Protein AF-0000000084940615 (afdb_homodimer)

InterPro domains:
  IPR001647 DNA-binding HTH domain, TetR-type [PF00440] (11-57)
  IPR001647 DNA-binding HTH domain, TetR-type [PR00455] (11-24)
  IPR001647 DNA-binding HTH domain, TetR-type [PR00455] (32-55)
  IPR001647 DNA-binding HTH domain, TetR-type [PS50977] (5-65)
  IPR009057 Homedomain-like superfamily [SSF46689] (6-78)
  IPR050109 HTH-type, TetR-like transcriptional regulator [PTHR30055] (6-202)

pLDDT: mean 90.14, std 9.95, range [45.16, 98.69]

Radius of gyration: 25.44 Å; Cα contacts (8 Å, |Δi|>4): 394; chains: 2; bounding box: 62×73×48 Å

Foldseek 3Di:
DPDDDPLRVLLLVLLLVQLLVQFLVGGDPVVSQVVSVHDPVVVCVPAVDSQRSLCVLQVVLLVVLLVLLVVLLVVLLVCLVVLVNVCVLVSVLVSLLVSLVSCVVSLSSLSNLDPRQVPHPSVCSLVVSLVVVLVSVVVSVVVCVVVVFKDADDDSVRSSVLSSVLSVQLSVCSNVVPDSVVSSVSNVVSSVVVVVVCCVGMPGD/DPDDDPLRVLLLVLLLVQLLVQFLVGGDPVVSQVVSVHDSVVVCVPAVDSQRSLCVLQVVLLVVLLVLLVVLLVVQLVCLVVLVNVCVLVSVLVSLLVSLVSCVVSLSNLSNLPPRQVPHPSVCSLVVSLVVVLVSVVVSVVVCVVVVFKDADDDSVRSSVLSSVLSVQLSVCSNVVPDSVVSSVSNVVSSVVVVVVCCVGMPGD

Secondary structure (DSSP, 8-state):
-----HHHHHHHHHHHHHHHHHHHHH--HHHHHHHHT--HHHHHHH-SSHHHHHHHHHHHHHHHHHHHHHHHHHHHHTTGGGT-TTHHHHHHHHHHHHHHHHHHHTHHHHHHHHHS-TTSGGGGHHHHHHHHHHHHHHHHHHHHHHTT-EE----HHHHHHHHHHHHHHHHHHHHTT--HHHHHHHHHHHHHHHHHHHHHH-EE-/-----HHHHHHHHHHHHHHHHHHHHH--HHHHHHHHT--HHHHHHH-SSHHHHHHHHHHHHHHHHHHHHHHHHHHHHTTGGGT-TTHHHHHHHHHHHHHHHHHHHTHHHHHHHHHS-TTSGGGGHHHHHHHHHHHHHHHHHHHHHHTT-EE----HHHHHHHHHHHHHHHHHHHHTT--HHHHHHHHHHHHHHHHHHHHHH-EE-

Structure (mmCIF, N/CA/C/O backbone):
data_AF-0000000084940615-model_v1
#
loop_
_entity.id
_entity.type
_entity.pdbx_description
1 polymer 'Transcriptional regulator, TetR family'
#
loop_
_atom_site.group_PDB
_atom_site.id
_atom_site.type_symbol
_atom_site.label_atom_id
_atom_site.label_alt_id
_atom_site.label_comp_id
_atom_site.label_asym_id
_atom_site.label_entity_id
_atom_site.label_seq_id
_atom_site.pdbx_PDB_ins_code
_atom_site.Cartn_x
_atom_site.Cartn_y
_atom_site.Cartn_z
_atom_site.occupancy
_atom_site.B_iso_or_equiv
_atom_site.auth_seq_id
_atom_site.auth_comp_id
_atom_site.auth_asym_id
_atom_site.auth_atom_id
_atom_site.pdbx_PDB_model_num
ATOM 1 N N . MET A 1 1 ? 9.672 -32.719 -20.672 1 45.16 1 MET A N 1
ATOM 2 C CA . MET A 1 1 ? 10.75 -31.828 -20.266 1 45.16 1 MET A CA 1
ATOM 3 C C . MET A 1 1 ? 11.898 -32.594 -19.641 1 45.16 1 MET A C 1
ATOM 5 O O . MET A 1 1 ? 11.68 -33.562 -18.891 1 45.16 1 MET A O 1
ATOM 9 N N . ALA A 1 2 ? 12.984 -32.594 -20.172 1 57.06 2 ALA A N 1
ATOM 10 C CA . ALA A 1 2 ? 14.039 -33.5 -19.75 1 57.06 2 ALA A CA 1
ATOM 11 C C . ALA A 1 2 ? 14.258 -33.406 -18.234 1 57.06 2 ALA A C 1
ATOM 13 O O . ALA A 1 2 ? 14.07 -32.344 -17.641 1 57.06 2 ALA A O 1
ATOM 14 N N . GLU A 1 3 ? 14.148 -34.469 -17.562 1 77.81 3 GLU A N 1
ATOM 15 C CA . GLU A 1 3 ? 14.391 -34.625 -16.125 1 77.81 3 GLU A CA 1
ATOM 16 C C . GLU A 1 3 ? 15.688 -33.938 -15.711 1 77.81 3 GLU A C 1
ATOM 18 O O . GLU A 1 3 ? 16.703 -34.031 -16.406 1 77.81 3 GLU A O 1
ATOM 23 N N . LEU A 1 4 ? 15.531 -32.906 -14.734 1 81.94 4 LEU A N 1
ATOM 24 C CA . LEU A 1 4 ? 16.719 -32.219 -14.258 1 81.94 4 LEU A CA 1
ATOM 25 C C . LEU A 1 4 ? 17.781 -33.188 -13.781 1 81.94 4 LEU A C 1
ATOM 27 O O . LEU A 1 4 ? 17.453 -34.188 -13.102 1 81.94 4 LEU A O 1
ATOM 31 N N . SER A 1 5 ? 18.969 -33.031 -14.32 1 86.56 5 SER A N 1
ATOM 32 C CA . SER A 1 5 ? 20.094 -33.844 -13.828 1 86.56 5 SER A CA 1
ATOM 33 C C . SER A 1 5 ? 20.344 -33.594 -12.344 1 86.56 5 SER A C 1
ATOM 35 O O . SER A 1 5 ? 19.812 -32.625 -11.773 1 86.56 5 SER A O 1
ATOM 37 N N . ALA A 1 6 ? 21.031 -34.562 -11.727 1 86.94 6 ALA A N 1
ATOM 38 C CA . ALA A 1 6 ? 21.391 -34.406 -10.32 1 86.94 6 ALA A CA 1
ATOM 39 C C . ALA A 1 6 ? 22.188 -33.125 -10.086 1 86.94 6 ALA A C 1
ATOM 41 O O . ALA A 1 6 ? 22.016 -32.469 -9.07 1 86.94 6 ALA A O 1
ATOM 42 N N . THR A 1 7 ? 23.031 -32.844 -11.055 1 85.06 7 THR A N 1
ATOM 43 C CA . THR A 1 7 ? 23.844 -31.656 -10.969 1 85.06 7 THR A CA 1
ATOM 44 C C . THR A 1 7 ? 22.984 -30.406 -11.023 1 85.06 7 THR A C 1
ATOM 46 O O . THR A 1 7 ? 23.141 -29.484 -10.211 1 85.06 7 THR A O 1
ATOM 49 N N . GLN A 1 8 ? 22.109 -30.359 -11.922 1 90.19 8 GLN A N 1
ATOM 50 C CA . GLN A 1 8 ? 21.234 -29.203 -12.07 1 90.19 8 GLN A CA 1
ATOM 51 C C . GLN A 1 8 ? 20.375 -29 -10.828 1 90.19 8 GLN A C 1
ATOM 53 O O . GLN A 1 8 ? 20.172 -27.859 -10.383 1 90.19 8 GLN A O 1
ATOM 58 N N . LYS A 1 9 ? 19.891 -30.094 -10.281 1 93.19 9 LYS A N 1
ATOM 59 C CA . LYS A 1 9 ? 19.094 -30.016 -9.07 1 93.19 9 LYS A CA 1
ATOM 60 C C . LYS A 1 9 ? 19.875 -29.422 -7.918 1 93.19 9 LYS A C 1
ATOM 62 O O . LYS A 1 9 ? 19.344 -28.625 -7.141 1 93.19 9 LYS A O 1
ATOM 67 N N . LYS A 1 10 ? 21.109 -29.797 -7.875 1 93.56 10 LYS A N 1
ATOM 68 C CA . LYS A 1 10 ? 21.969 -29.281 -6.812 1 93.56 10 LYS A CA 1
ATOM 69 C C . LYS A 1 10 ? 22.219 -27.797 -6.992 1 93.56 10 LYS A C 1
ATOM 71 O O . LYS A 1 10 ? 22.141 -27.016 -6.031 1 93.56 10 LYS A O 1
ATOM 76 N N . ILE A 1 11 ? 22.469 -27.375 -8.211 1 92.69 11 ILE A N 1
ATOM 77 C CA . ILE A 1 11 ? 22.719 -25.969 -8.492 1 92.69 11 ILE A CA 1
ATOM 78 C C . ILE A 1 11 ? 21.469 -25.156 -8.164 1 92.69 11 ILE A C 1
ATOM 80 O O . ILE A 1 11 ? 21.578 -24.078 -7.559 1 92.69 11 ILE A O 1
ATOM 84 N N . LEU A 1 12 ? 20.359 -25.688 -8.539 1 96.06 12 LEU A N 1
ATOM 85 C CA . LEU A 1 12 ? 19.094 -24.984 -8.281 1 96.06 12 LEU A CA 1
ATOM 86 C C . LEU A 1 12 ? 18.844 -24.859 -6.785 1 96.06 12 LEU A C 1
ATOM 88 O O . LEU A 1 12 ? 18.453 -23.797 -6.301 1 96.06 12 LEU A O 1
ATOM 92 N N . ALA A 1 13 ? 19.141 -25.922 -6.047 1 96.69 13 ALA A N 1
ATOM 93 C CA . ALA A 1 13 ? 18.906 -25.922 -4.605 1 96.69 13 ALA A CA 1
ATOM 94 C C . ALA A 1 13 ? 19.828 -24.922 -3.904 1 96.69 13 ALA A C 1
ATOM 96 O O . ALA A 1 13 ? 19.375 -24.141 -3.068 1 96.69 13 ALA A O 1
ATOM 97 N N . VAL A 1 14 ? 21.078 -24.859 -4.273 1 96.62 14 VAL A N 1
ATOM 98 C CA . VAL A 1 14 ? 22.062 -23.953 -3.666 1 96.62 14 VAL A CA 1
ATOM 99 C C . VAL A 1 14 ? 21.766 -22.516 -4.094 1 96.62 14 VAL A C 1
ATOM 101 O O . VAL A 1 14 ? 21.844 -21.594 -3.279 1 96.62 14 VAL A O 1
ATOM 104 N N . GLY A 1 15 ? 21.453 -22.375 -5.379 1 97.06 15 GLY A N 1
ATOM 105 C CA . GLY A 1 15 ? 21.094 -21.062 -5.871 1 97.06 15 GLY A CA 1
ATOM 106 C C . GLY A 1 15 ? 19.891 -20.469 -5.156 1 97.06 15 GLY A C 1
ATOM 107 O O . GLY A 1 15 ? 19.891 -19.297 -4.789 1 97.06 15 GLY A O 1
ATOM 108 N N . LYS A 1 16 ? 18.891 -21.328 -4.996 1 98 16 LYS A N 1
ATOM 109 C CA . LYS A 1 16 ? 17.688 -20.891 -4.293 1 98 16 LYS A CA 1
ATOM 110 C C . LYS A 1 16 ? 18.016 -20.391 -2.893 1 98 16 LYS A C 1
ATOM 112 O O . LYS A 1 16 ? 17.578 -19.312 -2.496 1 98 16 LYS A O 1
ATOM 117 N N . GLU A 1 17 ? 18.828 -21.109 -2.182 1 97.56 17 GLU A N 1
ATOM 118 C CA . GLU A 1 17 ? 19.234 -20.719 -0.833 1 97.56 17 GLU A CA 1
ATOM 119 C C . GLU A 1 17 ? 20.016 -19.406 -0.841 1 97.56 17 GLU A C 1
AT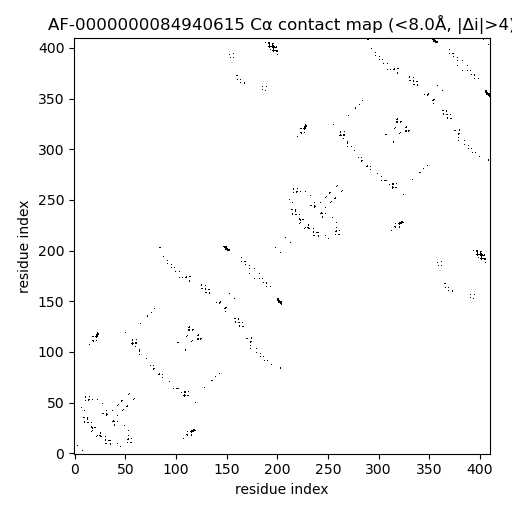OM 121 O O . GLU A 1 17 ? 19.766 -18.531 -0.01 1 97.56 17 GLU A O 1
ATOM 126 N N . GLU A 1 18 ? 20.922 -19.281 -1.743 1 97.81 18 GLU A N 1
ATOM 127 C CA . GLU A 1 18 ? 21.734 -18.078 -1.872 1 97.81 18 GLU A CA 1
ATOM 128 C C . GLU A 1 18 ? 20.875 -16.844 -2.172 1 97.81 18 GLU A C 1
ATOM 130 O O . GLU A 1 18 ? 21.031 -15.797 -1.543 1 97.81 18 GLU A O 1
ATOM 135 N N . PHE A 1 19 ? 19.906 -17.016 -3.102 1 98.31 19 PHE A N 1
ATOM 136 C CA . PHE A 1 19 ? 19.047 -15.914 -3.484 1 98.31 19 PHE A CA 1
ATOM 137 C C . PHE A 1 19 ? 18.094 -15.555 -2.35 1 98.31 19 PHE A C 1
ATOM 139 O O . PHE A 1 19 ? 17.797 -14.383 -2.125 1 98.31 19 PHE A O 1
ATOM 146 N N . LEU A 1 20 ? 17.625 -16.578 -1.644 1 97.94 20 LEU A N 1
ATOM 147 C CA . LEU A 1 20 ? 16.703 -16.312 -0.536 1 97.94 20 LEU A CA 1
ATOM 148 C C . LEU A 1 20 ? 17.422 -15.578 0.594 1 97.94 20 LEU A C 1
ATOM 150 O O . LEU A 1 20 ? 16.828 -14.75 1.278 1 97.94 20 LEU A O 1
ATOM 154 N N . GLU A 1 21 ? 18.703 -15.82 0.737 1 97.12 21 GLU A N 1
ATOM 155 C CA . GLU A 1 21 ? 19.469 -15.242 1.836 1 97.12 21 GLU A CA 1
ATOM 156 C C . GLU A 1 21 ? 19.969 -13.844 1.48 1 97.12 21 GLU A C 1
ATOM 158 O O . GLU A 1 21 ? 19.969 -12.945 2.32 1 97.12 21 GLU A O 1
ATOM 163 N N . HIS A 1 22 ? 20.344 -13.617 0.198 1 97.5 22 HIS A N 1
ATOM 164 C CA . HIS A 1 22 ? 21.094 -12.406 -0.102 1 97.5 22 HIS A CA 1
ATOM 165 C C . HIS A 1 22 ? 20.375 -11.555 -1.141 1 97.5 22 HIS A C 1
ATOM 167 O O . HIS A 1 22 ? 20.797 -10.43 -1.422 1 97.5 22 HIS A O 1
ATOM 173 N N . GLY A 1 23 ? 19.25 -12.117 -1.689 1 97.94 23 GLY A N 1
ATOM 174 C CA . GLY A 1 23 ? 18.656 -11.422 -2.818 1 97.94 23 GLY A CA 1
ATOM 175 C C . GLY A 1 23 ? 19.438 -11.586 -4.105 1 97.94 23 GLY A C 1
ATOM 176 O O . GLY A 1 23 ? 20.594 -12.039 -4.086 1 97.94 23 GLY A O 1
ATOM 177 N N . PHE A 1 24 ? 18.859 -11.195 -5.203 1 98.19 24 PHE A N 1
ATOM 178 C CA . PHE A 1 24 ? 19.5 -11.359 -6.5 1 98.19 24 PHE A CA 1
ATOM 179 C C . PHE A 1 24 ? 20.766 -10.523 -6.586 1 98.19 24 PHE A C 1
ATOM 181 O O . PHE A 1 24 ? 21.828 -11.031 -6.965 1 98.19 24 PHE A O 1
ATOM 188 N N . LYS A 1 25 ? 20.719 -9.281 -6.207 1 96.94 25 LYS A N 1
ATOM 189 C CA . LYS A 1 25 ? 21.859 -8.375 -6.324 1 96.94 25 LYS A CA 1
ATOM 190 C C . LYS A 1 25 ? 22.984 -8.789 -5.387 1 96.94 25 LYS A C 1
ATOM 192 O O . LYS A 1 25 ? 24.156 -8.727 -5.762 1 96.94 25 LYS A O 1
ATOM 197 N N . GLY A 1 26 ? 22.625 -9.297 -4.289 1 96.88 26 GLY A N 1
ATOM 198 C CA . GLY A 1 26 ? 23.625 -9.609 -3.279 1 96.88 26 GLY A CA 1
ATOM 199 C C . GLY A 1 26 ? 24.203 -11.008 -3.426 1 96.88 26 GLY A C 1
ATOM 200 O O . GLY A 1 26 ? 25.25 -11.312 -2.855 1 96.88 26 GLY A O 1
ATOM 201 N N . ALA A 1 27 ? 23.531 -11.82 -4.188 1 96.94 27 ALA A N 1
ATOM 202 C CA . ALA A 1 27 ? 23.969 -13.203 -4.359 1 96.94 27 ALA A CA 1
ATOM 203 C C . ALA A 1 27 ? 25.25 -13.266 -5.184 1 96.94 27 ALA A C 1
ATOM 205 O O . ALA A 1 27 ? 25.469 -12.438 -6.066 1 96.94 27 ALA A O 1
ATOM 206 N N . SER A 1 28 ? 26.016 -14.242 -4.875 1 94.88 28 SER A N 1
ATOM 207 C CA . SER A 1 28 ? 27.297 -14.438 -5.547 1 94.88 28 SER A CA 1
ATOM 208 C C . SER A 1 28 ? 27.312 -15.75 -6.312 1 94.88 28 SER A C 1
ATOM 210 O O . SER A 1 28 ? 27.125 -16.828 -5.73 1 94.88 28 SER A O 1
ATOM 212 N N . LEU A 1 29 ? 27.625 -15.617 -7.539 1 93.56 29 LEU A N 1
ATOM 213 C CA . LEU A 1 29 ? 27.766 -16.812 -8.359 1 93.56 29 LEU A CA 1
ATOM 214 C C . LEU A 1 29 ? 28.922 -17.672 -7.879 1 93.56 29 LEU A C 1
ATOM 216 O O . LEU A 1 29 ? 28.844 -18.906 -7.883 1 93.56 29 LEU A O 1
ATOM 220 N N . ARG A 1 30 ? 29.984 -17.016 -7.473 1 93.06 30 ARG A N 1
ATOM 221 C CA . ARG A 1 30 ? 31.141 -17.734 -6.941 1 93.06 30 ARG A CA 1
ATOM 222 C C . ARG A 1 30 ? 30.766 -18.562 -5.711 1 93.06 30 ARG A C 1
ATOM 224 O O . ARG A 1 30 ? 31.172 -19.719 -5.586 1 93.06 30 ARG A O 1
ATOM 231 N N . ALA A 1 31 ? 30 -18 -4.883 1 94.56 31 ALA A N 1
ATOM 232 C CA . ALA A 1 31 ? 29.562 -18.688 -3.67 1 94.56 31 ALA A CA 1
ATOM 233 C C . ALA A 1 31 ? 28.672 -19.875 -4.012 1 94.56 31 ALA A C 1
ATOM 235 O O . ALA A 1 31 ? 28.781 -20.938 -3.398 1 94.56 31 ALA A O 1
ATOM 236 N N . ILE A 1 32 ? 27.812 -19.688 -4.98 1 94.5 32 ILE A N 1
ATOM 237 C CA . ILE A 1 32 ? 26.875 -20.734 -5.395 1 94.5 32 ILE A CA 1
ATOM 238 C C . ILE A 1 32 ? 27.656 -21.922 -5.934 1 94.5 32 ILE A C 1
ATOM 240 O O . ILE A 1 32 ? 27.422 -23.062 -5.516 1 94.5 32 ILE A O 1
ATOM 244 N N . VAL A 1 33 ? 28.578 -21.672 -6.805 1 92.56 33 VAL A N 1
ATOM 245 C CA . VAL A 1 33 ? 29.328 -22.75 -7.449 1 92.56 33 VAL A CA 1
ATOM 246 C C . VAL A 1 33 ? 30.203 -23.453 -6.422 1 92.56 33 VAL A C 1
ATOM 248 O O . VAL A 1 33 ? 30.312 -24.688 -6.418 1 92.56 33 VAL A O 1
ATOM 251 N N . LYS A 1 34 ? 30.797 -22.688 -5.57 1 93.62 34 LYS A N 1
ATOM 252 C CA . LYS A 1 34 ? 31.641 -23.266 -4.52 1 93.62 34 LYS A CA 1
ATOM 253 C C . LYS A 1 34 ? 30.828 -24.172 -3.605 1 93.62 34 LYS A C 1
ATOM 255 O O . LYS A 1 34 ? 31.234 -25.312 -3.34 1 93.62 34 LYS A O 1
ATOM 260 N N . LYS A 1 35 ? 29.75 -23.734 -3.158 1 93.44 35 LYS A N 1
ATOM 261 C CA . LYS A 1 35 ? 28.891 -24.5 -2.254 1 93.44 35 LYS A CA 1
ATOM 262 C C . LYS A 1 35 ? 28.344 -25.734 -2.943 1 93.44 35 LYS A C 1
ATOM 264 O O . LYS A 1 35 ? 28.172 -26.781 -2.311 1 93.44 35 LYS A O 1
ATOM 269 N N . ALA A 1 36 ? 28.031 -25.594 -4.215 1 91.62 36 ALA A N 1
ATOM 270 C CA . ALA A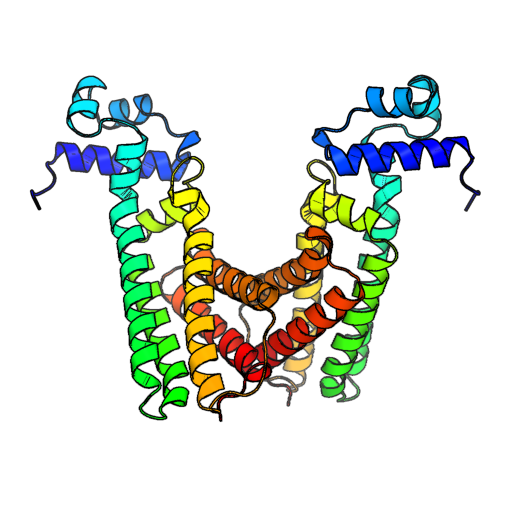 1 36 ? 27.484 -26.703 -4.988 1 91.62 36 ALA A CA 1
ATOM 271 C C . ALA A 1 36 ? 28.578 -27.703 -5.363 1 91.62 36 ALA A C 1
ATOM 273 O O . ALA A 1 36 ? 28.281 -28.828 -5.77 1 91.62 36 ALA A O 1
ATOM 274 N N . GLY A 1 37 ? 29.844 -27.266 -5.246 1 90.94 37 GLY A N 1
ATOM 275 C CA . GLY A 1 37 ? 30.953 -28.141 -5.535 1 90.94 37 GLY A CA 1
ATOM 276 C C . GLY A 1 37 ? 31.281 -28.219 -7.016 1 90.94 37 GLY A C 1
ATOM 277 O O . GLY A 1 37 ? 31.656 -29.281 -7.512 1 90.94 37 GLY A O 1
ATOM 278 N N . PHE A 1 38 ? 30.984 -27.141 -7.672 1 89.19 38 PHE A N 1
ATOM 279 C CA . PHE A 1 38 ? 31.25 -27.109 -9.102 1 89.19 38 PHE A CA 1
ATOM 280 C C . PHE A 1 38 ? 32.188 -25.953 -9.445 1 89.19 38 PHE A C 1
ATOM 282 O O . PHE A 1 38 ? 32.406 -25.062 -8.633 1 89.19 38 PHE A O 1
ATOM 289 N N . THR A 1 39 ? 32.812 -26.141 -10.633 1 88.06 39 THR A N 1
ATOM 290 C CA . THR A 1 39 ? 33.562 -25.016 -11.164 1 88.06 39 THR A CA 1
ATOM 291 C C . THR A 1 39 ? 32.625 -24.016 -11.844 1 88.06 39 THR A C 1
ATOM 293 O O . THR A 1 39 ? 31.5 -24.359 -12.219 1 88.06 39 THR A O 1
ATOM 296 N N . GLN A 1 40 ? 33.062 -22.75 -11.922 1 89.81 40 GLN A N 1
ATOM 297 C CA . GLN A 1 40 ? 32.312 -21.734 -12.625 1 89.81 40 GLN A CA 1
ATOM 298 C C . GLN A 1 40 ? 32.031 -22.156 -14.062 1 89.81 40 GLN A C 1
ATOM 300 O O . GLN A 1 40 ? 30.922 -21.922 -14.578 1 89.81 40 GLN A O 1
ATOM 305 N N . GLY A 1 41 ? 33.031 -22.766 -14.672 1 90 41 GLY A N 1
ATOM 306 C CA . GLY A 1 41 ? 32.844 -23.266 -16.031 1 90 41 GLY A CA 1
ATOM 307 C C . GLY A 1 41 ? 31.734 -24.266 -16.172 1 90 41 GLY A C 1
ATOM 308 O O . GLY A 1 41 ? 30.922 -24.188 -17.094 1 90 41 GLY A O 1
ATOM 309 N N . ALA A 1 42 ? 31.672 -25.219 -15.273 1 89.12 42 ALA A N 1
ATOM 310 C CA . ALA A 1 42 ? 30.609 -26.234 -15.266 1 89.12 42 ALA A CA 1
ATOM 311 C C . ALA A 1 42 ? 29.25 -25.578 -15.109 1 89.12 42 ALA A C 1
ATOM 313 O O . ALA A 1 42 ? 28.266 -26.016 -15.711 1 89.12 42 ALA A O 1
ATOM 314 N N . PHE A 1 43 ? 29.188 -24.547 -14.273 1 91.94 43 PHE A N 1
ATOM 315 C CA . PHE A 1 43 ? 27.953 -23.812 -14.055 1 91.94 43 PHE A CA 1
ATOM 316 C C . PHE A 1 43 ? 27.422 -23.234 -15.359 1 91.94 43 PHE A C 1
ATOM 318 O O . PHE A 1 43 ? 26.234 -23.359 -15.672 1 91.94 43 PHE A O 1
ATOM 325 N N . TYR A 1 44 ? 28.312 -22.625 -16.109 1 92.94 44 TYR A N 1
ATOM 326 C CA . TYR A 1 44 ? 27.922 -21.938 -17.328 1 92.94 44 TYR A CA 1
ATOM 327 C C . TYR A 1 44 ? 27.453 -22.938 -18.391 1 92.94 44 TYR A C 1
ATOM 329 O O . TYR A 1 44 ? 26.812 -22.547 -19.375 1 92.94 44 TYR A O 1
ATOM 337 N N . GLY A 1 45 ? 27.797 -24.172 -18.25 1 92.06 45 GLY A N 1
ATOM 338 C CA . GLY A 1 45 ? 27.25 -25.219 -19.078 1 92.06 45 GLY A CA 1
ATOM 339 C C . GLY A 1 45 ? 25.75 -25.406 -18.891 1 92.06 45 GLY A C 1
ATOM 340 O O . GLY A 1 45 ? 25.047 -25.859 -19.797 1 92.06 45 GLY A O 1
ATOM 341 N N . TYR A 1 46 ? 25.281 -25.031 -17.703 1 92.75 46 TYR A N 1
ATOM 342 C CA . TYR A 1 46 ? 23.875 -25.203 -17.359 1 92.75 46 TYR A CA 1
ATOM 343 C C . TYR A 1 46 ? 23.125 -23.891 -17.453 1 92.75 46 TYR A C 1
ATOM 345 O O . TYR A 1 46 ? 22.031 -23.812 -18 1 92.75 46 TYR A O 1
ATOM 353 N N . TYR A 1 47 ? 23.75 -22.812 -16.859 1 95.12 47 TYR A N 1
ATOM 354 C CA . TYR A 1 47 ? 23.141 -21.484 -16.828 1 95.12 47 TYR A CA 1
ATOM 355 C C . TYR A 1 47 ? 24.141 -20.406 -17.266 1 95.12 47 TYR A C 1
ATOM 357 O O . TYR A 1 47 ? 25.172 -20.219 -16.625 1 95.12 47 TYR A O 1
ATOM 365 N N . PRO A 1 48 ? 23.797 -19.734 -18.234 1 94.88 48 PRO A N 1
ATOM 366 C CA . PRO A 1 48 ? 24.75 -18.781 -18.797 1 94.88 48 PRO A CA 1
ATOM 367 C C . PRO A 1 48 ? 24.969 -17.562 -17.906 1 94.88 48 PRO A C 1
ATOM 369 O O . PRO A 1 48 ? 25.906 -16.797 -18.125 1 94.88 48 PRO A O 1
ATOM 372 N N . SER A 1 49 ? 24.109 -17.328 -16.891 1 94.88 49 SER A N 1
ATOM 373 C CA . SER A 1 49 ? 24.234 -16.188 -16.016 1 94.88 49 SER A CA 1
ATOM 374 C C . SER A 1 49 ? 23.516 -16.406 -14.688 1 94.88 49 SER A C 1
ATOM 376 O O . SER A 1 49 ? 22.734 -17.359 -14.562 1 94.88 49 SER A O 1
ATOM 378 N N . LYS A 1 50 ? 23.812 -15.547 -13.789 1 95.12 50 LYS A N 1
ATOM 379 C CA . LYS A 1 50 ? 23.094 -15.539 -12.523 1 95.12 50 LYS A CA 1
ATOM 380 C C . LYS A 1 50 ? 21.594 -15.297 -12.734 1 95.12 50 LYS A C 1
ATOM 382 O O . LYS A 1 50 ? 20.766 -15.914 -12.07 1 95.12 50 LYS A O 1
ATOM 387 N N . GLU A 1 51 ? 21.281 -14.438 -13.688 1 96.81 51 GLU A N 1
ATOM 388 C CA . GLU A 1 51 ? 19.906 -14.133 -14.031 1 96.81 51 GLU A CA 1
ATOM 389 C C . GLU A 1 51 ? 19.188 -15.352 -14.586 1 96.81 51 GLU A C 1
ATOM 391 O O . GLU A 1 51 ? 18.016 -15.586 -14.281 1 96.81 51 GLU A O 1
ATOM 396 N N . ALA A 1 52 ? 19.859 -16.078 -15.359 1 97 52 ALA A N 1
ATOM 397 C CA . ALA A 1 52 ? 19.281 -17.281 -15.93 1 97 52 ALA A CA 1
ATOM 398 C C . ALA A 1 52 ? 18.953 -18.297 -14.844 1 97 52 ALA A C 1
ATOM 400 O O . ALA A 1 52 ? 17.938 -19 -14.93 1 97 52 ALA A O 1
ATOM 401 N N . LEU A 1 53 ? 19.828 -18.406 -13.891 1 97.12 53 LEU A N 1
ATOM 402 C CA . LEU A 1 53 ? 19.562 -19.312 -12.766 1 97.12 53 LEU A CA 1
ATOM 403 C C . LEU A 1 53 ? 18.344 -18.844 -11.977 1 97.12 53 LEU A C 1
ATOM 405 O O . LEU A 1 53 ? 17.469 -19.656 -11.648 1 97.12 53 LEU A O 1
ATOM 409 N N . PHE A 1 54 ? 18.25 -17.516 -11.711 1 98.31 54 PHE A N 1
ATOM 410 C CA . PHE A 1 54 ? 17.094 -16.969 -11.008 1 98.31 54 PHE A CA 1
ATOM 411 C C . PHE A 1 54 ? 15.812 -17.219 -11.781 1 98.31 54 PHE A C 1
ATOM 413 O O . PHE A 1 54 ? 14.797 -17.609 -11.195 1 98.31 54 PHE A O 1
ATOM 420 N N . GLU A 1 55 ? 15.906 -17.062 -13.086 1 98.06 55 GLU A N 1
ATOM 421 C CA . GLU A 1 55 ? 14.789 -17.328 -13.984 1 98.06 55 GLU A CA 1
ATOM 422 C C . GLU A 1 55 ? 14.328 -18.766 -13.883 1 98.06 55 GLU A C 1
ATOM 424 O O . GLU A 1 55 ? 13.125 -19.047 -13.875 1 98.06 55 GLU A O 1
ATOM 429 N N . ALA A 1 56 ? 15.211 -19.594 -13.812 1 97.31 56 ALA A N 1
ATOM 430 C CA . ALA A 1 56 ? 14.883 -21.016 -13.742 1 97.31 56 ALA A CA 1
ATOM 431 C C . ALA A 1 56 ? 14.156 -21.344 -12.438 1 97.31 56 ALA A C 1
ATOM 433 O O . ALA A 1 56 ? 13.289 -22.203 -12.406 1 97.31 56 ALA A O 1
ATOM 434 N N . LEU A 1 57 ? 14.469 -20.656 -11.398 1 97.94 57 LEU A N 1
ATOM 435 C CA . LEU A 1 57 ? 13.93 -20.906 -10.062 1 97.94 57 LEU A CA 1
ATOM 436 C C . LEU A 1 57 ? 12.547 -20.281 -9.914 1 97.94 57 LEU A C 1
ATOM 438 O O . LEU A 1 57 ? 11.656 -20.875 -9.289 1 97.94 57 LEU A O 1
ATOM 442 N N . ALA A 1 58 ? 12.312 -19.125 -10.508 1 98.31 58 ALA A N 1
ATOM 443 C CA . ALA A 1 58 ? 11.125 -18.312 -10.195 1 98.31 58 ALA A CA 1
ATOM 444 C C . ALA A 1 58 ? 10.203 -18.219 -11.406 1 98.31 58 ALA A C 1
ATOM 446 O O . ALA A 1 58 ? 8.984 -18.125 -11.258 1 98.31 58 ALA A O 1
ATOM 447 N N . GLY A 1 59 ? 10.719 -18.219 -12.586 1 98.12 59 GLY A N 1
ATOM 448 C CA . GLY A 1 59 ? 10.047 -17.891 -13.828 1 98.12 59 GLY A CA 1
ATOM 449 C C . GLY A 1 59 ? 8.828 -18.734 -14.102 1 98.12 59 GLY A C 1
ATOM 450 O O . GLY A 1 59 ? 7.723 -18.219 -14.281 1 98.12 59 GLY A O 1
ATOM 451 N N . PRO A 1 60 ? 9.047 -20.062 -14.117 1 97.88 60 PRO A N 1
ATOM 452 C CA . PRO A 1 60 ? 7.922 -20.922 -14.453 1 97.88 60 PRO A CA 1
ATOM 453 C C . PRO A 1 60 ? 6.711 -20.703 -13.547 1 97.88 60 PRO A C 1
ATOM 455 O O . PRO A 1 60 ? 5.586 -20.578 -14.031 1 97.88 60 PRO A O 1
ATOM 458 N N . ALA A 1 61 ? 6.93 -20.641 -12.242 1 98 61 ALA A N 1
ATOM 459 C CA . ALA A 1 61 ? 5.832 -20.422 -11.305 1 98 61 ALA A CA 1
ATOM 460 C C . ALA A 1 61 ? 5.199 -19.062 -11.5 1 98 61 ALA A C 1
ATOM 462 O O . ALA A 1 61 ? 3.973 -18.938 -11.555 1 98 61 ALA A O 1
ATOM 463 N N . ALA A 1 62 ? 6.016 -18.047 -11.617 1 98.25 62 ALA A N 1
ATOM 464 C CA . ALA A 1 62 ? 5.539 -16.672 -11.766 1 98.25 62 ALA A CA 1
ATOM 465 C C . ALA A 1 62 ? 4.734 -16.5 -13.055 1 98.25 62 ALA A C 1
ATOM 467 O O . ALA A 1 62 ? 3.646 -15.93 -13.047 1 98.25 62 ALA A O 1
ATOM 468 N N . ASP A 1 63 ? 5.254 -17.031 -14.156 1 98 63 ASP A N 1
ATOM 469 C CA . ASP A 1 63 ? 4.594 -16.891 -15.445 1 98 63 ASP A CA 1
ATOM 470 C C . ASP A 1 63 ? 3.289 -17.688 -15.477 1 98 63 ASP A C 1
ATOM 472 O O . ASP A 1 63 ? 2.297 -17.234 -16.047 1 98 63 ASP A O 1
ATOM 476 N N . ASN A 1 64 ? 3.318 -18.812 -14.875 1 97.62 64 ASN A N 1
ATOM 477 C CA . ASN A 1 64 ? 2.107 -19.625 -14.844 1 97.62 64 ASN A CA 1
ATOM 478 C C . ASN A 1 64 ? 0.991 -18.938 -14.062 1 97.62 64 ASN A C 1
ATOM 480 O O . ASN A 1 64 ? -0.182 -19.047 -14.422 1 97.62 64 ASN A O 1
ATOM 484 N N . LEU A 1 65 ? 1.298 -18.266 -12.984 1 96.94 65 LEU A N 1
ATOM 485 C CA . LEU A 1 65 ? 0.269 -17.547 -12.242 1 96.94 65 LEU A CA 1
ATOM 486 C C . LEU A 1 65 ? -0.368 -16.469 -13.117 1 96.94 65 LEU A C 1
ATOM 488 O O . LEU A 1 65 ? -1.588 -16.281 -13.094 1 96.94 65 LEU A O 1
ATOM 492 N N . ILE A 1 66 ? 0.452 -15.773 -13.859 1 95.44 66 ILE A N 1
ATOM 493 C CA . ILE A 1 66 ? -0.056 -14.75 -14.766 1 95.44 66 ILE A CA 1
ATOM 494 C C . ILE A 1 66 ? -1.003 -15.383 -15.781 1 95.44 66 ILE A C 1
ATOM 496 O O . ILE A 1 66 ? -2.068 -14.836 -16.078 1 95.44 66 ILE A O 1
ATOM 500 N N . ASP A 1 67 ? -0.566 -16.5 -16.266 1 94.44 67 ASP A N 1
ATOM 501 C CA . ASP A 1 67 ? -1.399 -17.203 -17.25 1 94.44 67 ASP A CA 1
ATOM 502 C C . ASP A 1 67 ? -2.73 -17.625 -16.625 1 94.44 67 ASP A C 1
ATOM 504 O O . ASP A 1 67 ? -3.783 -17.484 -17.25 1 94.44 67 ASP A O 1
ATOM 508 N N . GLN A 1 68 ? -2.686 -18.141 -15.477 1 92.31 68 GLN A N 1
ATOM 509 C CA . GLN A 1 68 ? -3.908 -18.516 -14.773 1 92.31 68 GLN A CA 1
ATOM 510 C C . GLN A 1 68 ? -4.797 -17.312 -14.516 1 92.31 68 GLN A C 1
ATOM 512 O O . GLN A 1 68 ? -6.02 -17.391 -14.648 1 92.31 68 GLN A O 1
ATOM 517 N N . PHE A 1 69 ? -4.199 -16.297 -14.164 1 91.06 69 PHE A N 1
ATOM 518 C CA . PHE A 1 69 ? -4.906 -15.047 -13.891 1 91.06 69 PHE A CA 1
ATOM 519 C C . PHE A 1 69 ? -5.645 -14.562 -15.133 1 91.06 69 PHE A C 1
ATOM 521 O O . PHE A 1 69 ? -6.828 -14.227 -15.062 1 91.06 69 PHE A O 1
ATOM 528 N N . LYS A 1 70 ? -4.969 -14.57 -16.219 1 89.56 70 LYS A N 1
ATOM 529 C CA . LYS A 1 70 ? -5.574 -14.172 -17.484 1 89.56 70 LYS A CA 1
ATOM 530 C C . LYS A 1 70 ? -6.742 -15.086 -17.844 1 89.56 70 LYS A C 1
ATOM 532 O O . LYS A 1 70 ? -7.793 -14.609 -18.297 1 89.56 70 LYS A O 1
ATOM 537 N N . ALA A 1 71 ? -6.512 -16.312 -17.656 1 87.25 71 ALA A N 1
ATOM 538 C CA . ALA A 1 71 ? -7.555 -17.281 -17.953 1 87.25 71 ALA A CA 1
ATOM 539 C C . ALA A 1 71 ? -8.789 -17.047 -17.094 1 87.25 71 ALA A C 1
ATOM 541 O O . ALA A 1 71 ? -9.922 -17.156 -17.578 1 87.25 71 ALA A O 1
ATOM 542 N N . ALA A 1 72 ? -8.602 -16.781 -15.844 1 83.81 72 ALA A N 1
ATOM 543 C CA . ALA A 1 72 ? -9.703 -16.516 -14.93 1 83.81 72 ALA A CA 1
ATOM 544 C C . ALA A 1 72 ? -10.469 -15.258 -15.344 1 83.81 72 ALA A C 1
ATOM 546 O O . ALA A 1 72 ? -11.703 -15.219 -15.258 1 83.81 72 ALA A O 1
ATOM 547 N N . GLN A 1 73 ? -9.805 -14.227 -15.719 1 82.19 73 GLN A N 1
ATOM 548 C CA . GLN A 1 73 ? -10.438 -12.984 -16.156 1 82.19 73 GLN A CA 1
ATOM 549 C C . GLN A 1 73 ? -11.273 -13.211 -17.406 1 82.19 73 GLN A C 1
ATOM 551 O O . GLN A 1 73 ? -12.367 -12.656 -17.547 1 82.19 73 GLN A O 1
ATOM 556 N N . ASP A 1 74 ? -10.703 -14.016 -18.312 1 80.06 74 ASP A N 1
ATOM 557 C CA . ASP A 1 74 ? -11.445 -14.359 -19.516 1 80.06 74 ASP A CA 1
ATOM 558 C C . ASP A 1 74 ? -12.742 -15.086 -19.172 1 80.06 74 ASP A C 1
ATOM 560 O O . ASP A 1 74 ? -13.773 -14.867 -19.812 1 80.06 74 ASP A O 1
ATOM 564 N N . ALA A 1 75 ? -12.625 -15.867 -18.188 1 75.44 75 ALA A N 1
ATOM 565 C CA . ALA A 1 75 ? -13.805 -16.609 -17.75 1 75.44 75 ALA A CA 1
ATOM 566 C C . ALA A 1 75 ? -14.891 -15.672 -17.234 1 75.44 75 ALA A C 1
ATOM 568 O O . ALA A 1 75 ? -16.078 -15.953 -17.375 1 75.44 75 ALA A O 1
ATOM 569 N N . HIS A 1 76 ? -14.539 -14.562 -16.625 1 72.75 76 HIS A N 1
ATOM 570 C CA . HIS A 1 76 ? -15.5 -13.57 -16.156 1 72.75 76 HIS A CA 1
ATOM 571 C C . HIS A 1 76 ? -16.25 -12.93 -17.328 1 72.75 76 HIS A C 1
ATOM 573 O O . HIS A 1 76 ? -17.438 -12.648 -17.219 1 72.75 76 HIS A O 1
ATOM 579 N N . PHE A 1 77 ? -15.555 -12.68 -18.328 1 68.88 77 PHE A N 1
ATOM 580 C CA . PHE A 1 77 ? -16.172 -12.07 -19.516 1 68.88 77 PHE A CA 1
ATOM 581 C C . PHE A 1 77 ? -17.25 -12.984 -20.094 1 68.88 77 PHE A C 1
ATOM 583 O O . PHE A 1 77 ? -18.25 -12.516 -20.609 1 68.88 77 PHE A O 1
ATOM 590 N N . ASP A 1 78 ? -16.938 -14.227 -19.875 1 68.5 78 ASP A N 1
ATOM 591 C CA . ASP A 1 78 ? -17.875 -15.203 -20.422 1 68.5 78 ASP A CA 1
ATOM 592 C C . ASP A 1 78 ? -19.203 -15.188 -19.656 1 68.5 78 ASP A C 1
ATOM 594 O O . ASP A 1 78 ? -20.203 -15.695 -20.156 1 68.5 78 ASP A O 1
ATOM 598 N N . LEU A 1 79 ? -19.219 -14.664 -18.5 1 64.19 79 LEU A N 1
ATOM 599 C CA . LEU A 1 79 ? -20.422 -14.656 -17.656 1 64.19 79 LEU A CA 1
ATOM 600 C C . LEU A 1 79 ? -21.328 -13.477 -18 1 64.19 79 LEU A C 1
ATOM 602 O O . LEU A 1 79 ? -22.484 -13.43 -17.594 1 64.19 79 LEU A O 1
ATOM 606 N N . ILE A 1 80 ? -20.953 -12.422 -18.672 1 62.56 80 ILE A N 1
ATOM 607 C CA . ILE A 1 80 ? -21.656 -11.18 -18.969 1 62.56 80 ILE A CA 1
ATOM 608 C C . ILE A 1 80 ? -22.953 -11.484 -19.688 1 62.56 80 ILE A C 1
ATOM 610 O O . ILE A 1 80 ? -24.016 -10.977 -19.312 1 62.56 80 ILE A O 1
ATOM 614 N N . PRO A 1 81 ? -22.859 -12.328 -20.641 1 59.09 81 PRO A N 1
ATOM 615 C CA . PRO A 1 81 ? -24.094 -12.578 -21.391 1 59.09 81 PRO A CA 1
ATOM 616 C C . PRO A 1 81 ? -25.156 -13.305 -20.578 1 59.09 81 PRO A C 1
ATOM 618 O O . PRO A 1 81 ? -26.344 -13.203 -20.875 1 59.09 81 PRO A O 1
ATOM 621 N N . ASP A 1 82 ? -24.797 -13.969 -19.594 1 59.5 82 ASP A N 1
ATOM 622 C CA . ASP A 1 82 ? -25.734 -14.875 -18.938 1 59.5 82 ASP A CA 1
ATOM 623 C C . ASP A 1 82 ? -26.391 -14.219 -17.719 1 59.5 82 ASP A C 1
ATOM 625 O O . ASP A 1 82 ? -27.094 -14.875 -16.969 1 59.5 82 ASP A O 1
ATOM 629 N N . ASP A 1 83 ? -26.375 -12.875 -17.609 1 58.59 83 ASP A N 1
ATOM 630 C CA . ASP A 1 83 ? -26.953 -12.086 -16.531 1 58.59 83 ASP A CA 1
ATOM 631 C C . ASP A 1 83 ? -26.5 -12.609 -15.172 1 58.59 83 ASP A C 1
ATOM 633 O O . ASP A 1 83 ? -27.297 -12.648 -14.219 1 58.59 83 ASP A O 1
ATOM 637 N N . ARG A 1 84 ? -25.531 -13.312 -15.18 1 58.78 84 ARG A N 1
ATOM 638 C CA . ARG A 1 84 ? -25.062 -13.945 -13.945 1 58.78 84 ARG A CA 1
ATOM 639 C C . ARG A 1 84 ? -23.938 -13.148 -13.312 1 58.78 84 ARG A C 1
ATOM 641 O O . ARG A 1 84 ? -23.016 -13.727 -12.734 1 58.78 84 ARG A O 1
ATOM 648 N N . ALA A 1 85 ? -24.047 -11.844 -13.406 1 58.56 85 ALA A N 1
ATOM 649 C CA . ALA A 1 85 ? -23.031 -10.938 -12.844 1 58.56 85 ALA A CA 1
ATOM 650 C C . ALA A 1 85 ? -22.891 -11.148 -11.344 1 58.56 85 ALA A C 1
ATOM 652 O O . ALA A 1 85 ? -21.797 -11.016 -10.797 1 58.56 85 ALA A O 1
ATOM 653 N N . ALA A 1 86 ? -23.891 -11.562 -10.727 1 58.56 86 ALA A N 1
ATOM 654 C CA . ALA A 1 86 ? -23.859 -11.781 -9.289 1 58.56 86 ALA A CA 1
ATOM 655 C C . ALA A 1 86 ? -22.984 -12.984 -8.93 1 58.56 86 ALA A C 1
ATOM 657 O O . ALA A 1 86 ? -22.391 -13.023 -7.859 1 58.56 86 ALA A O 1
ATOM 658 N N . GLU A 1 87 ? -22.953 -13.961 -9.758 1 63.41 87 GLU A N 1
ATOM 659 C CA . GLU A 1 87 ? -22.125 -15.141 -9.562 1 63.41 87 GLU A CA 1
ATOM 660 C C . GLU A 1 87 ? -20.641 -14.805 -9.664 1 63.41 87 GLU A C 1
ATOM 662 O O . GLU A 1 87 ? -19.781 -15.578 -9.227 1 63.41 87 GLU A O 1
ATOM 667 N N . SER A 1 88 ? -20.469 -13.617 -10.055 1 64.69 88 SER A N 1
ATOM 668 C CA . SER A 1 88 ? -19.109 -13.156 -10.289 1 64.69 88 SER A CA 1
ATOM 669 C C . SER A 1 88 ? -18.328 -13.047 -8.984 1 64.69 88 SER A C 1
ATOM 671 O O . SER A 1 88 ? -17.156 -13.406 -8.922 1 64.69 88 SER A O 1
ATOM 673 N N . ARG A 1 89 ? -18.984 -12.75 -7.938 1 66.31 89 ARG A N 1
ATOM 674 C CA . ARG A 1 89 ? -18.297 -12.57 -6.664 1 66.31 89 ARG A CA 1
ATOM 675 C C . ARG A 1 89 ? -17.828 -13.914 -6.109 1 66.31 89 ARG A C 1
ATOM 677 O O . ARG A 1 89 ? -16.703 -14.031 -5.625 1 66.31 89 ARG A O 1
ATOM 684 N N . SER A 1 90 ? -18.703 -14.891 -6.207 1 68.75 90 SER A N 1
ATOM 685 C CA . SER A 1 90 ? -18.344 -16.234 -5.758 1 68.75 90 SER A CA 1
ATOM 686 C C . SER A 1 90 ? -17.203 -16.812 -6.59 1 68.75 90 SER A C 1
ATOM 688 O O . SER A 1 90 ? -16.297 -17.438 -6.051 1 68.75 90 SER A O 1
ATOM 690 N N . LEU A 1 91 ? -17.281 -16.547 -7.816 1 73.38 91 LEU A N 1
ATOM 691 C CA . LEU A 1 91 ? -16.234 -17.031 -8.719 1 73.38 91 LEU A CA 1
ATOM 692 C C . LEU A 1 91 ? -14.906 -16.344 -8.414 1 73.38 91 LEU A C 1
ATOM 694 O O . LEU A 1 91 ? -13.859 -16.984 -8.43 1 73.38 91 LEU A O 1
ATOM 698 N N . SER A 1 92 ? -15.023 -15.094 -8.016 1 76.38 92 SER A N 1
ATOM 699 C CA . SER A 1 92 ? -13.812 -14.336 -7.719 1 76.38 92 SER A CA 1
ATOM 700 C C . SER A 1 92 ? -13.109 -14.875 -6.477 1 76.38 92 SER A C 1
ATOM 702 O O . SER A 1 92 ? -11.883 -14.984 -6.449 1 76.38 92 SER A O 1
ATOM 704 N N . THR A 1 93 ? -13.922 -15.258 -5.566 1 78.44 93 THR A N 1
ATOM 705 C CA . THR A 1 93 ? -13.336 -15.781 -4.336 1 78.44 93 THR A CA 1
ATOM 706 C C . THR A 1 93 ? -12.719 -17.156 -4.574 1 78.44 93 THR A C 1
ATOM 708 O O . THR A 1 93 ? -11.648 -17.469 -4.039 1 78.44 93 THR A O 1
ATOM 711 N N . GLU A 1 94 ? -13.375 -17.953 -5.363 1 82.19 94 GLU A N 1
ATOM 712 C CA . GLU A 1 94 ? -12.852 -19.266 -5.695 1 82.19 94 GLU A CA 1
ATOM 713 C C . GLU A 1 94 ? -11.516 -19.156 -6.426 1 82.19 94 GLU A C 1
ATOM 715 O O . GLU A 1 94 ? -10.578 -19.906 -6.125 1 82.19 94 GLU A O 1
ATOM 720 N N . TYR A 1 95 ? -11.461 -18.281 -7.316 1 86.56 95 TYR A N 1
ATOM 721 C CA . TYR A 1 95 ? -10.219 -18.078 -8.055 1 86.56 95 TYR A CA 1
ATOM 722 C C . TYR A 1 95 ? -9.117 -17.562 -7.133 1 86.56 95 TYR A C 1
ATOM 724 O O . TYR A 1 95 ? -7.957 -17.969 -7.262 1 86.56 95 TYR A O 1
ATOM 732 N N . LEU A 1 96 ? -9.516 -16.719 -6.234 1 89 96 LEU A N 1
ATOM 733 C CA . LEU A 1 96 ? -8.523 -16.203 -5.301 1 89 96 LEU A CA 1
ATOM 734 C C . LEU A 1 96 ? -7.91 -17.328 -4.48 1 89 96 LEU A C 1
ATOM 736 O O . LEU A 1 96 ? -6.688 -17.422 -4.348 1 89 96 LEU A O 1
ATOM 740 N N . LEU A 1 97 ? -8.758 -18.219 -4.02 1 90.5 97 LEU A N 1
ATOM 741 C CA . LEU A 1 97 ? -8.266 -19.344 -3.225 1 90.5 97 LEU A CA 1
ATOM 742 C C . LEU A 1 97 ? -7.383 -20.25 -4.062 1 90.5 97 LEU A C 1
ATOM 744 O O . LEU A 1 97 ? -6.355 -20.75 -3.582 1 90.5 97 LEU A O 1
ATOM 748 N N . HIS A 1 98 ? -7.797 -20.469 -5.242 1 93 98 HIS A N 1
ATOM 749 C CA . HIS A 1 98 ? -6.992 -21.266 -6.164 1 93 98 HIS A CA 1
ATOM 750 C C . HIS A 1 98 ? -5.617 -20.641 -6.375 1 93 98 HIS A C 1
ATOM 752 O O . HIS A 1 98 ? -4.602 -21.344 -6.332 1 93 98 HIS A O 1
ATOM 758 N N . PHE A 1 99 ? -5.598 -19.344 -6.523 1 94.94 99 PHE A N 1
ATOM 759 C CA . PHE A 1 99 ? -4.348 -18.625 -6.742 1 94.94 99 PHE A CA 1
ATOM 760 C C . PHE A 1 99 ? -3.461 -18.688 -5.504 1 94.94 99 PHE A C 1
ATOM 762 O O . PHE A 1 99 ? -2.256 -18.922 -5.609 1 94.94 99 PHE A O 1
ATOM 769 N N . VAL A 1 100 ? -4.031 -18.531 -4.379 1 96.25 100 VAL A N 1
ATOM 770 C CA . VAL A 1 100 ? -3.27 -18.562 -3.133 1 96.25 100 VAL A CA 1
ATOM 771 C C . VAL A 1 100 ? -2.684 -19.969 -2.93 1 96.25 100 VAL A C 1
ATOM 773 O O . VAL A 1 100 ? -1.521 -20.109 -2.549 1 96.25 100 VAL A O 1
ATOM 776 N N . ASN A 1 101 ? -3.482 -20.984 -3.18 1 97 101 ASN A N 1
ATOM 777 C CA . ASN A 1 101 ? -2.979 -22.344 -3.064 1 97 101 ASN A CA 1
ATOM 778 C C . ASN A 1 101 ? -1.826 -22.609 -4.031 1 97 101 ASN A C 1
ATOM 780 O O . ASN A 1 101 ? -0.844 -23.266 -3.674 1 97 101 ASN A O 1
ATOM 784 N N . TYR A 1 102 ? -1.976 -22.125 -5.184 1 97.94 102 TYR A N 1
ATOM 785 C CA . TYR A 1 102 ? -0.904 -22.266 -6.164 1 97.94 102 TYR A CA 1
ATOM 786 C C . TYR A 1 102 ? 0.371 -21.594 -5.676 1 97.94 102 TYR A C 1
ATOM 788 O O . TYR A 1 102 ? 1.463 -22.141 -5.789 1 97.94 102 TYR A O 1
ATOM 796 N N . VAL A 1 103 ? 0.238 -20.359 -5.188 1 98.31 103 VAL A N 1
ATOM 797 C CA . VAL A 1 103 ? 1.367 -19.594 -4.656 1 98.31 103 VAL A CA 1
ATOM 798 C C . VAL A 1 103 ? 2.051 -20.391 -3.551 1 98.31 103 VAL A C 1
ATOM 800 O O . VAL A 1 103 ? 3.279 -20.5 -3.518 1 98.31 103 VAL A O 1
ATOM 803 N N . TYR A 1 104 ? 1.27 -21.016 -2.715 1 98.31 104 TYR A N 1
ATOM 804 C CA . TYR A 1 104 ? 1.836 -21.734 -1.578 1 98.31 104 TYR A CA 1
ATOM 805 C C . TYR A 1 104 ? 2.396 -23.078 -2.01 1 98.31 104 TYR A C 1
ATOM 807 O O . TYR A 1 104 ? 3.246 -23.656 -1.325 1 98.31 104 TYR A O 1
ATOM 815 N N . ASP A 1 105 ? 1.873 -23.672 -3.143 1 98.25 105 ASP A N 1
ATOM 816 C CA . ASP A 1 105 ? 2.496 -24.844 -3.738 1 98.25 105 ASP A CA 1
ATOM 817 C C . ASP A 1 105 ? 3.879 -24.516 -4.297 1 98.25 105 ASP A C 1
ATOM 819 O O . ASP A 1 105 ? 4.703 -25.406 -4.508 1 98.25 105 ASP A O 1
ATOM 823 N N . ASN A 1 106 ? 4.094 -23.281 -4.582 1 98.25 106 ASN A N 1
ATOM 824 C CA . ASN A 1 106 ? 5.352 -22.781 -5.137 1 98.25 106 ASN A CA 1
ATOM 825 C C . ASN A 1 106 ? 5.941 -21.672 -4.273 1 98.25 106 ASN A C 1
ATOM 827 O O . ASN A 1 106 ? 6.387 -20.641 -4.797 1 98.25 106 ASN A O 1
ATOM 831 N N . PHE A 1 107 ? 5.93 -21.797 -3.055 1 98.25 107 PHE A N 1
ATOM 832 C CA . PHE A 1 107 ? 6.176 -20.75 -2.064 1 98.25 107 PHE A CA 1
ATOM 833 C C . PHE A 1 107 ? 7.551 -20.125 -2.264 1 98.25 107 PHE A C 1
ATOM 835 O O . PHE A 1 107 ? 7.68 -18.906 -2.312 1 98.25 107 PHE A O 1
ATOM 842 N N . ASP A 1 108 ? 8.586 -20.938 -2.445 1 97.94 108 ASP A N 1
ATOM 843 C CA . ASP A 1 108 ? 9.945 -20.422 -2.57 1 97.94 108 ASP A CA 1
ATOM 844 C C . ASP A 1 108 ? 10.086 -19.562 -3.822 1 97.94 108 ASP A C 1
ATOM 846 O O . ASP A 1 108 ? 10.773 -18.531 -3.799 1 97.94 108 ASP A O 1
ATOM 850 N N . ALA A 1 109 ? 9.484 -20.016 -4.836 1 98.25 109 ALA A N 1
ATOM 851 C CA . ALA A 1 109 ? 9.531 -19.234 -6.074 1 98.25 109 ALA A CA 1
ATOM 852 C C . ALA A 1 109 ? 8.93 -17.844 -5.871 1 98.25 109 ALA A C 1
ATOM 854 O O . ALA A 1 109 ? 9.508 -16.844 -6.305 1 98.25 109 ALA A O 1
ATOM 855 N N . PHE A 1 110 ? 7.855 -17.812 -5.188 1 98.56 110 PHE A N 1
ATOM 856 C CA . PHE A 1 110 ? 7.188 -16.531 -4.992 1 98.56 110 PHE A CA 1
ATOM 857 C C . PHE A 1 110 ? 7.906 -15.695 -3.938 1 98.56 110 PHE A C 1
ATOM 859 O O . PHE A 1 110 ? 7.93 -14.461 -4.016 1 98.56 110 PHE A O 1
ATOM 866 N N . LYS A 1 111 ? 8.477 -16.312 -2.992 1 98.5 111 LYS A N 1
ATOM 867 C CA . LYS A 1 111 ? 9.344 -15.586 -2.072 1 98.5 111 LYS A CA 1
ATOM 868 C C . LYS A 1 111 ? 10.484 -14.898 -2.82 1 98.5 111 LYS A C 1
ATOM 870 O O . LYS A 1 111 ? 10.797 -13.734 -2.547 1 98.5 111 LYS A O 1
ATOM 875 N N . LEU A 1 112 ? 11.086 -15.594 -3.768 1 98.62 112 LEU A N 1
ATOM 876 C CA . LEU A 1 112 ? 12.133 -15.016 -4.602 1 98.62 112 LEU A CA 1
ATOM 877 C C . LEU A 1 112 ? 11.609 -13.828 -5.402 1 98.62 112 LEU A C 1
ATOM 879 O O . LEU A 1 112 ? 12.227 -12.766 -5.414 1 98.62 112 LEU A O 1
ATOM 883 N N . VAL A 1 113 ? 10.453 -13.984 -6.012 1 98.5 113 VAL A N 1
ATOM 884 C CA . VAL A 1 113 ? 9.859 -12.984 -6.891 1 98.5 113 VAL A CA 1
ATOM 885 C C . VAL A 1 113 ? 9.508 -11.734 -6.086 1 98.5 113 VAL A C 1
ATOM 887 O O . VAL A 1 113 ? 9.789 -10.609 -6.516 1 98.5 113 VAL A O 1
ATOM 890 N N . LEU A 1 114 ? 9.047 -11.977 -4.91 1 98 114 LEU A N 1
ATOM 891 C CA . LEU A 1 114 ? 8.453 -10.875 -4.152 1 98 114 LEU A CA 1
ATOM 892 C C . LEU A 1 114 ? 9.508 -10.188 -3.289 1 98 114 LEU A C 1
ATOM 894 O O . LEU A 1 114 ? 9.406 -8.984 -3.021 1 98 114 LEU A O 1
ATOM 898 N N . CYS A 1 115 ? 10.562 -10.922 -2.885 1 97.69 115 CYS A N 1
ATOM 899 C CA . CYS A 1 115 ? 11.438 -10.375 -1.856 1 97.69 115 CYS A CA 1
ATOM 900 C C . CYS A 1 115 ? 12.875 -10.289 -2.352 1 97.69 115 CYS A C 1
ATOM 902 O O . CYS A 1 115 ? 13.695 -9.586 -1.767 1 97.69 115 CYS A O 1
ATOM 904 N N . CYS A 1 116 ? 13.195 -10.961 -3.412 1 98.12 116 CYS A N 1
ATOM 905 C CA . CYS A 1 116 ? 14.609 -11.109 -3.732 1 98.12 116 CYS A CA 1
ATOM 906 C C . CYS A 1 116 ? 14.883 -10.75 -5.191 1 98.12 116 CYS A C 1
ATOM 908 O O . CYS A 1 116 ? 15.938 -11.086 -5.73 1 98.12 116 CYS A O 1
ATOM 910 N N . SER A 1 117 ? 13.992 -10.102 -5.812 1 98.06 117 SER A N 1
ATOM 911 C CA . SER A 1 117 ? 14.062 -10.047 -7.27 1 98.06 117 SER A CA 1
ATOM 912 C C . SER A 1 117 ? 14.57 -8.688 -7.746 1 98.06 117 SER A C 1
ATOM 914 O O . SER A 1 117 ? 14.531 -8.391 -8.945 1 98.06 117 SER A O 1
ATOM 916 N N . ASP A 1 118 ? 15 -7.859 -6.836 1 96.19 118 ASP A N 1
ATOM 917 C CA . ASP A 1 118 ? 15.531 -6.566 -7.262 1 96.19 118 ASP A CA 1
ATOM 918 C C . ASP A 1 118 ? 16.641 -6.742 -8.289 1 96.19 118 ASP A C 1
ATOM 920 O O . ASP A 1 118 ? 17.609 -7.457 -8.039 1 96.19 118 ASP A O 1
ATOM 924 N N . GLY A 1 119 ? 16.484 -6.031 -9.445 1 95.81 119 GLY A N 1
ATOM 925 C CA . GLY A 1 119 ? 17.484 -6.172 -10.5 1 95.81 119 GLY A CA 1
ATOM 926 C C . GLY A 1 119 ? 17.094 -7.188 -11.555 1 95.81 119 GLY A C 1
ATOM 927 O O . GLY A 1 119 ? 17.844 -7.398 -12.516 1 95.81 119 GLY A O 1
ATOM 928 N N . THR A 1 120 ? 16.016 -7.906 -11.414 1 97.56 120 THR A N 1
ATOM 929 C CA . THR A 1 120 ? 15.5 -8.859 -12.383 1 97.56 120 THR A CA 1
ATOM 930 C C . THR A 1 120 ? 14.203 -8.336 -13 1 97.56 120 THR A C 1
ATOM 932 O O . THR A 1 120 ? 13.688 -7.293 -12.602 1 97.56 120 THR A O 1
ATOM 935 N N . ARG A 1 121 ? 13.656 -9.109 -13.961 1 96.44 121 ARG A N 1
ATOM 936 C CA . ARG A 1 121 ? 12.406 -8.695 -14.602 1 96.44 121 ARG A CA 1
ATOM 937 C C . ARG A 1 121 ? 11.234 -8.828 -13.633 1 96.44 121 ARG A C 1
ATOM 939 O O . ARG A 1 121 ? 10.156 -8.289 -13.883 1 96.44 121 ARG A O 1
ATOM 946 N N . PHE A 1 122 ? 11.477 -9.531 -12.531 1 97.62 122 PHE A N 1
ATOM 947 C CA . PHE A 1 122 ? 10.391 -9.812 -11.609 1 97.62 122 PHE A CA 1
ATOM 948 C C . PHE A 1 122 ? 10.219 -8.68 -10.609 1 97.62 122 PHE A C 1
ATOM 950 O O . PHE A 1 122 ? 9.297 -8.703 -9.789 1 97.62 122 PHE A O 1
ATOM 957 N N . SER A 1 123 ? 11.102 -7.68 -10.711 1 96.5 123 SER A N 1
ATOM 958 C CA . SER A 1 123 ? 11.07 -6.586 -9.75 1 96.5 123 SER A CA 1
ATOM 959 C C . SER A 1 123 ? 9.758 -5.816 -9.828 1 96.5 123 SER A C 1
ATOM 961 O O . SER A 1 123 ? 9.336 -5.195 -8.852 1 96.5 123 SER A O 1
ATOM 963 N N . SER A 1 124 ? 9.023 -5.91 -10.953 1 96.19 124 SER A N 1
ATOM 964 C CA . SER A 1 124 ? 7.758 -5.211 -11.141 1 96.19 124 SER A CA 1
ATOM 965 C C . SER A 1 124 ? 6.59 -6.188 -11.195 1 96.19 124 SER A C 1
ATOM 967 O O . SER A 1 124 ? 5.523 -5.859 -11.719 1 96.19 124 SER A O 1
ATOM 969 N N . TYR A 1 125 ? 6.773 -7.301 -10.68 1 97.38 125 TYR A N 1
ATOM 970 C CA . TYR A 1 125 ? 5.828 -8.398 -10.859 1 97.38 125 TYR A CA 1
ATOM 971 C C . TYR A 1 125 ? 4.445 -8.016 -10.336 1 97.38 125 TYR A C 1
ATOM 973 O O . TYR A 1 125 ? 3.445 -8.164 -11.039 1 97.38 125 TYR A O 1
ATOM 981 N N . VAL A 1 126 ? 4.332 -7.523 -9.125 1 96.19 126 VAL A N 1
ATOM 982 C CA . VAL A 1 126 ? 3.049 -7.156 -8.531 1 96.19 126 VAL A CA 1
ATOM 983 C C . VAL A 1 126 ? 2.412 -6.023 -9.336 1 96.19 126 VAL A C 1
ATOM 985 O O . VAL A 1 126 ? 1.215 -6.055 -9.625 1 96.19 126 VAL A O 1
ATOM 988 N N . HIS A 1 127 ? 3.242 -5.066 -9.688 1 95.31 127 HIS A N 1
ATOM 989 C CA . HIS A 1 127 ? 2.762 -3.957 -10.508 1 95.31 127 HIS A CA 1
ATOM 990 C C . HIS A 1 127 ? 2.188 -4.453 -11.828 1 95.31 127 HIS A C 1
ATOM 992 O O . HIS A 1 127 ? 1.13 -3.99 -12.266 1 95.31 127 HIS A O 1
ATOM 998 N N . ASP A 1 128 ? 2.85 -5.398 -12.406 1 95.25 128 ASP A N 1
ATOM 999 C CA . ASP A 1 128 ? 2.391 -5.953 -13.672 1 95.25 128 ASP A CA 1
ATOM 1000 C C . ASP A 1 128 ? 1.039 -6.648 -13.516 1 95.25 128 ASP A C 1
ATOM 1002 O O . ASP A 1 128 ? 0.157 -6.508 -14.359 1 95.25 128 ASP A O 1
ATOM 1006 N N . LEU A 1 129 ? 0.914 -7.379 -12.461 1 95.38 129 LEU A N 1
ATOM 1007 C CA . LEU A 1 129 ? -0.354 -8.039 -12.18 1 95.38 129 LEU A CA 1
ATOM 1008 C C . LEU A 1 129 ? -1.468 -7.02 -11.969 1 95.38 129 LEU A C 1
ATOM 1010 O O . LEU A 1 129 ? -2.588 -7.211 -12.453 1 95.38 129 LEU A O 1
ATOM 1014 N N . VAL A 1 130 ? -1.174 -5.977 -11.281 1 95.94 130 VAL A N 1
ATOM 1015 C CA . VAL A 1 130 ? -2.137 -4.91 -11.031 1 95.94 130 VAL A CA 1
ATOM 1016 C C . VAL A 1 130 ? -2.584 -4.289 -12.352 1 95.94 130 VAL A C 1
ATOM 1018 O O . VAL A 1 130 ? -3.781 -4.117 -12.594 1 95.94 130 VAL A O 1
ATOM 1021 N N . GLU A 1 131 ? -1.626 -3.945 -13.156 1 95.19 131 GLU A N 1
ATOM 1022 C CA . GLU A 1 131 ? -1.951 -3.344 -14.445 1 95.19 131 GLU A CA 1
ATOM 1023 C C . GLU A 1 131 ? -2.84 -4.266 -15.281 1 95.19 131 GLU A C 1
ATOM 1025 O O . GLU A 1 131 ? -3.818 -3.816 -15.883 1 95.19 131 GLU A O 1
ATOM 1030 N N . LEU A 1 132 ? -2.467 -5.457 -15.273 1 93.81 132 LEU A N 1
ATOM 1031 C CA . LEU A 1 132 ? -3.254 -6.449 -16 1 93.81 132 LEU A CA 1
ATOM 1032 C C . LEU A 1 132 ? -4.68 -6.512 -15.461 1 93.81 132 LEU A C 1
ATOM 1034 O O . LEU A 1 132 ? -5.641 -6.484 -16.234 1 93.81 132 LEU A O 1
ATOM 1038 N N . ASP A 1 133 ? -4.84 -6.59 -14.164 1 93.94 133 ASP A N 1
ATOM 1039 C CA . ASP A 1 133 ? -6.152 -6.688 -13.539 1 93.94 133 ASP A CA 1
ATOM 1040 C C . ASP A 1 133 ? -6.984 -5.434 -13.812 1 93.94 133 ASP A C 1
ATOM 1042 O O . ASP A 1 133 ? -8.156 -5.531 -14.172 1 93.94 133 ASP A O 1
ATOM 1046 N N . VAL A 1 134 ? -6.434 -4.273 -13.617 1 94.5 134 VAL A N 1
ATOM 1047 C CA . VAL A 1 134 ? -7.141 -3.012 -13.805 1 94.5 134 VAL A CA 1
ATOM 1048 C C . VAL A 1 134 ? -7.629 -2.906 -15.25 1 94.5 134 VAL A C 1
ATOM 1050 O O . VAL A 1 134 ? -8.797 -2.604 -15.492 1 94.5 134 VAL A O 1
ATOM 1053 N N . ASP A 1 135 ? -6.742 -3.186 -16.141 1 93.19 135 ASP A N 1
ATOM 1054 C CA . ASP A 1 135 ? -7.09 -3.105 -17.562 1 93.19 135 ASP A CA 1
ATOM 1055 C C . ASP A 1 135 ? -8.258 -4.031 -17.891 1 93.19 135 ASP A C 1
ATOM 1057 O O . ASP A 1 135 ? -9.234 -3.611 -18.516 1 93.19 135 ASP A O 1
ATOM 1061 N N . GLN A 1 136 ? -8.164 -5.211 -17.469 1 90.62 136 GLN A N 1
ATOM 1062 C CA . GLN A 1 136 ? -9.188 -6.207 -17.781 1 90.62 136 GLN A CA 1
ATOM 1063 C C . GLN A 1 136 ? -10.508 -5.867 -17.094 1 90.62 136 GLN A C 1
ATOM 1065 O O . GLN A 1 136 ? -11.57 -5.977 -17.688 1 90.62 136 GLN A O 1
ATOM 1070 N N . THR A 1 137 ? -10.461 -5.488 -15.859 1 88.94 137 THR A N 1
ATOM 1071 C CA . THR A 1 137 ? -11.656 -5.164 -15.094 1 88.94 137 THR A CA 1
ATOM 1072 C C . THR A 1 137 ? -12.359 -3.938 -15.672 1 88.94 137 THR A C 1
ATOM 1074 O O . THR A 1 137 ? -13.586 -3.891 -15.75 1 88.94 137 THR A O 1
ATOM 1077 N N . GLU A 1 138 ? -11.609 -3.01 -16.047 1 90.5 138 GLU A N 1
ATOM 1078 C CA . GLU A 1 138 ? -12.211 -1.811 -16.625 1 90.5 138 GLU A CA 1
ATOM 1079 C C . GLU A 1 138 ? -12.859 -2.109 -17.969 1 90.5 138 GLU A C 1
ATOM 1081 O O . GLU A 1 138 ? -13.898 -1.541 -18.312 1 90.5 138 GLU A O 1
ATOM 1086 N N . ARG A 1 139 ? -12.211 -2.963 -18.734 1 88.12 139 ARG A N 1
ATOM 1087 C CA . ARG A 1 139 ? -12.836 -3.416 -19.969 1 88.12 139 ARG A CA 1
ATOM 1088 C C . ARG A 1 139 ? -14.148 -4.145 -19.688 1 88.12 139 ARG A C 1
ATOM 1090 O O . ARG A 1 139 ? -15.148 -3.918 -20.375 1 88.12 139 ARG A O 1
ATOM 1097 N N . TYR A 1 140 ? -14.086 -4.898 -18.703 1 85.38 140 TYR A N 1
ATOM 1098 C CA . TYR A 1 140 ? -15.273 -5.637 -18.297 1 85.38 140 TYR A CA 1
ATOM 1099 C C . TYR A 1 140 ? -16.391 -4.684 -17.875 1 85.38 140 TYR A C 1
ATOM 1101 O O . TYR A 1 140 ? -17.516 -4.812 -18.328 1 85.38 140 TYR A O 1
ATOM 1109 N N . TYR A 1 141 ? -16.078 -3.693 -17.047 1 85.06 141 TYR A N 1
ATOM 1110 C CA . TYR A 1 141 ? -17.047 -2.723 -16.578 1 85.06 141 TYR A CA 1
ATOM 1111 C C . TYR A 1 141 ? -17.578 -1.867 -17.734 1 85.06 141 TYR A C 1
ATOM 1113 O O . TYR A 1 141 ? -18.734 -1.474 -17.734 1 85.06 141 TYR A O 1
ATOM 1121 N N . GLY A 1 142 ? -16.719 -1.582 -18.594 1 86.5 142 GLY A N 1
ATOM 1122 C CA . GLY A 1 142 ? -17.141 -0.856 -19.781 1 86.5 142 GLY A CA 1
ATOM 1123 C C . GLY A 1 142 ? -18.219 -1.582 -20.562 1 86.5 142 GLY A C 1
ATOM 1124 O O . GLY A 1 142 ? -19.219 -0.979 -20.969 1 86.5 142 GLY A O 1
ATOM 1125 N N . ARG A 1 143 ? -18.016 -2.854 -20.75 1 85 143 ARG A N 1
ATOM 1126 C CA . ARG A 1 143 ? -18.984 -3.67 -21.469 1 85 143 ARG A CA 1
ATOM 1127 C C . ARG A 1 143 ? -20.312 -3.746 -20.703 1 85 143 ARG A C 1
ATOM 1129 O O . ARG A 1 143 ? -21.391 -3.676 -21.312 1 85 143 ARG A O 1
ATOM 1136 N N . LEU A 1 144 ? -20.25 -3.852 -19.422 1 84 144 LEU A N 1
ATOM 1137 C CA . LEU A 1 144 ? -21.453 -3.92 -18.609 1 84 144 LEU A CA 1
ATOM 1138 C C . LEU A 1 144 ? -22.219 -2.598 -18.641 1 84 144 LEU A C 1
ATOM 1140 O O . LEU A 1 144 ? -23.453 -2.584 -18.625 1 84 144 LEU A O 1
ATOM 1144 N N . ARG A 1 145 ? -21.453 -1.525 -18.656 1 86.38 145 ARG A N 1
ATOM 1145 C CA . ARG A 1 145 ? -22.062 -0.2 -18.719 1 86.38 145 ARG A CA 1
ATOM 1146 C C . ARG A 1 145 ? -22.828 0.006 -20.016 1 86.38 145 ARG A C 1
ATOM 1148 O O . ARG A 1 145 ? -23.922 0.568 -20.031 1 86.38 145 ARG A O 1
ATOM 1155 N N . GLU A 1 146 ? -22.234 -0.448 -21.031 1 86.38 146 GLU A N 1
ATOM 1156 C CA . GLU A 1 146 ? -22.875 -0.365 -22.328 1 86.38 146 GLU A CA 1
ATOM 1157 C C . GLU A 1 146 ? -24.203 -1.123 -22.328 1 86.38 146 GLU A C 1
ATOM 1159 O O . GLU A 1 146 ? -25.125 -0.757 -23.062 1 86.38 146 GLU A O 1
ATOM 1164 N N . GLN A 1 147 ? -24.297 -2.131 -21.547 1 86.44 147 GLN A N 1
ATOM 1165 C CA . GLN A 1 147 ? -25.5 -2.965 -21.484 1 86.44 147 GLN A CA 1
ATOM 1166 C C . GLN A 1 147 ? -26.438 -2.512 -20.375 1 86.44 147 GLN A C 1
ATOM 1168 O O . GLN A 1 147 ? -27.453 -3.148 -20.125 1 86.44 147 GLN A O 1
ATOM 1173 N N . GLY A 1 148 ? -26.016 -1.464 -19.578 1 82.75 148 GLY A N 1
ATOM 1174 C CA . GLY A 1 148 ? -26.828 -0.93 -18.5 1 82.75 148 GLY A CA 1
ATOM 1175 C C . GLY A 1 148 ? -26.875 -1.829 -17.281 1 82.75 148 GLY A C 1
ATOM 1176 O O . GLY A 1 148 ? -27.812 -1.781 -16.5 1 82.75 148 GLY A O 1
ATOM 1177 N N . LYS A 1 149 ? -25.891 -2.633 -17.125 1 83.56 149 LYS A N 1
ATOM 1178 C CA . LYS A 1 149 ? -25.906 -3.65 -16.078 1 83.56 149 LYS A CA 1
ATOM 1179 C C . LYS A 1 149 ? -25.078 -3.203 -14.867 1 83.56 149 LYS A C 1
ATOM 1181 O O . LYS A 1 149 ? -24.953 -3.945 -13.898 1 83.56 149 LYS A O 1
ATOM 1186 N N . ILE A 1 150 ? -24.516 -2.041 -14.969 1 83.56 150 ILE A N 1
ATOM 1187 C CA . ILE A 1 150 ? -23.688 -1.571 -13.859 1 83.56 150 ILE A CA 1
ATOM 1188 C C . ILE A 1 150 ? -23.906 -0.073 -13.656 1 83.56 150 ILE A C 1
ATOM 1190 O O . ILE A 1 150 ? -24.078 0.672 -14.625 1 83.56 150 ILE A O 1
ATOM 1194 N N . GLU A 1 151 ? -24.062 0.267 -12.453 1 86.31 151 GLU A N 1
ATOM 1195 C CA . GLU A 1 151 ? -24.156 1.673 -12.07 1 86.31 151 GLU A CA 1
ATOM 1196 C C . GLU A 1 151 ? -22.969 2.09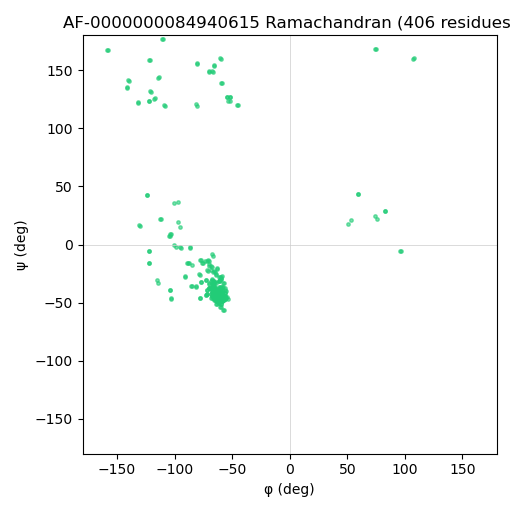8 -11.227 1 86.31 151 GLU A C 1
ATOM 1198 O O . GLU A 1 151 ? -22.422 1.302 -10.445 1 86.31 151 GLU A O 1
ATOM 1203 N N . GLY A 1 152 ? -22.562 3.357 -11.469 1 85 152 GLY A N 1
ATOM 1204 C CA . GLY A 1 152 ? -21.438 3.887 -10.711 1 85 152 GLY A CA 1
ATOM 1205 C C . GLY A 1 152 ? -20.172 4.016 -11.539 1 85 152 GLY A C 1
ATOM 1206 O O . GLY A 1 152 ? -20.078 3.436 -12.625 1 85 152 GLY A O 1
ATOM 1207 N N . GLU A 1 153 ? -19.281 4.824 -11.078 1 84.5 153 GLU A N 1
ATOM 1208 C CA . GLU A 1 153 ? -18.016 5.035 -11.758 1 84.5 153 GLU A CA 1
ATOM 1209 C C . GLU A 1 153 ? -16.859 5.137 -10.758 1 84.5 153 GLU A C 1
ATOM 1211 O O . GLU A 1 153 ? -17.047 5.605 -9.633 1 84.5 153 GLU A O 1
ATOM 1216 N N . VAL A 1 154 ? -15.805 4.52 -11.219 1 87.31 154 VAL A N 1
ATOM 1217 C CA . VAL A 1 154 ? -14.602 4.605 -10.398 1 87.31 154 VAL A CA 1
ATOM 1218 C C . VAL A 1 154 ? -13.469 5.254 -11.203 1 87.31 154 VAL A C 1
ATOM 1220 O O . VAL A 1 154 ? -13.195 4.852 -12.328 1 87.31 154 VAL A O 1
ATOM 1223 N N . ASP A 1 155 ? -12.875 6.184 -10.57 1 87.69 155 ASP A N 1
ATOM 1224 C CA . ASP A 1 155 ? -11.695 6.82 -11.156 1 87.69 155 ASP A CA 1
ATOM 1225 C C . ASP A 1 155 ? -10.594 5.797 -11.422 1 87.69 155 ASP A C 1
ATOM 1227 O O . ASP A 1 155 ? -10.344 4.922 -10.594 1 87.69 155 ASP A O 1
ATOM 1231 N N . HIS A 1 156 ? -9.961 5.973 -12.586 1 91.25 156 HIS A N 1
ATOM 1232 C CA . HIS A 1 156 ? -8.922 5.027 -12.969 1 91.25 156 HIS A CA 1
ATOM 1233 C C . HIS A 1 156 ? -7.805 4.98 -11.93 1 91.25 156 HIS A C 1
ATOM 1235 O O . HIS A 1 156 ? -7.328 3.898 -11.578 1 91.25 156 HIS A O 1
ATOM 1241 N N . ASP A 1 157 ? -7.422 6.098 -11.469 1 90.69 157 ASP A N 1
ATOM 1242 C CA . ASP A 1 157 ? -6.336 6.164 -10.492 1 90.69 157 ASP A CA 1
ATOM 1243 C C . ASP A 1 157 ? -6.734 5.477 -9.188 1 90.69 157 ASP A C 1
ATOM 1245 O O . ASP A 1 157 ? -5.926 4.77 -8.578 1 90.69 157 ASP A O 1
ATOM 1249 N N . LEU A 1 158 ? -7.941 5.715 -8.859 1 91.56 158 LEU A N 1
ATOM 1250 C CA . LEU A 1 158 ? -8.438 5.074 -7.645 1 91.56 158 LEU A CA 1
ATOM 1251 C C . LEU A 1 158 ? -8.516 3.562 -7.82 1 91.56 158 LEU A C 1
ATOM 1253 O O . LEU A 1 158 ? -8.086 2.807 -6.949 1 91.56 158 LEU A O 1
ATOM 1257 N N . HIS A 1 159 ? -9.039 3.195 -8.969 1 94.44 159 HIS A N 1
ATOM 1258 C CA . HIS A 1 159 ? -9.117 1.771 -9.273 1 94.44 159 HIS A CA 1
ATOM 1259 C C . HIS A 1 159 ? -7.742 1.115 -9.195 1 94.44 159 HIS A C 1
ATOM 1261 O O . HIS A 1 159 ? -7.586 0.056 -8.586 1 94.44 159 HIS A O 1
ATOM 1267 N N . HIS A 1 160 ? -6.801 1.783 -9.758 1 94.88 160 HIS A N 1
ATOM 1268 C CA . HIS A 1 160 ? -5.426 1.289 -9.75 1 94.88 160 HIS A CA 1
ATOM 1269 C C . HIS A 1 160 ? -4.887 1.175 -8.328 1 94.88 160 HIS A C 1
ATOM 1271 O O . HIS A 1 160 ? -4.297 0.155 -7.965 1 94.88 160 HIS A O 1
ATOM 1277 N N . MET A 1 161 ? -5.109 2.082 -7.535 1 93.88 161 MET A N 1
ATOM 1278 C CA . MET A 1 161 ? -4.598 2.127 -6.168 1 93.88 161 MET A CA 1
ATOM 1279 C C . MET A 1 161 ? -5.23 1.034 -5.312 1 93.88 161 MET A C 1
ATOM 1281 O O . MET A 1 161 ? -4.535 0.347 -4.562 1 93.88 161 MET A O 1
ATOM 1285 N N . ILE A 1 162 ? -6.539 0.911 -5.426 1 94.81 162 ILE A N 1
ATOM 1286 C CA . ILE A 1 162 ? -7.258 -0.091 -4.648 1 94.81 162 ILE A CA 1
ATOM 1287 C C . ILE A 1 162 ? -6.793 -1.488 -5.047 1 94.81 162 ILE A C 1
ATOM 1289 O O . ILE A 1 162 ? -6.543 -2.336 -4.188 1 94.81 162 ILE A O 1
ATOM 1293 N N . THR A 1 163 ? -6.645 -1.694 -6.348 1 95.44 163 THR A N 1
ATOM 1294 C CA . THR A 1 163 ? -6.176 -2.982 -6.848 1 95.44 163 THR A CA 1
ATOM 1295 C C . THR A 1 163 ? -4.75 -3.26 -6.375 1 95.44 163 THR A C 1
ATOM 1297 O O . THR A 1 163 ? -4.434 -4.379 -5.973 1 95.44 163 THR A O 1
ATOM 1300 N N . SER A 1 164 ? -3.941 -2.262 -6.434 1 95.44 164 SER A N 1
ATOM 1301 C CA . SER A 1 164 ? -2.58 -2.387 -5.922 1 95.44 164 SER A CA 1
ATOM 1302 C C . SER A 1 164 ? -2.574 -2.791 -4.453 1 95.44 164 SER A C 1
ATOM 1304 O O . SER A 1 164 ? -1.835 -3.691 -4.055 1 95.44 164 SER A O 1
ATOM 1306 N N . ALA A 1 165 ? -3.377 -2.109 -3.688 1 93.75 165 ALA A N 1
ATOM 1307 C CA . ALA A 1 165 ? -3.477 -2.422 -2.264 1 93.75 165 ALA A CA 1
ATOM 1308 C C . ALA A 1 165 ? -3.916 -3.867 -2.047 1 93.75 165 ALA A C 1
ATOM 1310 O O . ALA A 1 165 ? -3.41 -4.551 -1.155 1 93.75 165 ALA A O 1
ATOM 1311 N N . TYR A 1 166 ? -4.809 -4.344 -2.828 1 94.56 166 TYR A N 1
ATOM 1312 C CA . TYR A 1 166 ? -5.332 -5.703 -2.721 1 94.56 166 TYR A CA 1
ATOM 1313 C C . TYR A 1 166 ? -4.234 -6.73 -2.982 1 94.56 166 TYR A C 1
ATOM 1315 O O . TYR A 1 166 ? -4.004 -7.621 -2.162 1 94.56 166 TYR A O 1
ATOM 1323 N N . PHE A 1 167 ? -3.545 -6.539 -4.086 1 95.75 167 PHE A N 1
ATOM 1324 C CA . PHE A 1 167 ? -2.508 -7.496 -4.453 1 95.75 167 PHE A CA 1
ATOM 1325 C C . PHE A 1 167 ? -1.359 -7.461 -3.453 1 95.75 167 PHE A C 1
ATOM 1327 O O . PHE A 1 167 ? -0.834 -8.508 -3.064 1 95.75 167 PHE A O 1
ATOM 1334 N N . THR A 1 168 ? -1.018 -6.309 -3.109 1 93.94 168 THR A N 1
ATOM 1335 C CA . THR A 1 168 ? 0.029 -6.18 -2.102 1 93.94 168 THR A CA 1
ATOM 1336 C C . THR A 1 168 ? -0.359 -6.91 -0.822 1 93.94 168 THR A C 1
ATOM 1338 O O . THR A 1 168 ? 0.446 -7.656 -0.259 1 93.94 168 THR A O 1
ATOM 1341 N N . ALA A 1 169 ? -1.549 -6.75 -0.404 1 93.5 169 ALA A N 1
ATOM 1342 C CA . ALA A 1 169 ? -2.027 -7.402 0.813 1 93.5 169 ALA A CA 1
ATOM 1343 C C . ALA A 1 169 ? -2.002 -8.922 0.667 1 93.5 169 ALA A C 1
ATOM 1345 O O . ALA A 1 169 ? -1.596 -9.633 1.589 1 93.5 169 ALA A O 1
ATOM 1346 N N . VAL A 1 170 ? -2.389 -9.383 -0.445 1 95.56 170 VAL A N 1
ATOM 1347 C CA . VAL A 1 170 ? -2.395 -10.828 -0.676 1 95.56 170 VAL A CA 1
ATOM 1348 C C . VAL A 1 170 ? -0.971 -11.367 -0.575 1 95.56 170 VAL A C 1
ATOM 1350 O O . VAL A 1 170 ? -0.723 -12.352 0.133 1 95.56 170 VAL A O 1
ATOM 1353 N N . PHE A 1 171 ? -0.083 -10.695 -1.205 1 96.69 171 PHE A N 1
ATOM 1354 C CA . PHE A 1 171 ? 1.276 -11.211 -1.297 1 96.69 171 PHE A CA 1
ATOM 1355 C C . PHE A 1 171 ? 2.025 -11 0.013 1 96.69 171 PHE A C 1
ATOM 1357 O O . PHE A 1 171 ? 3.08 -11.602 0.235 1 96.69 171 PHE A O 1
ATOM 1364 N N . GLU A 1 172 ? 1.491 -10.188 0.877 1 94.69 172 GLU A N 1
ATOM 1365 C CA . GLU A 1 172 ? 2.086 -10.031 2.201 1 94.69 172 GLU A CA 1
ATOM 1366 C C . GLU A 1 172 ? 2.094 -11.352 2.965 1 94.69 172 GLU A C 1
ATOM 1368 O O . GLU A 1 172 ? 2.969 -11.586 3.799 1 94.69 172 GLU A O 1
ATOM 1373 N N . THR A 1 173 ? 1.159 -12.227 2.684 1 96.25 173 THR A N 1
ATOM 1374 C CA . THR A 1 173 ? 1.12 -13.531 3.328 1 96.25 173 THR A CA 1
ATOM 1375 C C . THR A 1 173 ? 2.404 -14.312 3.057 1 96.25 173 THR A C 1
ATOM 1377 O O . THR A 1 173 ? 2.934 -14.977 3.947 1 96.25 173 THR A O 1
ATOM 1380 N N . VAL A 1 174 ? 2.918 -14.156 1.874 1 97.69 174 VAL A N 1
ATOM 1381 C CA . VAL A 1 174 ? 4.168 -14.812 1.497 1 97.69 174 VAL A CA 1
ATOM 1382 C C . VAL A 1 174 ? 5.352 -14.047 2.09 1 97.69 174 VAL A C 1
ATOM 1384 O O . VAL A 1 174 ? 6.254 -14.648 2.672 1 97.69 174 VAL A O 1
ATOM 1387 N N . VAL A 1 175 ? 5.324 -12.766 1.958 1 96.5 175 VAL A N 1
ATOM 1388 C CA . VAL A 1 175 ? 6.418 -11.914 2.412 1 96.5 175 VAL A CA 1
ATOM 1389 C C . VAL A 1 175 ? 6.66 -12.133 3.904 1 96.5 175 VAL A C 1
ATOM 1391 O O . VAL A 1 175 ? 7.809 -12.141 4.355 1 96.5 175 VAL A O 1
ATOM 1394 N N . HIS A 1 176 ? 5.598 -12.414 4.652 1 95.19 176 HIS A N 1
ATOM 1395 C CA . HIS A 1 176 ? 5.719 -12.547 6.098 1 95.19 176 HIS A CA 1
ATOM 1396 C C . HIS A 1 176 ? 5.699 -14.016 6.52 1 95.19 176 HIS A C 1
ATOM 1398 O O . HIS A 1 176 ? 5.523 -14.32 7.703 1 95.19 176 HIS A O 1
ATOM 1404 N N . ASP A 1 177 ? 5.77 -14.883 5.621 1 97.06 177 ASP A N 1
ATOM 1405 C CA . ASP A 1 177 ? 5.906 -16.312 5.859 1 97.06 177 ASP A CA 1
ATOM 1406 C C . ASP A 1 177 ? 4.734 -16.844 6.68 1 97.06 177 ASP A C 1
ATOM 1408 O O . ASP A 1 177 ? 4.934 -17.609 7.625 1 97.06 177 ASP A O 1
ATOM 1412 N N . MET A 1 178 ? 3.561 -16.422 6.352 1 95.12 178 MET A N 1
ATOM 1413 C CA . MET A 1 178 ? 2.398 -17 7.016 1 95.12 178 MET A CA 1
ATOM 1414 C C . MET A 1 178 ? 2.23 -18.469 6.629 1 95.12 178 MET A C 1
ATOM 1416 O O . MET A 1 178 ? 2.578 -18.875 5.516 1 95.12 178 MET A O 1
ATOM 1420 N N . THR A 1 179 ? 1.692 -19.25 7.57 1 97.12 179 THR A N 1
ATOM 1421 C CA . THR A 1 179 ? 1.312 -20.609 7.191 1 97.12 179 THR A CA 1
ATOM 1422 C C . THR A 1 179 ? 0.17 -20.578 6.18 1 97.12 179 THR A C 1
ATOM 1424 O O . THR A 1 179 ? -0.578 -19.609 6.102 1 97.12 179 THR A O 1
ATOM 1427 N N . ARG A 1 180 ? 0.081 -21.641 5.367 1 97.19 180 ARG A N 1
ATOM 1428 C CA . ARG A 1 180 ? -0.977 -21.734 4.367 1 97.19 180 ARG A CA 1
ATOM 1429 C C . ARG A 1 180 ? -2.352 -21.562 5.004 1 97.19 180 ARG A C 1
ATOM 1431 O O . ARG A 1 180 ? -3.195 -20.828 4.484 1 97.19 180 ARG A O 1
ATOM 1438 N N . GLU A 1 181 ? -2.596 -22.219 6.109 1 95.81 181 GLU A N 1
ATOM 1439 C CA . GLU A 1 181 ? -3.887 -22.156 6.785 1 95.81 181 GLU A CA 1
ATOM 1440 C C . GLU A 1 181 ? -4.211 -20.734 7.211 1 95.81 181 GLU A C 1
ATOM 1442 O O . GLU A 1 181 ? -5.316 -20.234 6.969 1 95.81 181 GLU A O 1
ATOM 1447 N N . ARG A 1 182 ? -3.258 -20.078 7.793 1 94.69 182 ARG A N 1
ATOM 1448 C CA . ARG A 1 182 ? -3.451 -18.703 8.227 1 94.69 182 ARG A CA 1
ATOM 1449 C C . ARG A 1 182 ? -3.643 -17.766 7.035 1 94.69 182 ARG A C 1
ATOM 1451 O O . ARG A 1 182 ? -4.465 -16.844 7.078 1 94.69 182 ARG A O 1
ATOM 1458 N N . ALA A 1 183 ? -2.873 -18.031 6.023 1 95.56 183 ALA A N 1
ATOM 1459 C CA . ALA A 1 183 ? -2.965 -17.219 4.812 1 95.56 183 ALA A CA 1
ATOM 1460 C C . ALA A 1 183 ? -4.355 -17.312 4.191 1 95.56 183 ALA A C 1
ATOM 1462 O O . ALA A 1 183 ? -4.918 -16.297 3.754 1 95.56 183 ALA A O 1
ATOM 1463 N N . LEU A 1 184 ? -4.914 -18.453 4.156 1 94.25 184 LEU A N 1
ATOM 1464 C CA . LEU A 1 184 ? -6.23 -18.656 3.562 1 94.25 184 LEU A CA 1
ATOM 1465 C C . LEU A 1 184 ? -7.305 -17.922 4.359 1 94.25 184 LEU A C 1
ATOM 1467 O O . LEU A 1 184 ? -8.195 -17.297 3.783 1 94.25 184 LEU A O 1
ATOM 1471 N N . GLU A 1 185 ? -7.191 -17.953 5.621 1 92.06 185 GLU A N 1
ATOM 1472 C CA . GLU A 1 185 ? -8.117 -17.203 6.465 1 92.06 185 GLU A CA 1
ATOM 1473 C C . GLU A 1 185 ? -7.98 -15.703 6.238 1 92.06 185 GLU A C 1
ATOM 1475 O O . GLU A 1 185 ? -8.984 -15 6.113 1 92.06 185 GLU A O 1
ATOM 1480 N N . TYR A 1 186 ? -6.734 -15.32 6.199 1 93 186 TYR A N 1
ATOM 1481 C CA . TYR A 1 186 ? -6.406 -13.922 5.977 1 93 186 TYR A CA 1
ATOM 1482 C C . TYR A 1 186 ? -6.98 -13.43 4.652 1 93 186 TYR A C 1
ATOM 1484 O O . TYR A 1 186 ? -7.641 -12.391 4.605 1 93 186 TYR A O 1
ATOM 1492 N N . VAL A 1 187 ? -6.816 -14.141 3.604 1 93.38 187 VAL A N 1
ATOM 1493 C CA . VAL A 1 187 ? -7.215 -13.695 2.271 1 93.38 187 VAL A CA 1
ATOM 1494 C C . VAL A 1 187 ? -8.734 -13.727 2.15 1 93.38 187 VAL A C 1
ATOM 1496 O O . VAL A 1 187 ? -9.32 -12.945 1.396 1 93.38 187 VAL A O 1
ATOM 1499 N N . GLN A 1 188 ? -9.367 -14.609 2.832 1 91.06 188 GLN A N 1
ATOM 1500 C CA . GLN A 1 188 ? -10.828 -14.641 2.824 1 91.06 188 GLN A CA 1
ATOM 1501 C C . GLN A 1 188 ? -11.406 -13.375 3.451 1 91.06 188 GLN A C 1
ATOM 1503 O O . GLN A 1 188 ? -12.367 -12.805 2.936 1 91.06 188 GLN A O 1
ATOM 1508 N N . GLN A 1 189 ? -10.836 -12.984 4.516 1 91.56 189 GLN A N 1
ATOM 1509 C CA . GLN A 1 189 ? -11.266 -11.727 5.121 1 91.56 189 GLN A CA 1
ATOM 1510 C C . GLN A 1 189 ? -10.969 -10.547 4.207 1 91.56 189 GLN A C 1
ATOM 1512 O O . GLN A 1 189 ? -11.781 -9.625 4.082 1 91.56 189 GLN A O 1
ATOM 1517 N N . LEU A 1 190 ? -9.781 -10.578 3.633 1 92.94 190 LEU A N 1
ATOM 1518 C CA . LEU A 1 190 ? -9.391 -9.539 2.684 1 92.94 190 LEU A CA 1
ATOM 1519 C C . LEU A 1 190 ? -10.391 -9.445 1.537 1 92.94 190 LEU A C 1
ATOM 1521 O O . LEU A 1 190 ? -10.844 -8.352 1.188 1 92.94 190 LEU A O 1
ATOM 1525 N N . ALA A 1 191 ? -10.734 -10.594 1.021 1 91.75 191 ALA A N 1
ATOM 1526 C CA . ALA A 1 191 ? -11.695 -10.648 -0.075 1 91.75 191 ALA A CA 1
ATOM 1527 C C . ALA A 1 191 ? -13.047 -10.078 0.357 1 91.75 191 ALA A C 1
ATOM 1529 O O . ALA A 1 191 ? -13.68 -9.328 -0.389 1 91.75 191 ALA A O 1
ATOM 1530 N N . ALA A 1 192 ? -13.484 -10.5 1.509 1 89.88 192 ALA A N 1
ATOM 1531 C CA . ALA A 1 192 ? -14.75 -9.984 2.021 1 89.88 192 ALA A CA 1
ATOM 1532 C C . ALA A 1 192 ? -14.734 -8.461 2.107 1 89.88 192 ALA A C 1
ATOM 1534 O O . ALA A 1 192 ? -15.703 -7.801 1.713 1 89.88 192 ALA A O 1
ATOM 1535 N N . PHE A 1 193 ? -13.703 -7.93 2.605 1 93.06 193 PHE A N 1
ATOM 1536 C CA . PHE A 1 193 ? -13.539 -6.484 2.727 1 93.06 193 PHE A CA 1
ATOM 1537 C C . PHE A 1 193 ? -13.594 -5.816 1.359 1 93.06 193 PHE A C 1
ATOM 1539 O O . PHE A 1 193 ? -14.375 -4.887 1.148 1 93.06 193 PHE A O 1
ATOM 1546 N N . PHE A 1 194 ? -12.82 -6.234 0.441 1 92.62 194 PHE A N 1
ATOM 1547 C CA . PHE A 1 194 ? -12.688 -5.574 -0.853 1 92.62 194 PHE A CA 1
ATOM 1548 C C . PHE A 1 194 ? -13.953 -5.766 -1.684 1 92.62 194 PHE A C 1
ATOM 1550 O O . PHE A 1 194 ? -14.359 -4.863 -2.418 1 92.62 194 PHE A O 1
ATOM 1557 N N . ASN A 1 195 ? -14.555 -6.969 -1.576 1 90.19 195 ASN A N 1
ATOM 1558 C CA . ASN A 1 195 ? -15.836 -7.168 -2.258 1 90.19 195 ASN A CA 1
ATOM 1559 C C . ASN A 1 195 ? -16.891 -6.188 -1.764 1 90.19 195 ASN A C 1
ATOM 1561 O O . ASN A 1 195 ? -17.609 -5.59 -2.566 1 90.19 195 ASN A O 1
ATOM 1565 N N . SER A 1 196 ? -16.984 -6.012 -0.513 1 90.31 196 SER A N 1
ATOM 1566 C CA . SER A 1 196 ? -17.906 -5.035 0.058 1 90.31 196 SER A CA 1
ATOM 1567 C C . SER A 1 196 ? -17.547 -3.617 -0.37 1 90.31 196 SER A C 1
ATOM 1569 O O . SER A 1 196 ? -18.438 -2.807 -0.65 1 90.31 196 SER A O 1
ATOM 1571 N N . GLY A 1 197 ? -16.281 -3.344 -0.354 1 91.5 197 GLY A N 1
ATOM 1572 C CA . GLY A 1 197 ? -15.828 -2.037 -0.811 1 91.5 197 GLY A CA 1
ATOM 1573 C C . GLY A 1 197 ? -16.266 -1.724 -2.23 1 91.5 197 GLY A C 1
ATOM 1574 O O . GLY A 1 197 ? -16.781 -0.644 -2.502 1 91.5 197 GLY A O 1
ATOM 1575 N N . TRP A 1 198 ? -16.078 -2.65 -3.133 1 89.06 198 TRP A N 1
ATOM 1576 C CA . TRP A 1 198 ? -16.453 -2.459 -4.527 1 89.06 198 TRP A CA 1
ATOM 1577 C C . TRP A 1 198 ? -17.969 -2.314 -4.664 1 89.06 198 TRP A C 1
ATOM 1579 O O . TRP A 1 198 ? -18.453 -1.501 -5.453 1 89.06 198 TRP A O 1
ATOM 1589 N N . GLU A 1 199 ? -18.719 -3.072 -3.887 1 87.12 199 GLU A N 1
ATOM 1590 C CA . GLU A 1 199 ? -20.172 -2.971 -3.902 1 87.12 199 GLU A CA 1
ATOM 1591 C C . GLU A 1 199 ? -20.641 -1.579 -3.479 1 87.12 199 GLU A C 1
ATOM 1593 O O . GLU A 1 199 ? -21.672 -1.094 -3.943 1 87.12 199 GLU A O 1
ATOM 1598 N N . GLY A 1 200 ? -19.891 -1.025 -2.658 1 87.19 200 GLY A N 1
ATOM 1599 C CA . GLY A 1 200 ? -20.219 0.315 -2.205 1 87.19 200 GLY A CA 1
ATOM 1600 C C . GLY A 1 200 ? -20.016 1.376 -3.266 1 87.19 200 GLY A C 1
ATOM 1601 O O . GLY A 1 200 ? -20.578 2.465 -3.188 1 87.19 200 GLY A O 1
ATOM 1602 N N . LEU A 1 201 ? -19.172 1.083 -4.23 1 87.31 201 LEU A N 1
ATOM 1603 C CA . LEU A 1 201 ? -18.859 2.062 -5.262 1 87.31 201 LEU A CA 1
ATOM 1604 C C . LEU A 1 201 ? -19.578 1.732 -6.566 1 87.31 201 LEU A C 1
ATOM 1606 O O . LEU A 1 201 ? -19.953 2.635 -7.32 1 87.31 201 LEU A O 1
ATOM 1610 N N . ILE A 1 202 ? -19.609 0.445 -6.812 1 84.88 202 ILE A N 1
ATOM 1611 C CA . ILE A 1 202 ? -20.188 -0.04 -8.062 1 84.88 202 ILE A CA 1
ATOM 1612 C C . ILE A 1 202 ? -21.328 -1.018 -7.762 1 84.88 202 ILE A C 1
ATOM 1614 O O . ILE A 1 202 ? -21.156 -1.954 -6.98 1 84.88 202 ILE A O 1
ATOM 1618 N N . ARG A 1 203 ? -22.5 -0.668 -8.305 1 79.38 203 ARG A N 1
ATOM 1619 C CA . ARG A 1 203 ? -23.656 -1.528 -8.109 1 79.38 203 ARG A CA 1
ATOM 1620 C C . ARG A 1 203 ? -24.031 -2.25 -9.406 1 79.38 203 ARG A C 1
ATOM 1622 O O . ARG A 1 203 ? -24.234 -1.614 -10.445 1 79.38 203 ARG A O 1
ATOM 1629 N N . LEU A 1 204 ? -23.938 -3.516 -9.227 1 71.06 204 LEU A N 1
ATOM 1630 C CA . LEU A 1 204 ? -24.391 -4.312 -10.359 1 71.06 204 LEU A CA 1
ATOM 1631 C C . LEU A 1 204 ? -25.906 -4.43 -10.375 1 71.06 204 LEU A C 1
ATOM 1633 O O . LEU A 1 204 ? -26.531 -4.574 -9.32 1 71.06 204 LEU A O 1
ATOM 1637 N N . THR A 1 205 ? -26.625 -3.965 -11.422 1 65.69 205 THR A N 1
ATOM 1638 C CA . THR A 1 205 ? -28.078 -4.031 -11.578 1 65.69 205 THR A CA 1
ATOM 1639 C C . THR A 1 205 ? -28.484 -5.324 -12.266 1 65.69 205 THR A C 1
ATOM 1641 O O . THR A 1 205 ? -27.734 -5.867 -13.086 1 65.69 205 THR A O 1
ATOM 1644 N N . MET B 1 1 ? 5.262 33.875 18.234 1 45.38 1 MET B N 1
ATOM 1645 C CA . MET B 1 1 ? 6.426 33.25 17.609 1 45.38 1 MET B CA 1
ATOM 1646 C C . MET B 1 1 ? 7.199 34.281 16.781 1 45.38 1 MET B C 1
ATOM 1648 O O . MET B 1 1 ? 6.598 35.125 16.125 1 45.38 1 MET B O 1
ATOM 1652 N N . ALA B 1 2 ? 8.344 34.531 17.078 1 57.28 2 ALA B N 1
ATOM 1653 C CA . ALA B 1 2 ? 9.031 35.688 16.469 1 57.28 2 ALA B CA 1
ATOM 1654 C C . ALA B 1 2 ? 8.961 35.625 14.953 1 57.28 2 ALA B C 1
ATOM 1656 O O . ALA B 1 2 ? 8.922 34.531 14.367 1 57.28 2 ALA B O 1
ATOM 1657 N N . GLU B 1 3 ? 8.469 36.594 14.336 1 78.06 3 GLU B N 1
ATOM 1658 C CA . GLU B 1 3 ? 8.367 36.781 12.891 1 78.06 3 GLU B CA 1
ATOM 1659 C C . GLU B 1 3 ? 9.688 36.406 12.195 1 78.06 3 GLU B C 1
ATOM 1661 O O . GLU B 1 3 ? 10.758 36.75 12.68 1 78.06 3 GLU B O 1
ATOM 1666 N N . LEU B 1 4 ? 9.586 35.344 11.242 1 82.12 4 LEU B N 1
ATOM 1667 C CA . LEU B 1 4 ? 10.781 34.969 10.508 1 82.12 4 LEU B CA 1
ATOM 1668 C C . LEU B 1 4 ? 11.445 36.156 9.852 1 82.12 4 LEU B C 1
ATOM 1670 O O . LEU B 1 4 ? 10.758 37.031 9.289 1 82.12 4 LEU B O 1
ATOM 1674 N N . SER B 1 5 ? 12.727 36.312 10.133 1 86.44 5 SER B N 1
ATOM 1675 C CA . SER B 1 5 ? 13.492 37.375 9.445 1 86.44 5 SER B CA 1
ATOM 1676 C C . SER B 1 5 ? 13.484 37.156 7.934 1 86.44 5 SER B C 1
ATOM 1678 O O . SER B 1 5 ? 13.109 36.062 7.457 1 86.44 5 SER B O 1
ATOM 1680 N N . ALA B 1 6 ? 13.781 38.219 7.215 1 86.75 6 ALA B N 1
ATOM 1681 C CA . ALA B 1 6 ? 13.867 38.125 5.762 1 86.75 6 ALA B CA 1
ATOM 1682 C C . ALA B 1 6 ? 14.891 37.094 5.336 1 86.75 6 ALA B C 1
ATOM 1684 O O . ALA B 1 6 ? 14.688 36.344 4.359 1 86.75 6 ALA B O 1
ATOM 1685 N N . THR B 1 7 ? 15.953 37.031 6.105 1 84.81 7 THR B N 1
ATOM 1686 C CA . THR B 1 7 ? 17.016 36.062 5.824 1 84.81 7 THR B CA 1
ATOM 1687 C C . THR B 1 7 ? 16.5 34.656 6.023 1 84.81 7 THR B C 1
ATOM 1689 O O . THR B 1 7 ? 16.719 33.781 5.172 1 84.81 7 THR B O 1
ATOM 1692 N N . GLN B 1 8 ? 15.859 34.406 7.074 1 90.06 8 GLN B N 1
ATOM 1693 C CA . GLN B 1 8 ? 15.336 33.094 7.371 1 90.06 8 GLN B CA 1
ATOM 1694 C C . GLN B 1 8 ? 14.32 32.656 6.32 1 90.06 8 GLN B C 1
ATOM 1696 O O . GLN B 1 8 ? 14.32 31.484 5.891 1 90.06 8 GLN B O 1
ATOM 1701 N N . LYS B 1 9 ? 13.492 33.562 5.918 1 93.06 9 LYS B N 1
ATOM 1702 C CA . LYS B 1 9 ? 12.5 33.281 4.891 1 93.06 9 LYS B CA 1
ATOM 1703 C C . LYS B 1 9 ? 13.164 32.844 3.586 1 93.06 9 LYS B C 1
ATOM 1705 O O . LYS B 1 9 ? 12.695 31.938 2.912 1 93.06 9 LYS B O 1
ATOM 1710 N N . LYS B 1 10 ? 14.219 33.531 3.305 1 93.5 10 LYS B N 1
ATOM 1711 C CA . LYS B 1 10 ? 14.945 33.219 2.076 1 93.5 10 LYS B CA 1
ATOM 1712 C C . LYS B 1 10 ? 15.594 31.828 2.16 1 93.5 10 LYS B C 1
ATOM 1714 O O . LYS B 1 10 ? 15.523 31.047 1.213 1 93.5 10 LYS B O 1
ATOM 1719 N N . ILE B 1 11 ? 16.188 31.531 3.291 1 92.69 11 ILE B N 1
ATOM 1720 C CA . ILE B 1 11 ? 16.828 30.234 3.482 1 92.69 11 ILE B CA 1
ATOM 1721 C C . ILE B 1 11 ? 15.789 29.125 3.387 1 92.69 11 ILE B C 1
ATOM 1723 O O . ILE B 1 11 ? 16.016 28.094 2.746 1 92.69 11 ILE B O 1
ATOM 1727 N N . LEU B 1 12 ? 14.664 29.375 4 1 96.06 12 LEU B N 1
ATOM 1728 C CA . LEU B 1 12 ? 13.594 28.391 3.984 1 96.06 12 LEU B CA 1
ATOM 1729 C C . LEU B 1 12 ? 13.078 28.172 2.566 1 96.06 12 LEU B C 1
ATOM 1731 O O . LEU B 1 12 ? 12.867 27.031 2.148 1 96.06 12 LEU B O 1
ATOM 1735 N N . ALA B 1 13 ? 12.945 29.25 1.818 1 96.69 13 ALA B N 1
ATOM 1736 C CA . ALA B 1 13 ? 12.438 29.156 0.454 1 96.69 13 ALA B CA 1
ATOM 1737 C C . ALA B 1 13 ? 13.406 28.406 -0.445 1 96.69 13 ALA B C 1
ATOM 1739 O O . ALA B 1 13 ? 13 27.5 -1.193 1 96.69 13 ALA B O 1
ATOM 1740 N N . VAL B 1 14 ? 14.688 28.656 -0.342 1 96.69 14 VAL B N 1
ATOM 1741 C CA . VAL B 1 14 ? 15.711 28 -1.157 1 96.69 14 VAL B CA 1
ATOM 1742 C C . VAL B 1 14 ? 15.875 26.547 -0.719 1 96.69 14 VAL B C 1
ATOM 1744 O O . VAL B 1 14 ? 16 25.656 -1.556 1 96.69 14 VAL B O 1
ATOM 1747 N N . GLY B 1 15 ? 15.883 26.375 0.6 1 97.12 15 GLY B N 1
ATOM 1748 C CA . GLY B 1 15 ? 15.961 25.016 1.122 1 97.12 15 GLY B CA 1
ATOM 1749 C C . GLY B 1 15 ? 14.82 24.125 0.652 1 97.12 15 GLY B C 1
ATOM 1750 O O . GLY B 1 15 ? 15.047 22.984 0.261 1 97.12 15 GLY B O 1
ATOM 1751 N N . LYS B 1 16 ? 13.625 24.703 0.711 1 98 16 LYS B N 1
ATOM 1752 C CA . LYS B 1 16 ? 12.453 23.969 0.254 1 98 16 LYS B CA 1
ATOM 1753 C C . LYS B 1 16 ? 12.609 23.531 -1.197 1 98 16 LYS B C 1
ATOM 1755 O O . LYS B 1 16 ? 12.383 22.359 -1.524 1 98 16 LYS B O 1
ATOM 1760 N N . GLU B 1 17 ? 13.055 24.406 -2.037 1 97.62 17 GLU B N 1
ATOM 1761 C CA . GLU B 1 17 ? 13.258 24.094 -3.449 1 97.62 17 GLU B CA 1
ATOM 1762 C C . GLU B 1 17 ? 14.312 23.016 -3.633 1 97.62 17 GLU B C 1
ATOM 1764 O O . GLU B 1 17 ? 14.125 22.078 -4.418 1 97.62 17 GLU B O 1
ATOM 1769 N N . GLU B 1 18 ? 15.398 23.125 -2.934 1 97.88 18 GLU B N 1
ATOM 1770 C CA . GLU B 1 18 ? 16.5 22.172 -3.008 1 97.88 18 GLU B CA 1
ATOM 1771 C C . GLU B 1 18 ? 16.047 20.781 -2.568 1 97.88 18 GLU B C 1
ATOM 1773 O O . GLU B 1 18 ? 16.328 19.797 -3.244 1 97.88 18 GLU B O 1
ATOM 1778 N N . PHE B 1 19 ? 15.281 20.734 -1.459 1 98.31 19 PHE B N 1
ATOM 1779 C CA . PHE B 1 19 ? 14.82 19.453 -0.936 1 98.31 19 PHE B CA 1
ATOM 1780 C C . PHE B 1 19 ? 13.773 18.844 -1.857 1 98.31 19 PHE B C 1
ATOM 1782 O O . PHE B 1 19 ? 13.734 17.625 -2.045 1 98.31 19 PHE B O 1
ATOM 1789 N N . LEU B 1 20 ? 12.93 19.688 -2.418 1 97.94 20 LEU B N 1
ATOM 1790 C CA . LEU B 1 20 ? 11.906 19.188 -3.318 1 97.94 20 LEU B CA 1
ATOM 1791 C C . LEU B 1 20 ? 12.523 18.609 -4.59 1 97.94 20 LEU B C 1
ATOM 1793 O O . LEU B 1 20 ? 12.023 17.641 -5.156 1 97.94 20 LEU B O 1
ATOM 1797 N N . GLU B 1 21 ? 13.641 19.172 -4.996 1 97.19 21 GLU B N 1
ATOM 1798 C CA . GLU B 1 21 ? 14.281 18.766 -6.246 1 97.19 21 GLU B CA 1
ATOM 1799 C C . GLU B 1 21 ? 15.188 17.547 -6.035 1 97.19 21 GLU B C 1
ATOM 1801 O O . GLU B 1 21 ? 15.219 16.656 -6.875 1 97.19 21 GLU B O 1
ATOM 1806 N N . HIS B 1 22 ? 15.859 17.469 -4.863 1 97.56 22 HIS B N 1
ATOM 1807 C CA . HIS B 1 22 ? 16.938 16.484 -4.754 1 97.56 22 HIS B CA 1
ATOM 1808 C C . HIS B 1 22 ? 16.688 15.516 -3.611 1 97.56 22 HIS B C 1
ATOM 1810 O O . HIS B 1 22 ? 17.422 14.539 -3.451 1 97.56 22 HIS B O 1
ATOM 1816 N N . GLY B 1 23 ? 15.602 15.797 -2.83 1 97.94 23 GLY B N 1
ATOM 1817 C CA . GLY B 1 23 ? 15.438 15.008 -1.622 1 97.94 23 GLY B CA 1
ATOM 1818 C C . GLY B 1 23 ? 16.406 15.391 -0.52 1 97.94 23 GLY B C 1
ATOM 1819 O O . GLY B 1 23 ? 17.375 16.109 -0.763 1 97.94 23 GLY B O 1
ATOM 1820 N N . PHE B 1 24 ? 16.172 14.891 0.664 1 98.25 24 PHE B N 1
ATOM 1821 C CA . PHE B 1 24 ? 17.016 15.234 1.81 1 98.25 24 PHE B CA 1
ATOM 1822 C C . PHE B 1 24 ? 18.438 14.742 1.609 1 98.25 24 PHE B C 1
ATOM 1824 O O . PHE B 1 24 ? 19.391 15.5 1.776 1 98.25 24 PHE B O 1
ATOM 1831 N N . LYS B 1 25 ? 18.609 13.531 1.226 1 97 25 LYS B N 1
ATOM 1832 C CA . LYS B 1 25 ? 19.938 12.938 1.08 1 97 25 LYS B CA 1
ATOM 1833 C C . LYS B 1 25 ? 20.719 13.602 -0.054 1 97 25 LYS B C 1
ATOM 1835 O O . LYS B 1 25 ? 21.922 13.844 0.069 1 97 25 LYS B O 1
ATOM 1840 N N . GLY B 1 26 ? 20.016 13.969 -1.045 1 96.94 26 GLY B N 1
ATOM 1841 C CA . GLY B 1 26 ? 20.672 14.492 -2.23 1 96.94 26 GLY B CA 1
ATOM 1842 C C . GLY B 1 26 ? 20.906 15.992 -2.17 1 96.94 26 GLY B C 1
ATOM 1843 O O . GLY B 1 26 ? 21.703 16.531 -2.936 1 96.94 26 GLY B O 1
ATOM 1844 N N . ALA B 1 27 ? 20.219 16.625 -1.264 1 97 27 ALA B N 1
ATOM 1845 C CA . ALA B 1 27 ? 20.344 18.078 -1.154 1 97 27 ALA B CA 1
ATOM 1846 C C . ALA B 1 27 ? 21.703 18.484 -0.609 1 97 27 ALA B C 1
ATOM 1848 O O . ALA B 1 27 ? 22.297 17.766 0.193 1 97 27 ALA B O 1
ATOM 1849 N N . SER B 1 28 ? 22.109 19.609 -1.033 1 94.81 28 SER B N 1
ATOM 1850 C CA . SER B 1 28 ? 23.422 20.125 -0.639 1 94.81 28 SER B CA 1
ATOM 1851 C C . SER B 1 28 ? 23.281 21.438 0.141 1 94.81 28 SER B C 1
ATOM 1853 O O . SER B 1 28 ? 22.703 22.406 -0.361 1 94.81 28 SER B O 1
ATOM 1855 N N . LEU B 1 29 ? 23.844 21.422 1.267 1 93.5 29 LEU B N 1
ATOM 1856 C CA . LEU B 1 29 ? 23.859 22.625 2.072 1 93.5 29 LEU B CA 1
ATOM 1857 C C . LEU B 1 29 ? 24.641 23.734 1.385 1 93.5 29 LEU B C 1
ATOM 1859 O O . LEU B 1 29 ? 24.25 24.906 1.438 1 93.5 29 LEU B O 1
ATOM 1863 N N . ARG B 1 30 ? 25.719 23.359 0.769 1 93 30 ARG B N 1
ATOM 1864 C CA . ARG B 1 30 ? 26.531 24.328 0.031 1 93 30 ARG B CA 1
ATOM 1865 C C . ARG B 1 30 ? 25.719 24.984 -1.073 1 93 30 ARG B C 1
ATOM 1867 O O . ARG B 1 30 ? 25.797 26.203 -1.25 1 93 30 ARG B O 1
ATOM 1874 N N . ALA B 1 31 ? 24.969 24.234 -1.753 1 94.5 31 ALA B N 1
ATOM 1875 C CA . ALA B 1 31 ? 24.141 24.766 -2.828 1 94.5 31 ALA B CA 1
ATOM 1876 C C . ALA B 1 31 ? 23.062 25.703 -2.281 1 94.5 31 ALA B C 1
ATOM 1878 O O . ALA B 1 31 ? 22.781 26.734 -2.875 1 94.5 31 ALA B O 1
ATOM 1879 N N . ILE B 1 32 ? 22.5 25.328 -1.159 1 94.44 32 ILE B N 1
ATOM 1880 C CA . ILE B 1 32 ? 21.438 26.125 -0.533 1 94.44 32 ILE B CA 1
ATOM 1881 C C . ILE B 1 32 ? 21.984 27.484 -0.131 1 94.44 32 ILE B C 1
ATOM 1883 O O . ILE B 1 32 ? 21.406 28.516 -0.461 1 94.44 32 ILE B O 1
ATOM 1887 N N . VAL B 1 33 ? 23.094 27.5 0.516 1 92.44 33 VAL B N 1
ATOM 1888 C CA . VAL B 1 33 ? 23.672 28.734 1.021 1 92.44 33 VAL B CA 1
ATOM 1889 C C . VAL B 1 33 ? 24.125 29.625 -0.146 1 92.44 33 VAL B C 1
ATOM 1891 O O . VAL B 1 33 ? 23.906 30.828 -0.133 1 92.44 33 VAL B O 1
ATOM 1894 N N . LYS B 1 34 ? 24.688 29 -1.119 1 93.56 34 LYS B N 1
ATOM 1895 C CA . LYS B 1 34 ? 25.141 29.734 -2.303 1 93.56 34 LYS B CA 1
ATOM 1896 C C . LYS B 1 34 ? 23.953 30.406 -3.008 1 93.56 34 LYS B C 1
ATOM 1898 O O . LYS B 1 34 ? 24 31.594 -3.322 1 93.56 34 LYS B O 1
ATOM 1903 N N . LYS B 1 35 ? 22.953 29.688 -3.234 1 93.5 35 LYS B N 1
ATOM 1904 C CA . LYS B 1 35 ? 21.766 30.203 -3.924 1 93.5 35 LYS B CA 1
ATOM 1905 C C . LYS B 1 35 ? 21.078 31.281 -3.1 1 93.5 35 LYS B C 1
ATOM 1907 O O . LYS B 1 35 ? 20.516 32.25 -3.654 1 93.5 35 LYS B O 1
ATOM 1912 N N . ALA B 1 36 ? 21.078 31.094 -1.79 1 91.62 36 ALA B N 1
ATOM 1913 C CA . ALA B 1 36 ? 20.453 32.062 -0.889 1 91.62 36 ALA B CA 1
ATOM 1914 C C . ALA B 1 36 ? 21.312 33.312 -0.727 1 91.62 36 ALA B C 1
ATOM 1916 O O . ALA B 1 36 ? 20.828 34.312 -0.24 1 91.62 36 ALA B O 1
ATOM 1917 N N . GLY B 1 37 ? 22.578 33.188 -1.127 1 91 37 GLY B N 1
ATOM 1918 C CA . GLY B 1 37 ? 23.484 34.344 -1.057 1 91 37 GLY B CA 1
ATOM 1919 C C . GLY B 1 37 ? 24.078 34.531 0.322 1 91 37 GLY B C 1
ATOM 1920 O O . GLY B 1 37 ? 24.266 35.656 0.758 1 91 37 GLY B O 1
ATOM 1921 N N . PHE B 1 38 ? 24.203 33.438 1 1 89.12 38 PHE B N 1
ATOM 1922 C CA . PHE B 1 38 ? 24.75 33.5 2.344 1 89.12 38 PHE B CA 1
ATOM 1923 C C . PHE B 1 38 ? 26 32.625 2.457 1 89.12 38 PHE B C 1
ATOM 1925 O O . PH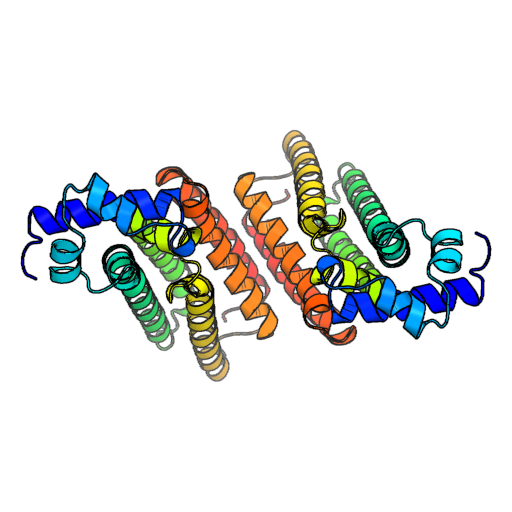E B 1 38 ? 26.266 31.797 1.593 1 89.12 38 PHE B O 1
ATOM 1932 N N . THR B 1 39 ? 26.781 33 3.506 1 87.75 39 THR B N 1
ATOM 1933 C CA . THR B 1 39 ? 27.891 32.094 3.834 1 87.75 39 THR B CA 1
ATOM 1934 C C . THR B 1 39 ? 27.391 30.906 4.668 1 87.75 39 THR B C 1
ATOM 1936 O O . THR B 1 39 ? 26.312 30.969 5.277 1 87.75 39 THR B O 1
ATOM 1939 N N . GLN B 1 40 ? 28.141 29.781 4.633 1 89.56 40 GLN B N 1
ATOM 1940 C CA . GLN B 1 40 ? 27.812 28.625 5.453 1 89.56 40 GLN B CA 1
ATOM 1941 C C . GLN B 1 40 ? 27.734 29 6.93 1 89.56 40 GLN B C 1
ATOM 1943 O O . GLN B 1 40 ? 26.859 28.531 7.652 1 89.56 40 GLN B O 1
ATOM 1948 N N . GLY B 1 41 ? 28.641 29.859 7.316 1 89.81 41 GLY B N 1
ATOM 1949 C CA . GLY B 1 41 ? 28.641 30.328 8.695 1 89.81 41 GLY B CA 1
ATOM 1950 C C . GLY B 1 41 ? 27.359 31.047 9.078 1 89.81 41 GLY B C 1
ATOM 1951 O O . GLY B 1 41 ? 26.812 30.797 10.156 1 89.81 41 GLY B O 1
ATOM 1952 N N . ALA B 1 42 ? 26.875 31.922 8.25 1 88.75 42 ALA B N 1
ATOM 1953 C CA . ALA B 1 42 ? 25.625 32.625 8.484 1 88.75 42 ALA B CA 1
ATOM 1954 C C . ALA B 1 42 ? 24.453 31.656 8.586 1 88.75 42 ALA B C 1
ATOM 1956 O O . ALA B 1 42 ? 23.547 31.859 9.391 1 88.75 42 ALA B O 1
ATOM 1957 N N . PHE B 1 43 ? 24.5 30.641 7.766 1 91.69 43 PHE B N 1
ATOM 1958 C CA . PHE B 1 43 ? 23.453 29.609 7.781 1 91.69 43 PHE B CA 1
ATOM 1959 C C . PHE B 1 43 ? 23.375 28.953 9.156 1 91.69 43 PHE B C 1
ATOM 1961 O O . PHE B 1 43 ? 22.281 28.797 9.703 1 91.69 43 PHE B O 1
ATOM 1968 N N . TYR B 1 44 ? 24.516 28.594 9.672 1 92.81 44 TYR B N 1
ATOM 1969 C CA . TYR B 1 44 ? 24.562 27.859 10.938 1 92.81 44 TYR B CA 1
ATOM 1970 C C . TYR B 1 44 ? 24.094 28.719 12.094 1 92.81 44 TYR B C 1
ATOM 1972 O O . TYR B 1 44 ? 23.766 28.219 13.172 1 92.81 44 TYR B O 1
ATOM 1980 N N . GLY B 1 45 ? 24.094 30.016 11.922 1 92.06 45 GLY B N 1
ATOM 1981 C CA . GLY B 1 45 ? 23.469 30.906 12.883 1 92.06 45 GLY B CA 1
ATOM 1982 C C . GLY B 1 45 ? 21.969 30.719 13 1 92.06 45 GLY B C 1
ATOM 1983 O O . GLY B 1 45 ? 21.375 31 14.039 1 92.06 45 GLY B O 1
ATOM 1984 N N . TYR B 1 46 ? 21.375 30.219 11.922 1 92.62 46 TYR B N 1
ATOM 1985 C CA . TYR B 1 46 ? 19.922 30.016 11.891 1 92.62 46 TYR B CA 1
ATOM 1986 C C . TYR B 1 46 ? 19.562 28.547 12.086 1 92.62 46 TYR B C 1
ATOM 1988 O O . TYR B 1 46 ? 18.656 28.234 12.859 1 92.62 46 TYR B O 1
ATOM 1996 N N . TYR B 1 47 ? 20.297 27.656 11.352 1 95.06 47 TYR B N 1
ATOM 1997 C CA . TYR B 1 47 ? 20.047 26.219 11.406 1 95.06 47 TYR B CA 1
ATOM 1998 C C . TYR B 1 47 ? 21.359 25.453 11.602 1 95.06 47 TYR B C 1
ATOM 2000 O O . TYR B 1 47 ? 22.234 25.5 10.742 1 95.06 47 TYR B O 1
ATOM 2008 N N . PRO B 1 48 ? 21.391 24.734 12.594 1 94.81 48 PRO B N 1
ATOM 2009 C CA . PRO B 1 48 ? 22.656 24.078 12.93 1 94.81 48 PRO B CA 1
ATOM 2010 C C . PRO B 1 48 ? 22.984 22.922 11.984 1 94.81 48 PRO B C 1
ATOM 2012 O O . PRO B 1 48 ? 24.109 22.422 11.984 1 94.81 48 PRO B O 1
ATOM 2015 N N . SER B 1 49 ? 22.031 22.453 11.188 1 94.81 49 SER B N 1
ATOM 2016 C CA . SER B 1 49 ? 22.25 21.344 10.266 1 94.81 49 SER B CA 1
ATOM 2017 C C . SER B 1 49 ? 21.234 21.344 9.125 1 94.81 49 SER B C 1
ATOM 2019 O O . SER B 1 49 ? 20.234 22.062 9.188 1 94.81 49 SER B O 1
ATOM 2021 N N . LYS B 1 50 ? 21.547 20.547 8.164 1 95.12 50 LYS B N 1
ATOM 2022 C CA . LYS B 1 50 ? 20.609 20.328 7.07 1 95.12 50 LYS B CA 1
ATOM 2023 C C . LYS B 1 50 ? 19.297 19.734 7.582 1 95.12 50 LYS B C 1
ATOM 2025 O O . LYS B 1 50 ? 18.219 20.109 7.113 1 95.12 50 LYS B O 1
ATOM 2030 N N . GLU B 1 51 ? 19.391 18.859 8.57 1 96.81 51 GLU B N 1
ATOM 2031 C CA . GLU B 1 51 ? 18.234 18.219 9.188 1 96.81 51 GLU B CA 1
ATOM 2032 C C . GLU B 1 51 ? 17.359 19.25 9.906 1 96.81 51 GLU B C 1
ATOM 2034 O O . GLU B 1 51 ? 16.125 19.172 9.859 1 96.81 51 GLU B O 1
ATOM 2039 N N . ALA B 1 52 ? 17.984 20.141 10.531 1 97.06 52 ALA B N 1
ATOM 2040 C CA . ALA B 1 52 ? 17.25 21.172 11.242 1 97.06 52 ALA B CA 1
ATOM 2041 C C . ALA B 1 52 ? 16.453 22.047 10.266 1 97.06 52 ALA B C 1
ATOM 2043 O O . ALA B 1 52 ? 15.344 22.484 10.57 1 97.06 52 ALA B O 1
ATOM 2044 N N . LEU B 1 53 ? 17.062 22.344 9.141 1 97.12 53 LEU B N 1
ATOM 2045 C CA . LEU B 1 53 ? 16.375 23.125 8.125 1 97.12 53 LEU B CA 1
ATOM 2046 C C . LEU B 1 53 ? 15.164 22.344 7.59 1 97.12 53 LEU B C 1
ATOM 2048 O O . LEU B 1 53 ? 14.07 22.906 7.465 1 97.12 53 LEU B O 1
ATOM 2052 N N . PHE B 1 54 ? 15.352 21.031 7.312 1 98.31 54 PHE B N 1
ATOM 2053 C CA . PHE B 1 54 ? 14.258 20.188 6.848 1 98.31 54 PHE B CA 1
ATOM 2054 C C . PHE B 1 54 ? 13.133 20.141 7.875 1 98.31 54 PHE B C 1
ATOM 2056 O O . PHE B 1 54 ? 11.961 20.266 7.52 1 98.31 54 PHE B O 1
ATOM 2063 N N . GLU B 1 55 ? 13.531 20.047 9.125 1 98.12 55 GLU B N 1
ATOM 2064 C CA . GLU B 1 55 ? 12.594 20.047 10.242 1 98.12 55 GLU B CA 1
ATOM 2065 C C . GLU B 1 55 ? 11.773 21.328 10.273 1 98.12 55 GLU B C 1
ATOM 2067 O O . GLU B 1 55 ? 10.57 21.297 10.516 1 98.12 55 GLU B O 1
ATOM 2072 N N . ALA B 1 56 ? 12.398 22.344 10.055 1 97.38 56 ALA B N 1
ATOM 2073 C CA . ALA B 1 56 ? 11.711 23.641 10.086 1 97.38 56 ALA B CA 1
ATOM 2074 C C . ALA B 1 56 ? 10.68 23.75 8.961 1 97.38 56 ALA B C 1
ATOM 2076 O O . ALA B 1 56 ? 9.633 24.375 9.133 1 97.38 56 ALA B O 1
ATOM 2077 N N . LEU B 1 57 ? 10.938 23.125 7.859 1 98 57 LEU B N 1
ATOM 2078 C CA . LEU B 1 57 ? 10.086 23.203 6.676 1 98 57 LEU B CA 1
ATOM 2079 C C . LEU B 1 57 ? 8.898 22.25 6.793 1 98 57 LEU B C 1
ATOM 2081 O O . LEU B 1 57 ? 7.789 22.594 6.375 1 98 57 LEU B O 1
ATOM 2085 N N . ALA B 1 58 ? 9.086 21.078 7.398 1 98.38 58 ALA B N 1
ATOM 2086 C CA . ALA B 1 58 ? 8.102 20.016 7.316 1 98.38 58 ALA B CA 1
ATOM 2087 C C . ALA B 1 58 ? 7.5 19.703 8.688 1 98.38 58 ALA B C 1
ATOM 2089 O O . ALA B 1 58 ? 6.336 19.312 8.781 1 98.38 58 ALA B O 1
ATOM 2090 N N . GLY B 1 59 ? 8.227 19.875 9.727 1 98.19 59 GLY B N 1
ATOM 2091 C CA . GLY B 1 59 ? 7.93 19.406 11.07 1 98.19 59 GLY B CA 1
ATOM 2092 C C . GLY B 1 59 ? 6.613 19.938 11.609 1 98.19 59 GLY B C 1
ATOM 2093 O O . GLY B 1 59 ? 5.738 19.172 12.008 1 98.19 59 GLY B O 1
ATOM 2094 N N . PRO B 1 60 ? 6.504 21.281 11.617 1 97.88 60 PRO B N 1
ATOM 2095 C CA . PRO B 1 60 ? 5.285 21.844 12.195 1 97.88 60 PRO B CA 1
ATOM 2096 C C . PRO B 1 60 ? 4.012 21.312 11.547 1 97.88 60 PRO B C 1
ATOM 2098 O O . PRO B 1 60 ? 3.078 20.922 12.25 1 97.88 60 PRO B O 1
ATOM 2101 N N . ALA B 1 61 ? 3.965 21.266 10.227 1 98 61 ALA B N 1
ATOM 2102 C CA . ALA B 1 61 ? 2.785 20.766 9.531 1 98 61 ALA B CA 1
ATOM 2103 C C . ALA B 1 61 ? 2.566 19.281 9.812 1 98 61 ALA B C 1
ATOM 2105 O O . ALA B 1 61 ? 1.448 18.859 10.117 1 98 61 ALA B O 1
ATOM 2106 N N . ALA B 1 62 ? 3.621 18.516 9.742 1 98.31 62 ALA B N 1
ATOM 2107 C CA . ALA B 1 62 ? 3.539 17.062 9.953 1 98.31 62 ALA B CA 1
ATOM 2108 C C . ALA B 1 62 ? 3.082 16.734 11.367 1 98.31 62 ALA B C 1
ATOM 2110 O O . ALA B 1 62 ? 2.195 15.906 11.57 1 98.31 62 ALA B O 1
ATOM 2111 N N . ASP B 1 63 ? 3.676 17.406 12.344 1 98.06 63 ASP B N 1
ATOM 2112 C CA . ASP B 1 63 ? 3.346 17.156 13.742 1 98.06 63 ASP B CA 1
ATOM 2113 C C . ASP B 1 63 ? 1.919 17.594 14.055 1 98.06 63 ASP B C 1
ATOM 2115 O O . ASP B 1 63 ? 1.207 16.922 14.812 1 98.06 63 ASP B O 1
ATOM 2119 N N . ASN B 1 64 ? 1.541 18.656 13.484 1 97.69 64 ASN B N 1
ATOM 2120 C CA . ASN B 1 64 ? 0.187 19.141 13.727 1 97.69 64 ASN B CA 1
ATOM 2121 C C . ASN B 1 64 ? -0.862 18.188 13.172 1 97.69 64 ASN B C 1
ATOM 2123 O O . ASN B 1 64 ? -1.926 18.016 13.766 1 97.69 64 ASN B O 1
ATOM 2127 N N . LEU B 1 65 ? -0.623 17.594 12.039 1 97.06 65 LEU B N 1
ATOM 2128 C CA . LEU B 1 65 ? -1.566 16.609 11.508 1 97.06 65 LEU B CA 1
ATOM 2129 C C . LEU B 1 65 ? -1.726 15.438 12.461 1 97.06 65 LEU B C 1
ATOM 2131 O O . LEU B 1 65 ? -2.84 14.961 12.688 1 97.06 65 LEU B O 1
ATOM 2135 N N . ILE B 1 66 ? -0.63 14.992 13 1 95.62 66 ILE B N 1
ATOM 2136 C CA . ILE B 1 66 ? -0.673 13.898 13.969 1 95.62 66 ILE B CA 1
ATOM 2137 C C . ILE B 1 66 ? -1.521 14.305 15.172 1 95.62 66 ILE B C 1
ATOM 2139 O O . ILE B 1 66 ? -2.334 13.516 15.656 1 95.62 66 ILE B O 1
ATOM 2143 N N . ASP B 1 67 ? -1.28 15.516 15.594 1 94.75 67 ASP B N 1
ATOM 2144 C CA . ASP B 1 67 ? -2.045 16.016 16.734 1 94.75 67 ASP B CA 1
ATOM 2145 C C . ASP B 1 67 ? -3.537 16.062 16.406 1 94.75 67 ASP B C 1
ATOM 2147 O O . ASP B 1 67 ? -4.371 15.688 17.234 1 94.75 67 ASP B O 1
ATOM 2151 N N . GLN B 1 68 ? -3.861 16.531 15.289 1 92.75 68 GLN B N 1
ATOM 2152 C CA . GLN B 1 68 ? -5.258 16.578 14.859 1 92.75 68 GLN B CA 1
ATOM 2153 C C . GLN B 1 68 ? -5.844 15.172 14.758 1 92.75 68 GLN B C 1
ATOM 2155 O O . GLN B 1 68 ? -6.996 14.953 15.125 1 92.75 68 GLN B O 1
ATOM 2160 N N . PHE B 1 69 ? -5.09 14.328 14.266 1 91.38 69 PHE B N 1
ATOM 2161 C CA . PHE B 1 69 ? -5.508 12.938 14.109 1 91.38 69 PHE B CA 1
ATOM 2162 C C . PHE B 1 69 ? -5.836 12.32 15.461 1 91.38 69 PHE B C 1
ATOM 2164 O O . PHE B 1 69 ? -6.891 11.695 15.625 1 91.38 69 PHE B O 1
ATOM 2171 N N . LYS B 1 70 ? -4.977 12.531 16.391 1 90.31 70 LYS B N 1
ATOM 2172 C CA . LYS B 1 70 ? -5.199 12.031 17.75 1 90.31 70 LYS B CA 1
ATOM 2173 C C . LYS B 1 70 ? -6.457 12.633 18.359 1 90.31 70 LYS B C 1
ATOM 2175 O O . LYS B 1 70 ? -7.25 11.93 18.984 1 90.31 70 LYS B O 1
ATOM 2180 N N . ALA B 1 71 ? -6.582 13.875 18.156 1 88.25 71 ALA B N 1
ATOM 2181 C CA . ALA B 1 71 ? -7.754 14.562 18.688 1 88.25 71 ALA B CA 1
ATOM 2182 C C . ALA B 1 71 ? -9.039 14.008 18.078 1 88.25 71 ALA B C 1
ATOM 2184 O O . ALA B 1 71 ? -10.039 13.844 18.781 1 88.25 71 ALA B O 1
ATOM 2185 N N . ALA B 1 72 ? -9.055 13.742 16.812 1 84.88 72 ALA B N 1
ATOM 2186 C CA . ALA B 1 72 ? -10.211 13.18 16.125 1 84.88 72 ALA B CA 1
ATOM 2187 C C . ALA B 1 72 ? -10.539 11.789 16.672 1 84.88 72 ALA B C 1
ATOM 2189 O O . ALA B 1 72 ? -11.711 11.438 16.828 1 84.88 72 ALA B O 1
ATOM 2190 N N . GLN B 1 73 ? -9.57 10.977 16.891 1 83.12 73 GLN B N 1
ATOM 2191 C CA . GLN B 1 73 ? -9.773 9.633 17.422 1 83.12 73 GLN B CA 1
ATOM 2192 C C . GLN B 1 73 ? -10.367 9.68 18.828 1 83.12 73 GLN B C 1
ATOM 2194 O O . GLN B 1 73 ? -11.242 8.883 19.156 1 83.12 73 GLN B O 1
ATOM 2199 N N . ASP B 1 74 ? -9.867 10.633 19.609 1 81.81 74 ASP B N 1
ATOM 2200 C CA . ASP B 1 74 ? -10.422 10.82 20.938 1 81.81 74 ASP B CA 1
ATOM 2201 C C . ASP B 1 74 ? -11.898 11.188 20.891 1 81.81 74 ASP B C 1
ATOM 2203 O O . ASP B 1 74 ? -12.695 10.734 21.719 1 81.81 74 ASP B O 1
ATOM 2207 N N . ALA B 1 75 ? -12.188 11.938 19.906 1 77.81 75 ALA B N 1
ATOM 2208 C CA . ALA B 1 75 ? -13.578 12.359 19.734 1 77.81 75 ALA B CA 1
ATOM 2209 C C . ALA B 1 75 ? -14.477 11.164 19.438 1 77.81 75 ALA B C 1
ATOM 2211 O O . ALA B 1 75 ? -15.648 11.148 19.812 1 77.81 75 ALA B O 1
ATOM 2212 N N . HIS B 1 76 ? -13.992 10.164 18.766 1 75.31 76 HIS B N 1
ATOM 2213 C CA . HIS B 1 76 ? -14.75 8.953 18.484 1 75.31 76 HIS B CA 1
ATOM 2214 C C . HIS B 1 76 ? -15.055 8.188 19.766 1 75.31 76 HIS B C 1
ATOM 2216 O O . HIS B 1 76 ? -16.141 7.629 19.906 1 75.31 76 HIS B O 1
ATOM 2222 N N . PHE B 1 77 ? -14.109 8.133 20.594 1 73.25 77 PHE B N 1
ATOM 2223 C CA . PHE B 1 77 ? -14.297 7.434 21.859 1 73.25 77 PHE B CA 1
ATOM 2224 C C . PHE B 1 77 ? -15.414 8.07 22.672 1 73.25 77 PHE B C 1
ATOM 2226 O O . PHE B 1 77 ? -16.141 7.383 23.391 1 73.25 77 PHE B O 1
ATOM 2233 N N . ASP B 1 78 ? -15.492 9.328 22.438 1 72.75 78 ASP B N 1
ATOM 2234 C CA . ASP B 1 78 ? -16.5 10.07 23.203 1 72.75 78 ASP B CA 1
ATOM 2235 C C . ASP B 1 78 ? -17.906 9.703 22.75 1 72.75 78 ASP B C 1
ATOM 2237 O O . ASP B 1 78 ? -18.875 9.969 23.453 1 72.75 78 ASP B O 1
ATOM 2241 N N . LEU B 1 79 ? -18.062 9.102 21.609 1 67.56 79 LEU B N 1
ATOM 2242 C CA . LEU B 1 79 ? -19.375 8.773 21.062 1 67.56 79 LEU B CA 1
ATOM 2243 C C . LEU B 1 79 ? -19.859 7.422 21.562 1 67.56 79 LEU B C 1
ATOM 2245 O O . LEU B 1 79 ? -21.031 7.078 21.422 1 67.56 79 LEU B O 1
ATOM 2249 N N . ILE B 1 80 ? -19.078 6.535 22.125 1 67 80 ILE B N 1
ATOM 2250 C CA . ILE B 1 80 ? -19.359 5.164 22.547 1 67 80 ILE B CA 1
ATOM 2251 C C . ILE B 1 80 ? -20.5 5.164 23.562 1 67 80 ILE B C 1
ATOM 2253 O O . ILE B 1 80 ? -21.469 4.418 23.422 1 67 80 ILE B O 1
ATOM 2257 N N . PRO B 1 81 ? -20.359 6.012 24.5 1 62.41 81 PRO B N 1
ATOM 2258 C CA . PRO B 1 81 ? -21.391 5.984 25.547 1 62.41 81 PRO B CA 1
ATOM 2259 C C . PRO B 1 81 ? -22.766 6.41 25.031 1 62.41 81 PRO B C 1
ATOM 2261 O O . PRO B 1 81 ? -23.781 6.012 25.594 1 62.41 81 PRO B O 1
ATOM 2264 N N . ASP B 1 82 ? -22.812 7.137 24.016 1 63.25 82 ASP B N 1
ATOM 2265 C CA . ASP B 1 82 ? -24.062 7.77 23.609 1 63.25 82 ASP B CA 1
ATOM 2266 C C . ASP B 1 82 ? -24.781 6.922 22.562 1 63.25 82 ASP B C 1
ATOM 2268 O O . ASP B 1 82 ? -25.797 7.352 21.984 1 63.25 82 ASP B O 1
ATOM 2272 N N . ASP B 1 83 ? -24.406 5.672 22.375 1 61.25 83 ASP B N 1
ATOM 2273 C CA . ASP B 1 83 ? -24.984 4.73 21.422 1 61.25 83 ASP B CA 1
ATOM 2274 C C . ASP B 1 83 ? -25 5.316 20.016 1 61.25 83 ASP B C 1
ATOM 2276 O O . ASP B 1 83 ? -25.969 5.121 19.266 1 61.25 83 ASP B O 1
ATOM 2280 N N . ARG B 1 84 ? -24.219 6.219 19.812 1 62.47 84 ARG B N 1
ATOM 2281 C CA . ARG B 1 84 ? -24.203 6.914 18.531 1 62.47 84 ARG B CA 1
ATOM 2282 C C . ARG B 1 84 ? -23.062 6.41 17.656 1 62.47 84 ARG B C 1
ATOM 2284 O O . ARG B 1 84 ? -22.469 7.184 16.891 1 62.47 84 ARG B O 1
ATOM 2291 N N . ALA B 1 85 ? -22.797 5.137 17.75 1 60.97 85 ALA B N 1
ATOM 2292 C CA . ALA B 1 85 ? -21.734 4.504 16.969 1 60.97 85 ALA B CA 1
ATOM 2293 C C . ALA B 1 85 ? -21.969 4.688 15.477 1 60.97 85 ALA B C 1
ATOM 2295 O O . ALA B 1 85 ? -21.016 4.812 14.711 1 60.97 85 ALA B O 1
ATOM 2296 N N . ALA B 1 86 ? -23.109 4.828 15.109 1 60.69 86 ALA B N 1
ATOM 2297 C CA . ALA B 1 86 ? -23.453 5.004 13.695 1 60.69 86 ALA B CA 1
ATOM 2298 C C . ALA B 1 86 ? -23 6.371 13.195 1 60.69 86 ALA B C 1
ATOM 2300 O O . ALA B 1 86 ? -22.656 6.527 12.023 1 60.69 86 ALA B O 1
ATOM 2301 N N . GLU B 1 87 ? -23.047 7.332 14.008 1 64.81 87 GLU B N 1
ATOM 2302 C CA . GLU B 1 87 ? -22.609 8.68 13.672 1 64.81 87 GLU B CA 1
ATOM 2303 C C . GLU B 1 87 ? -21.094 8.727 13.438 1 64.81 87 GLU B C 1
ATOM 2305 O O . GLU B 1 87 ? -20.594 9.672 12.844 1 64.81 87 GLU B O 1
ATOM 2310 N N . SER B 1 88 ? -20.547 7.652 13.773 1 66.38 88 SER B N 1
ATOM 2311 C CA . SER B 1 88 ? -19.094 7.555 13.68 1 66.38 88 SER B CA 1
ATOM 2312 C C . SER B 1 88 ? -18.625 7.582 12.227 1 66.38 88 SER B C 1
ATOM 2314 O O . SER B 1 88 ? -17.625 8.219 11.906 1 66.38 88 SER B O 1
ATOM 2316 N N . ARG B 1 89 ? -19.422 7.09 11.359 1 66.81 89 ARG B N 1
ATOM 2317 C CA . ARG B 1 89 ? -19.016 7.043 9.953 1 66.81 89 ARG B CA 1
ATOM 2318 C C . ARG B 1 89 ? -19.031 8.43 9.328 1 66.81 89 ARG B C 1
ATOM 2320 O O . ARG B 1 89 ? -18.109 8.805 8.609 1 66.81 89 ARG B O 1
ATOM 2327 N N . SER B 1 90 ? -20.078 9.164 9.641 1 70.25 90 SER B N 1
ATOM 2328 C CA . SER B 1 90 ? -20.172 10.531 9.141 1 70.25 90 SER B CA 1
ATOM 2329 C C . SER B 1 90 ? -19.062 11.406 9.703 1 70.25 90 SER B C 1
ATOM 2331 O O . SER B 1 90 ? -18.469 12.219 8.984 1 70.25 90 SER B O 1
ATOM 2333 N N . LEU B 1 91 ? -18.781 11.188 10.898 1 74.94 91 LEU B N 1
ATOM 2334 C CA . LEU B 1 91 ? -17.719 11.938 11.555 1 74.94 91 LEU B CA 1
ATOM 2335 C C . LEU B 1 91 ? -16.359 11.602 10.938 1 74.94 91 LEU B C 1
ATOM 2337 O O . LEU B 1 91 ? -15.523 12.492 10.742 1 74.94 91 LEU B O 1
ATOM 2341 N N . SER B 1 92 ? -16.25 10.359 10.531 1 77.44 92 SER B N 1
ATOM 2342 C CA . SER B 1 92 ? -14.992 9.906 9.953 1 77.44 92 SER B CA 1
ATOM 2343 C C . SER B 1 92 ? -14.727 10.578 8.609 1 77.44 92 SER B C 1
ATOM 2345 O O . SER B 1 92 ? -13.602 10.992 8.328 1 77.44 92 SER B O 1
ATOM 2347 N N . THR B 1 93 ? -15.781 10.719 7.906 1 78.94 93 THR B N 1
ATOM 2348 C CA . THR B 1 93 ? -15.617 11.336 6.594 1 78.94 93 THR B CA 1
ATOM 2349 C C . THR B 1 93 ? -15.328 12.828 6.727 1 78.94 93 THR B C 1
ATOM 2351 O O . THR B 1 93 ? -14.5 13.367 5.988 1 78.94 93 THR B O 1
ATOM 2354 N N . GLU B 1 94 ? -15.984 13.445 7.656 1 82.81 94 GLU B N 1
ATOM 2355 C CA . GLU B 1 94 ? -15.75 14.867 7.902 1 82.81 94 GLU B CA 1
ATOM 2356 C C . GLU B 1 94 ? -14.305 15.125 8.328 1 82.81 94 GLU B C 1
ATOM 2358 O O . GLU B 1 94 ? -13.664 16.062 7.852 1 82.81 94 GLU B O 1
ATOM 2363 N N . TYR B 1 95 ? -13.836 14.305 9.156 1 87.38 95 TYR B N 1
ATOM 2364 C CA . TYR B 1 95 ? -12.461 14.438 9.609 1 87.38 95 TYR B CA 1
ATOM 2365 C C . TYR B 1 95 ? -11.484 14.188 8.469 1 87.38 95 TYR B C 1
ATOM 2367 O O . TYR B 1 95 ? -10.453 14.867 8.359 1 87.38 95 TYR B O 1
ATOM 2375 N N . LEU B 1 96 ? -11.852 13.25 7.652 1 89.62 96 LEU B N 1
ATOM 2376 C CA . LEU B 1 96 ? -10.984 12.969 6.512 1 89.62 96 LEU B CA 1
ATOM 2377 C C . LEU B 1 96 ? -10.852 14.195 5.613 1 89.62 96 LEU B C 1
ATOM 2379 O O . LEU B 1 96 ? -9.742 14.578 5.227 1 89.62 96 LEU B O 1
ATOM 2383 N N . LEU B 1 97 ? -11.969 14.828 5.363 1 90.75 97 LEU B N 1
ATOM 2384 C CA . LEU B 1 97 ? -11.953 16.016 4.516 1 90.75 97 LEU B CA 1
ATOM 2385 C C . LEU B 1 97 ? -11.172 17.141 5.172 1 90.75 97 LEU B C 1
ATOM 2387 O O . LEU B 1 97 ? -10.422 17.859 4.504 1 90.75 97 LEU B O 1
ATOM 2391 N N . HIS B 1 98 ? -11.359 17.281 6.414 1 93.38 98 HIS B N 1
ATOM 2392 C CA . HIS B 1 98 ? -10.602 18.281 7.168 1 93.38 98 HIS B CA 1
ATOM 2393 C C . H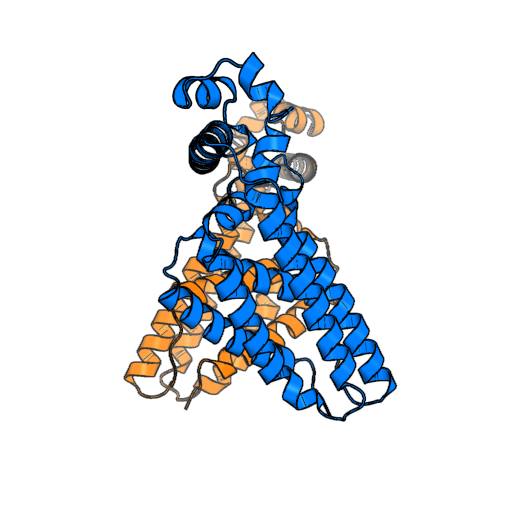IS B 1 98 ? -9.102 18.016 7.074 1 93.38 98 HIS B C 1
ATOM 2395 O O . HIS B 1 98 ? -8.32 18.953 6.844 1 93.38 98 HIS B O 1
ATOM 2401 N N . PHE B 1 99 ? -8.734 16.766 7.191 1 95.25 99 PHE B N 1
ATOM 2402 C CA . PHE B 1 99 ? -7.328 16.375 7.125 1 95.25 99 PHE B CA 1
ATOM 2403 C C . PHE B 1 99 ? -6.758 16.625 5.734 1 95.25 99 PHE B C 1
ATOM 2405 O O . PHE B 1 99 ? -5.652 17.156 5.598 1 95.25 99 PHE B O 1
ATOM 2412 N N . VAL B 1 100 ? -7.492 16.297 4.746 1 96.44 100 VAL B N 1
ATOM 2413 C CA . VAL B 1 100 ? -7.035 16.5 3.375 1 96.44 100 VAL B CA 1
ATOM 2414 C C . VAL B 1 100 ? -6.871 17.984 3.088 1 96.44 100 VAL B C 1
ATOM 2416 O O . VAL B 1 100 ? -5.887 18.406 2.473 1 96.44 100 VAL B O 1
ATOM 2419 N N . ASN B 1 101 ? -7.824 18.781 3.52 1 97.12 101 ASN B N 1
ATOM 2420 C CA . ASN B 1 101 ? -7.711 20.234 3.336 1 97.12 101 ASN B CA 1
ATOM 2421 C C . ASN B 1 101 ? -6.484 20.781 4.055 1 97.12 101 ASN B C 1
ATOM 2423 O O . ASN B 1 101 ? -5.789 21.656 3.518 1 97.12 101 ASN B O 1
ATOM 2427 N N . TYR B 1 102 ? -6.266 20.312 5.199 1 98 102 TYR B N 1
ATOM 2428 C CA . TYR B 1 102 ? -5.082 20.734 5.938 1 98 102 TYR B CA 1
ATOM 2429 C C . TYR B 1 102 ? -3.807 20.391 5.18 1 98 102 TYR B C 1
ATOM 2431 O O . TYR B 1 102 ? -2.889 21.203 5.078 1 98 102 TYR B O 1
ATOM 2439 N N . VAL B 1 103 ? -3.738 19.156 4.695 1 98.31 103 VAL B N 1
ATOM 2440 C CA . VAL B 1 103 ? -2.594 18.688 3.922 1 98.31 103 VAL B CA 1
ATOM 2441 C C . VAL B 1 103 ? -2.371 19.594 2.721 1 98.31 103 VAL B C 1
ATOM 2443 O O . VAL B 1 103 ? -1.24 20 2.439 1 98.31 103 VAL B O 1
ATOM 2446 N N . TYR B 1 104 ? -3.434 19.969 2.082 1 98.31 104 TYR B N 1
ATOM 2447 C CA . TYR B 1 104 ? -3.312 20.781 0.873 1 98.31 104 TYR B CA 1
ATOM 2448 C C . TYR B 1 104 ? -3.023 22.234 1.217 1 98.31 104 TYR B C 1
ATOM 2450 O O . TYR B 1 104 ? -2.5 22.984 0.388 1 98.31 104 TYR B O 1
ATOM 2458 N N . ASP B 1 105 ? -3.43 22.719 2.436 1 98.31 105 ASP B N 1
ATOM 2459 C CA . ASP B 1 105 ? -3.008 24.016 2.922 1 98.31 105 ASP B CA 1
ATOM 2460 C C . ASP B 1 105 ? -1.503 24.062 3.172 1 98.31 105 ASP B C 1
ATOM 2462 O O . ASP B 1 105 ? -0.902 25.125 3.227 1 98.31 105 ASP B O 1
ATOM 2466 N N . ASN B 1 106 ? -0.932 22.922 3.379 1 98.25 106 ASN B N 1
ATOM 2467 C CA . ASN B 1 106 ? 0.494 22.766 3.646 1 98.25 106 ASN B CA 1
ATOM 2468 C C . ASN B 1 106 ? 1.15 21.812 2.656 1 98.25 106 ASN B C 1
ATOM 2470 O O . ASN B 1 106 ? 1.935 20.938 3.051 1 98.25 106 ASN B O 1
ATOM 2474 N N . PHE B 1 107 ? 0.855 21.891 1.469 1 98.31 107 PHE B N 1
ATOM 2475 C CA . PHE B 1 107 ? 1.141 20.922 0.426 1 98.31 107 PHE B CA 1
ATOM 2476 C C . PHE B 1 107 ? 2.639 20.656 0.324 1 98.31 107 PHE B C 1
ATOM 2478 O O . PHE B 1 107 ? 3.074 19.5 0.316 1 98.31 107 PHE B O 1
ATOM 2485 N N . ASP B 1 108 ? 3.459 21.703 0.304 1 98 108 ASP B N 1
ATOM 2486 C CA . ASP B 1 108 ? 4.898 21.547 0.135 1 98 108 ASP B CA 1
ATOM 2487 C C . ASP B 1 108 ? 5.508 20.781 1.31 1 98 108 ASP B C 1
ATOM 2489 O O . ASP B 1 108 ? 6.402 19.953 1.122 1 98 108 ASP B O 1
ATOM 2493 N N . ALA B 1 109 ? 5.023 21.094 2.436 1 98.31 109 ALA B N 1
ATOM 2494 C CA . ALA B 1 109 ? 5.512 20.391 3.617 1 98.31 109 ALA B CA 1
ATOM 2495 C C . ALA B 1 109 ? 5.242 18.891 3.512 1 98.31 109 ALA B C 1
ATOM 2497 O O . ALA B 1 109 ? 6.125 18.078 3.793 1 98.31 109 ALA B O 1
ATOM 2498 N N . PHE B 1 110 ? 4.105 18.562 3.059 1 98.56 110 PHE B N 1
ATOM 2499 C CA . PHE B 1 110 ? 3.75 17.156 2.975 1 98.56 110 PHE B CA 1
ATOM 2500 C C . PHE B 1 110 ? 4.422 16.5 1.774 1 98.56 110 PHE B C 1
ATOM 2502 O O . PHE B 1 110 ? 4.766 15.32 1.818 1 98.56 110 PHE B O 1
ATOM 2509 N N . LYS B 1 111 ? 4.613 17.234 0.751 1 98.5 111 LYS B N 1
ATOM 2510 C CA . LYS B 1 111 ? 5.43 16.703 -0.344 1 98.5 111 LYS B CA 1
ATOM 2511 C C . LYS B 1 111 ? 6.828 16.344 0.14 1 98.5 111 LYS B C 1
ATOM 2513 O O . LYS B 1 111 ? 7.359 15.289 -0.22 1 98.5 111 LYS B O 1
ATOM 2518 N N . LEU B 1 112 ? 7.422 17.188 0.954 1 98.69 112 LEU B N 1
ATOM 2519 C CA . LEU B 1 112 ? 8.727 16.922 1.54 1 98.69 112 LEU B CA 1
ATOM 2520 C C . LEU B 1 112 ? 8.688 15.656 2.4 1 98.69 112 LEU B C 1
ATOM 2522 O O . LEU B 1 112 ? 9.539 14.773 2.26 1 98.69 112 LEU B O 1
ATOM 2526 N N . VAL B 1 113 ? 7.684 15.539 3.244 1 98.56 113 VAL B N 1
ATOM 2527 C CA . VAL B 1 113 ? 7.551 14.445 4.199 1 98.56 113 VAL B CA 1
ATOM 2528 C C . VAL B 1 113 ? 7.359 13.125 3.453 1 98.56 113 VAL B C 1
ATOM 2530 O O . VAL B 1 113 ? 7.992 12.117 3.785 1 98.56 113 VAL B O 1
ATOM 2533 N N . LEU B 1 114 ? 6.621 13.211 2.396 1 98.06 114 LEU B N 1
ATOM 2534 C CA . LEU B 1 114 ? 6.176 11.984 1.748 1 98.06 114 LEU B CA 1
ATOM 2535 C C . LEU B 1 114 ? 7.168 11.547 0.673 1 98.06 114 LEU B C 1
ATOM 2537 O O . LEU B 1 114 ? 7.309 10.352 0.401 1 98.06 114 LEU B O 1
ATOM 2541 N N . CYS B 1 115 ? 7.898 12.516 0.081 1 97.69 115 CYS B N 1
ATOM 2542 C CA . CYS B 1 115 ? 8.656 12.172 -1.119 1 97.69 115 CYS B CA 1
ATOM 2543 C C . CYS B 1 115 ? 10.141 12.453 -0.927 1 97.69 115 CYS B C 1
ATOM 2545 O O . CYS B 1 115 ? 10.977 11.953 -1.682 1 97.69 115 CYS B O 1
ATOM 2547 N N . CYS B 1 116 ? 10.492 13.211 0.053 1 98.12 116 CYS B N 1
ATOM 2548 C CA . CYS B 1 116 ? 11.859 13.711 0.08 1 98.12 116 CYS B CA 1
ATOM 2549 C C . CYS B 1 116 ? 12.5 13.477 1.442 1 98.12 116 CYS B C 1
ATOM 2551 O O . CYS B 1 116 ? 13.531 14.078 1.763 1 98.12 116 CYS B O 1
ATOM 2553 N N . SER B 1 117 ? 11.961 12.648 2.221 1 98.06 117 SER B N 1
ATOM 2554 C CA . SER B 1 117 ? 12.336 12.656 3.631 1 98.06 117 SER B CA 1
ATOM 2555 C C . SER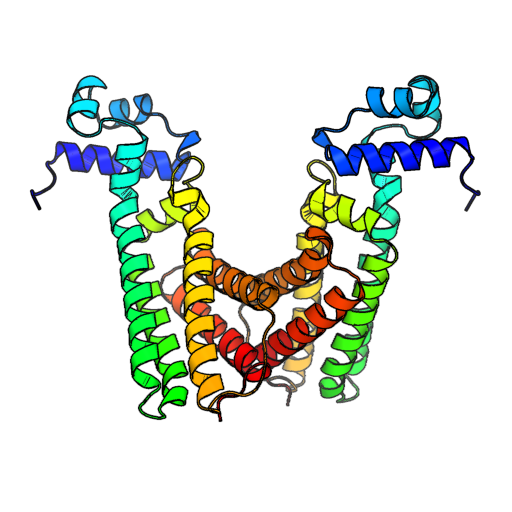 B 1 117 ? 13.25 11.477 3.961 1 98.06 117 SER B C 1
ATOM 2557 O O . SER B 1 117 ? 13.531 11.211 5.133 1 98.06 117 SER B O 1
ATOM 2559 N N . ASP B 1 118 ? 13.68 10.75 2.959 1 96.25 118 ASP B N 1
ATOM 2560 C CA . ASP B 1 118 ? 14.586 9.641 3.232 1 96.25 118 ASP B CA 1
ATOM 2561 C C . ASP B 1 118 ? 15.812 10.117 4.008 1 96.25 118 ASP B C 1
ATOM 2563 O O . ASP B 1 118 ? 16.516 11.039 3.578 1 96.25 118 ASP B O 1
ATOM 2567 N N . GLY B 1 119 ? 16.078 9.43 5.156 1 95.94 119 GLY B N 1
ATOM 2568 C CA . GLY B 1 119 ? 17.203 9.844 5.98 1 95.94 119 GLY B CA 1
ATOM 2569 C C . GLY B 1 119 ? 16.797 10.758 7.121 1 95.94 119 GLY B C 1
ATOM 2570 O O . GLY B 1 119 ? 17.641 11.18 7.914 1 95.94 119 GLY B O 1
ATOM 2571 N N . THR B 1 120 ? 15.578 11.18 7.234 1 97.62 120 THR B N 1
ATOM 2572 C CA . THR B 1 120 ? 15.039 12 8.312 1 97.62 120 THR B CA 1
ATOM 2573 C C . THR B 1 120 ? 14.07 11.188 9.172 1 97.62 120 THR B C 1
ATOM 2575 O O . THR B 1 120 ? 13.758 10.039 8.852 1 97.62 120 THR B O 1
ATOM 2578 N N . ARG B 1 121 ? 13.562 11.82 10.242 1 96.44 121 ARG B N 1
ATOM 2579 C CA . ARG B 1 121 ? 12.609 11.133 11.109 1 96.44 121 ARG B CA 1
ATOM 2580 C C . ARG B 1 121 ? 11.273 10.938 10.406 1 96.44 121 ARG B C 1
ATOM 2582 O O . ARG B 1 121 ? 10.438 10.156 10.859 1 96.44 121 ARG B O 1
ATOM 2589 N N . PHE B 1 122 ? 11.109 11.648 9.305 1 97.69 122 PHE B N 1
ATOM 2590 C CA . PHE B 1 122 ? 9.812 11.625 8.633 1 97.69 122 PHE B CA 1
ATOM 2591 C C . PHE B 1 122 ? 9.727 10.461 7.656 1 97.69 122 PHE B C 1
ATOM 2593 O O . PHE B 1 122 ? 8.688 10.234 7.043 1 97.69 122 PHE B O 1
ATOM 2600 N N . SER B 1 123 ? 10.836 9.703 7.551 1 96.56 123 SER B N 1
ATOM 2601 C CA . SER B 1 123 ? 10.883 8.609 6.586 1 96.56 123 SER B CA 1
ATOM 2602 C C . SER B 1 123 ? 9.844 7.547 6.902 1 96.56 123 SER B C 1
ATOM 2604 O O . SER B 1 123 ? 9.391 6.824 6.012 1 96.56 123 SER B O 1
ATOM 2606 N N . SER B 1 124 ? 9.352 7.496 8.156 1 96.25 124 SER B N 1
ATOM 2607 C CA . SER B 1 124 ? 8.359 6.508 8.578 1 96.25 124 SER B CA 1
ATOM 2608 C C . SER B 1 124 ? 7.023 7.168 8.891 1 96.25 124 SER B C 1
ATOM 2610 O O . SER B 1 124 ? 6.199 6.598 9.609 1 96.25 124 SER B O 1
ATOM 2612 N N . TYR B 1 125 ? 6.816 8.273 8.375 1 97.44 125 TYR B N 1
ATOM 2613 C CA . TYR B 1 125 ? 5.688 9.102 8.773 1 97.44 125 TYR B CA 1
ATOM 2614 C C . TYR B 1 125 ? 4.367 8.375 8.531 1 97.44 125 TYR B C 1
ATOM 2616 O O . TYR B 1 125 ? 3.525 8.297 9.43 1 97.44 125 TYR B O 1
ATOM 2624 N N . VAL B 1 126 ? 4.133 7.84 7.363 1 96.31 126 VAL B N 1
ATOM 2625 C CA . VAL B 1 126 ? 2.887 7.152 7.035 1 96.31 126 VAL B CA 1
ATOM 2626 C C . VAL B 1 126 ? 2.73 5.918 7.918 1 96.31 126 VAL B C 1
ATOM 2628 O O . VAL B 1 126 ? 1.647 5.66 8.453 1 96.31 126 VAL B O 1
ATOM 2631 N N . HIS B 1 127 ? 3.822 5.211 8.07 1 95.38 127 HIS B N 1
ATOM 2632 C CA . HIS B 1 127 ? 3.811 4.039 8.93 1 95.38 127 HIS B CA 1
ATOM 2633 C C . HIS B 1 127 ? 3.416 4.41 10.359 1 95.38 127 HIS B C 1
ATOM 2635 O O . HIS B 1 127 ? 2.619 3.711 10.992 1 95.38 127 HIS B O 1
ATOM 2641 N N . ASP B 1 128 ? 3.934 5.5 10.812 1 95.44 128 ASP B N 1
ATOM 2642 C CA . ASP B 1 128 ? 3.619 5.957 12.164 1 95.44 128 ASP B CA 1
ATOM 2643 C C . ASP B 1 128 ? 2.135 6.289 12.297 1 95.44 128 ASP B C 1
ATOM 2645 O O . ASP B 1 128 ? 1.511 5.953 13.305 1 95.44 128 ASP B O 1
ATOM 2649 N N . LEU B 1 129 ? 1.612 6.941 11.32 1 95.56 129 LEU B N 1
ATOM 2650 C CA . LEU B 1 129 ? 0.189 7.262 11.32 1 95.56 129 LEU B CA 1
ATOM 2651 C C . LEU B 1 129 ? -0.653 5.992 11.32 1 95.56 129 LEU B C 1
ATOM 2653 O O . LEU B 1 129 ? -1.662 5.91 12.023 1 95.56 129 LEU B O 1
ATOM 2657 N N . VAL B 1 130 ? -0.253 5.043 10.562 1 96.06 130 VAL B N 1
ATOM 2658 C CA . VAL B 1 130 ? -0.952 3.764 10.477 1 96.06 130 VAL B CA 1
ATOM 2659 C C . VAL B 1 130 ? -0.948 3.084 11.844 1 96.06 130 VAL B C 1
ATOM 2661 O O . VAL B 1 130 ? -1.99 2.627 12.32 1 96.06 130 VAL B O 1
ATOM 2664 N N . GLU B 1 131 ? 0.208 3.006 12.43 1 95.44 131 GLU B N 1
ATOM 2665 C CA . GLU B 1 131 ? 0.316 2.375 13.742 1 95.44 131 GLU B CA 1
ATOM 2666 C C . GLU B 1 131 ? -0.583 3.066 14.766 1 95.44 131 GLU B C 1
ATOM 2668 O O . GLU B 1 131 ? -1.273 2.402 15.539 1 95.44 131 GLU B O 1
ATOM 2673 N N . LEU B 1 132 ? -0.521 4.316 14.711 1 94.12 132 LEU B N 1
ATOM 2674 C CA . LEU B 1 132 ? -1.362 5.098 15.609 1 94.12 132 LEU B CA 1
ATOM 2675 C C . LEU B 1 132 ? -2.838 4.789 15.375 1 94.12 132 LEU B C 1
ATOM 2677 O O . LEU B 1 132 ? -3.584 4.547 16.328 1 94.12 132 LEU B O 1
ATOM 2681 N N . ASP B 1 133 ? -3.277 4.797 14.156 1 94.38 133 ASP B N 1
ATOM 2682 C CA . ASP B 1 133 ? -4.676 4.547 13.812 1 94.38 133 ASP B CA 1
ATOM 2683 C C . ASP B 1 133 ? -5.098 3.137 14.211 1 94.38 133 ASP B C 1
ATOM 2685 O O . ASP B 1 133 ? -6.156 2.947 14.812 1 94.38 133 ASP B O 1
ATOM 2689 N N . VAL B 1 134 ? -4.328 2.148 13.875 1 94.81 134 VAL B N 1
ATOM 2690 C CA . VAL B 1 134 ? -4.645 0.755 14.172 1 94.81 134 VAL B CA 1
ATOM 2691 C C . VAL B 1 134 ? -4.789 0.569 15.68 1 94.81 134 VAL B C 1
ATOM 2693 O O . VAL B 1 134 ? -5.77 -0.009 16.156 1 94.81 134 VAL B O 1
ATOM 2696 N N . ASP B 1 135 ? -3.836 1.075 16.375 1 93.56 135 ASP B N 1
ATOM 2697 C CA . ASP B 1 135 ? -3.854 0.947 17.828 1 93.56 135 ASP B CA 1
ATOM 2698 C C . ASP B 1 135 ? -5.117 1.566 18.422 1 93.56 135 ASP B C 1
ATOM 2700 O O . ASP B 1 135 ? -5.809 0.934 19.219 1 93.56 135 ASP B O 1
ATOM 2704 N N . GLN B 1 136 ? -5.395 2.723 18.016 1 91.31 136 GLN B N 1
ATOM 2705 C CA . GLN B 1 136 ? -6.543 3.443 18.562 1 91.31 136 GLN B CA 1
ATOM 2706 C C . GLN B 1 136 ? -7.852 2.777 18.156 1 91.31 136 GLN B C 1
ATOM 2708 O O . GLN B 1 136 ? -8.766 2.637 18.969 1 91.31 136 GLN B O 1
ATOM 2713 N N . THR B 1 137 ? -7.984 2.398 16.922 1 89.5 137 THR B N 1
ATOM 2714 C CA . THR B 1 137 ? -9.203 1.773 16.422 1 89.5 137 THR B CA 1
ATOM 2715 C C . THR B 1 137 ? -9.445 0.427 17.094 1 89.5 137 THR B C 1
ATOM 2717 O O . THR B 1 137 ? -10.578 0.081 17.406 1 89.5 137 THR B O 1
ATOM 2720 N N . GLU B 1 138 ? -8.422 -0.281 17.281 1 91.19 138 GLU B N 1
ATOM 2721 C CA . GLU B 1 138 ? -8.586 -1.576 17.938 1 91.19 138 GLU B CA 1
ATOM 2722 C C . GLU B 1 138 ? -8.992 -1.409 19.391 1 91.19 138 GLU B C 1
ATOM 2724 O O . GLU B 1 138 ? -9.773 -2.203 19.922 1 91.19 138 GLU B O 1
ATOM 2729 N N . ARG B 1 139 ? -8.445 -0.408 20.031 1 88.69 139 ARG B N 1
ATOM 2730 C CA . ARG B 1 139 ? -8.898 -0.092 21.375 1 88.69 139 ARG B CA 1
ATOM 2731 C C . ARG B 1 139 ? -10.375 0.29 21.391 1 88.69 139 ARG B C 1
ATOM 2733 O O . ARG B 1 139 ? -11.125 -0.154 22.25 1 88.69 139 ARG B O 1
ATOM 2740 N N . TYR B 1 140 ? -10.695 1.026 20.438 1 86.25 140 TYR B N 1
ATOM 2741 C CA . TYR B 1 140 ? -12.086 1.447 20.297 1 86.25 140 TYR B CA 1
ATOM 2742 C C . TYR B 1 140 ? -13 0.247 20.094 1 86.25 140 TYR B C 1
ATOM 2744 O O . TYR B 1 140 ? -14.016 0.106 20.781 1 86.25 140 TYR B O 1
ATOM 2752 N N . TYR B 1 141 ? -12.625 -0.668 19.188 1 85.62 141 TYR B N 1
ATOM 2753 C CA . TYR B 1 141 ? -13.422 -1.856 18.906 1 85.62 141 TYR B CA 1
ATOM 2754 C C . TYR B 1 141 ? -13.461 -2.787 20.109 1 85.62 141 TYR B C 1
ATOM 2756 O O . TYR B 1 141 ? -14.469 -3.455 20.359 1 85.62 141 TYR B O 1
ATOM 2764 N N . GLY B 1 142 ? -12.398 -2.834 20.781 1 86.94 142 GLY B N 1
ATOM 2765 C CA . GLY B 1 142 ? -12.383 -3.617 22 1 86.94 142 GLY B CA 1
ATOM 2766 C C . GLY B 1 142 ? -13.422 -3.16 23.016 1 86.94 142 GLY B C 1
ATOM 2767 O O . GLY B 1 142 ? -14.141 -3.98 23.594 1 86.94 142 GLY B O 1
ATOM 2768 N N . ARG B 1 143 ? -13.492 -1.875 23.203 1 85.75 143 ARG B N 1
ATOM 2769 C CA . ARG B 1 143 ? -14.461 -1.305 24.125 1 85.75 143 ARG B CA 1
ATOM 2770 C C . ARG B 1 143 ? -15.891 -1.568 23.656 1 85.75 143 ARG B C 1
ATOM 2772 O O . ARG B 1 143 ? -16.766 -1.888 24.469 1 85.75 143 ARG B O 1
ATOM 2779 N N . LEU B 1 144 ? -16.141 -1.473 22.391 1 84.75 144 LEU B N 1
ATOM 2780 C CA . LEU B 1 144 ? -17.469 -1.716 21.828 1 84.75 144 LEU B CA 1
ATOM 2781 C C . LEU B 1 144 ? -17.859 -3.182 21.984 1 84.75 144 LEU B C 1
ATOM 2783 O O . LEU B 1 144 ? -19.031 -3.494 22.234 1 84.75 144 LEU B O 1
ATOM 2787 N N . ARG B 1 145 ? -16.875 -4.039 21.812 1 86.62 145 ARG B N 1
ATOM 2788 C CA . ARG B 1 145 ? -17.125 -5.469 21.953 1 86.62 145 ARG B CA 1
ATOM 2789 C C . ARG B 1 145 ? -17.516 -5.824 23.391 1 86.62 145 ARG B C 1
ATOM 2791 O O . ARG B 1 145 ? -18.422 -6.637 23.594 1 86.62 145 ARG B O 1
ATOM 2798 N N . GLU B 1 146 ? -16.844 -5.215 24.266 1 86.75 146 GLU B N 1
ATOM 2799 C CA . GLU B 1 146 ? -17.172 -5.426 25.672 1 86.75 146 GLU B CA 1
ATOM 2800 C C . GLU B 1 146 ? -18.609 -5.016 25.969 1 86.75 146 GLU B C 1
ATOM 2802 O O . GLU B 1 146 ? -19.25 -5.582 26.859 1 86.75 146 GLU B O 1
ATOM 2807 N N . GLN B 1 147 ? -19.125 -4.086 25.266 1 86.75 147 GLN B N 1
ATOM 2808 C CA . GLN B 1 147 ? -20.469 -3.57 25.484 1 86.75 147 GLN B CA 1
ATOM 2809 C C . GLN B 1 147 ? -21.484 -4.262 24.562 1 86.75 147 GLN B C 1
ATOM 2811 O O . GLN B 1 147 ? -22.656 -3.902 24.562 1 86.75 147 GLN B O 1
ATOM 2816 N N . GLY B 1 148 ? -20.984 -5.199 23.672 1 83.12 148 GLY B N 1
ATOM 2817 C CA . GLY B 1 148 ? -21.859 -5.938 22.781 1 83.12 148 GLY B CA 1
ATOM 2818 C C . GLY B 1 148 ? -22.359 -5.105 21.609 1 83.12 148 GLY B C 1
ATOM 2819 O O . GLY B 1 148 ? -23.406 -5.402 21.031 1 83.12 148 GLY B O 1
ATOM 2820 N N . LYS B 1 149 ? -21.672 -4.082 21.281 1 84.12 149 LYS B N 1
ATOM 2821 C CA . LYS B 1 149 ? -22.141 -3.123 20.297 1 84.12 149 LYS B CA 1
ATOM 2822 C C . LYS B 1 149 ? -21.516 -3.389 18.922 1 84.12 149 LYS B C 1
ATOM 2824 O O . LYS B 1 149 ? -21.781 -2.676 17.953 1 84.12 149 LYS B O 1
ATOM 2829 N N . ILE B 1 150 ? -20.656 -4.367 18.875 1 84.25 150 ILE B N 1
ATOM 2830 C CA . ILE B 1 150 ? -19.984 -4.652 17.609 1 84.25 150 ILE B CA 1
ATOM 2831 C C . ILE B 1 150 ? -19.844 -6.16 17.422 1 84.25 150 ILE B C 1
ATOM 2833 O O . ILE B 1 150 ? -19.609 -6.891 18.391 1 84.25 150 ILE B O 1
ATOM 2837 N N . GLU B 1 151 ? -20.141 -6.566 16.266 1 86.69 151 GLU B N 1
ATOM 2838 C CA . GLU B 1 151 ? -19.969 -7.965 15.883 1 86.69 151 GLU B CA 1
ATOM 2839 C C . GLU B 1 151 ? -18.891 -8.102 14.797 1 86.69 151 GLU B C 1
ATOM 2841 O O . GLU B 1 151 ? -18.75 -7.223 13.945 1 86.69 151 GLU B O 1
ATOM 2846 N N . GLY B 1 152 ? -18.141 -9.219 14.93 1 85.56 152 GLY B N 1
ATOM 2847 C CA . GLY B 1 152 ? -17.109 -9.477 13.945 1 85.56 152 GLY B CA 1
ATOM 2848 C C . GLY B 1 152 ? -15.703 -9.266 14.492 1 85.56 152 GLY B C 1
ATOM 2849 O O . GLY B 1 152 ? -15.531 -8.648 15.539 1 85.56 152 GLY B O 1
ATOM 2850 N N . GLU B 1 153 ? -14.773 -9.844 13.82 1 84.81 153 GLU B N 1
ATOM 2851 C CA . GLU B 1 153 ? -13.375 -9.711 14.211 1 84.81 153 GLU B CA 1
ATOM 2852 C C . GLU B 1 153 ? -12.469 -9.562 12.984 1 84.81 153 GLU B C 1
ATOM 2854 O O . GLU B 1 153 ? -12.773 -10.094 11.914 1 84.81 153 GLU B O 1
ATOM 2859 N N . VAL B 1 154 ? -11.523 -8.711 13.242 1 87.56 154 VAL B N 1
ATOM 2860 C CA . VAL B 1 154 ? -10.531 -8.523 12.188 1 87.56 154 VAL B CA 1
ATOM 2861 C C . VAL B 1 154 ? -9.141 -8.859 12.727 1 87.56 154 VAL B C 1
ATOM 2863 O O . VAL B 1 154 ? -8.742 -8.367 13.781 1 87.56 154 VAL B O 1
ATOM 2866 N N . ASP B 1 155 ? -8.469 -9.625 11.969 1 87.81 155 ASP B N 1
ATOM 2867 C CA . ASP B 1 155 ? -7.082 -9.938 12.281 1 87.81 155 ASP B CA 1
ATOM 2868 C C . ASP B 1 155 ? -6.234 -8.672 12.336 1 87.81 155 ASP B C 1
ATOM 2870 O O . ASP B 1 155 ? -6.379 -7.781 11.5 1 87.81 155 ASP B O 1
ATOM 2874 N N . HIS B 1 156 ? -5.348 -8.656 13.336 1 91.5 156 HIS B N 1
ATOM 2875 C CA . HIS B 1 156 ? -4.516 -7.477 13.531 1 91.5 156 HIS B CA 1
ATOM 2876 C C . HIS B 1 156 ? -3.684 -7.184 12.281 1 91.5 156 HIS B C 1
ATOM 2878 O O . HIS B 1 156 ? -3.576 -6.031 11.859 1 91.5 156 HIS B O 1
ATOM 2884 N N . ASP B 1 157 ? -3.139 -8.188 11.727 1 90.88 157 ASP B N 1
ATOM 2885 C CA . ASP B 1 157 ? -2.297 -8.008 10.555 1 90.88 157 ASP B CA 1
ATOM 2886 C C . ASP B 1 157 ? -3.111 -7.473 9.375 1 90.88 157 ASP B C 1
ATOM 2888 O O . ASP B 1 157 ? -2.645 -6.605 8.633 1 90.88 157 ASP B O 1
ATOM 2892 N N . LEU B 1 158 ? -4.262 -8.008 9.289 1 91.69 158 LEU B N 1
ATOM 2893 C CA . LEU B 1 158 ? -5.137 -7.543 8.219 1 91.69 158 LEU B CA 1
ATOM 2894 C C . LEU B 1 158 ? -5.551 -6.094 8.445 1 91.69 158 LEU B C 1
ATOM 2896 O O . LEU B 1 158 ? -5.504 -5.277 7.52 1 91.69 158 LEU B O 1
ATOM 2900 N N . HIS B 1 159 ? -5.902 -5.832 9.688 1 94.56 159 HIS B N 1
ATOM 2901 C CA . HIS B 1 159 ? -6.262 -4.461 10.039 1 94.56 159 HIS B CA 1
ATOM 2902 C C . HIS B 1 159 ? -5.137 -3.492 9.695 1 94.56 159 HIS B C 1
ATOM 2904 O O . HIS B 1 159 ? -5.379 -2.443 9.094 1 94.56 159 HIS B O 1
ATOM 2910 N N . HIS B 1 160 ? -3.969 -3.898 10.031 1 95 160 HIS B N 1
ATOM 2911 C CA . HIS B 1 160 ? -2.791 -3.082 9.758 1 95 160 HIS B CA 1
ATOM 2912 C C . HIS B 1 160 ? -2.6 -2.879 8.258 1 95 160 HIS B C 1
ATOM 2914 O O . HIS B 1 160 ? -2.365 -1.755 7.805 1 95 160 HIS B O 1
ATOM 2920 N N . MET B 1 161 ? -2.76 -3.828 7.496 1 93.94 161 MET B N 1
ATOM 2921 C CA . MET B 1 161 ? -2.545 -3.781 6.055 1 93.94 161 MET B CA 1
ATOM 2922 C C . MET B 1 161 ? -3.592 -2.902 5.375 1 93.94 161 MET B C 1
ATOM 2924 O O . MET B 1 161 ? -3.26 -2.084 4.516 1 93.94 161 MET B O 1
ATOM 2928 N N . ILE B 1 162 ? -4.836 -3.105 5.762 1 94.94 162 ILE B N 1
ATOM 2929 C CA . ILE B 1 162 ? -5.926 -2.336 5.176 1 94.94 162 ILE B CA 1
ATOM 2930 C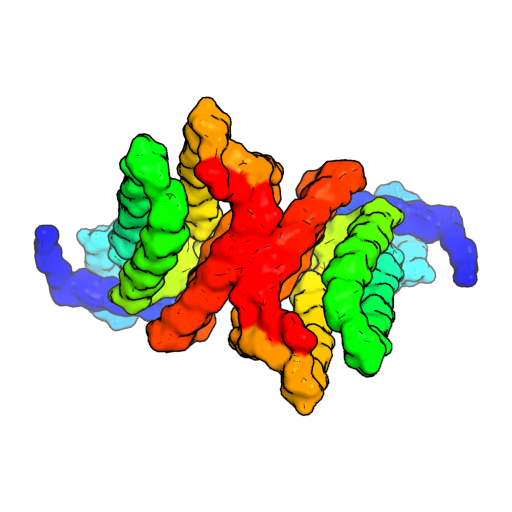 C . ILE B 1 162 ? -5.75 -0.855 5.504 1 94.94 162 ILE B C 1
ATOM 2932 O O . ILE B 1 162 ? -5.898 0.004 4.633 1 94.94 162 ILE B O 1
ATOM 2936 N N . THR B 1 163 ? -5.387 -0.588 6.754 1 95.69 163 THR B N 1
ATOM 2937 C CA . THR B 1 163 ? -5.16 0.788 7.184 1 95.69 163 THR B CA 1
ATOM 2938 C C . THR B 1 163 ? -3.977 1.399 6.438 1 95.69 163 THR B C 1
ATOM 2940 O O . THR B 1 163 ? -4.039 2.553 6.008 1 95.69 163 THR B O 1
ATOM 2943 N N . SER B 1 164 ? -2.959 0.635 6.297 1 95.5 164 SER B N 1
ATOM 2944 C CA . SER B 1 164 ? -1.804 1.083 5.527 1 95.5 164 SER B CA 1
ATOM 2945 C C . SER B 1 164 ? -2.199 1.438 4.098 1 95.5 164 SER B C 1
ATOM 2947 O O . SER B 1 164 ? -1.807 2.486 3.58 1 95.5 164 SER B O 1
ATOM 2949 N N . ALA B 1 165 ? -2.949 0.562 3.496 1 93.81 165 ALA B N 1
ATOM 2950 C CA . ALA B 1 165 ? -3.412 0.806 2.133 1 93.81 165 ALA B CA 1
ATOM 2951 C C . ALA B 1 165 ? -4.234 2.09 2.053 1 93.81 165 ALA B C 1
ATOM 2953 O O . ALA B 1 165 ? -4.105 2.855 1.095 1 93.81 165 ALA B O 1
ATOM 2954 N N . TYR B 1 166 ? -5.043 2.338 3.002 1 94.69 166 TYR B N 1
ATOM 2955 C CA . TYR B 1 166 ? -5.895 3.52 3.043 1 94.69 166 TYR B CA 1
ATOM 2956 C C . TYR B 1 166 ? -5.059 4.793 3.102 1 94.69 166 TYR B C 1
ATOM 2958 O O . TYR B 1 166 ? -5.23 5.695 2.277 1 94.69 166 TYR B O 1
ATOM 2966 N N . PHE B 1 167 ? -4.125 4.82 4.035 1 95.88 167 PHE B N 1
ATOM 2967 C CA . PHE B 1 167 ? -3.307 6.012 4.207 1 95.88 167 PHE B CA 1
ATOM 2968 C C . PHE B 1 167 ? -2.414 6.234 2.992 1 95.88 167 PHE B C 1
ATOM 2970 O O . PHE B 1 167 ? -2.252 7.367 2.533 1 95.88 167 PHE B O 1
ATOM 2977 N N . THR B 1 168 ? -1.882 5.191 2.557 1 94 168 THR B N 1
ATOM 2978 C CA . THR B 1 168 ? -1.065 5.297 1.352 1 94 168 THR B CA 1
ATOM 2979 C C . THR B 1 168 ? -1.875 5.883 0.198 1 94 168 THR B C 1
ATOM 2981 O O . THR B 1 168 ? -1.41 6.785 -0.499 1 94 168 THR B O 1
ATOM 2984 N N . ALA B 1 169 ? -3.049 5.43 0.032 1 93.56 169 ALA B N 1
ATOM 2985 C CA . ALA B 1 169 ? -3.912 5.914 -1.043 1 93.56 169 ALA B CA 1
ATOM 2986 C C . ALA B 1 169 ? -4.234 7.395 -0.865 1 93.56 169 ALA B C 1
ATOM 2988 O O . ALA B 1 169 ? -4.215 8.164 -1.831 1 93.56 169 ALA B O 1
ATOM 2989 N N . VAL B 1 170 ? -4.488 7.762 0.318 1 95.62 170 VAL B N 1
ATOM 2990 C CA . VAL B 1 170 ? -4.797 9.164 0.584 1 95.62 170 VAL B CA 1
ATOM 2991 C C . VAL B 1 170 ? -3.604 10.039 0.21 1 95.62 170 VAL B C 1
ATOM 2993 O O . VAL B 1 170 ? -3.754 11.031 -0.504 1 95.62 170 VAL B O 1
ATOM 2996 N N . PHE B 1 171 ? -2.463 9.609 0.619 1 96.69 171 PHE B N 1
ATOM 2997 C CA . PHE B 1 171 ? -1.282 10.445 0.445 1 96.69 171 PHE B CA 1
ATOM 2998 C C . PHE B 1 171 ? -0.789 10.391 -0.997 1 96.69 171 PHE B C 1
ATOM 3000 O O . PHE B 1 171 ? 0.013 11.234 -1.415 1 96.69 171 PHE B O 1
ATOM 3007 N N . GLU B 1 172 ? -1.278 9.453 -1.757 1 94.75 172 GLU B N 1
ATOM 3008 C CA . GLU B 1 172 ? -0.948 9.414 -3.178 1 94.75 172 GLU B CA 1
ATOM 3009 C C . GLU B 1 172 ? -1.425 10.672 -3.893 1 94.75 172 GLU B C 1
ATOM 3011 O O . GLU B 1 172 ? -0.827 11.094 -4.883 1 94.75 172 GLU B O 1
ATOM 3016 N N . THR B 1 173 ? -2.467 11.297 -3.395 1 96.31 173 THR B N 1
ATOM 3017 C CA . THR B 1 173 ? -2.961 12.531 -3.986 1 96.31 173 THR B CA 1
ATOM 3018 C C . THR B 1 173 ? -1.88 13.609 -3.965 1 96.31 173 THR B C 1
ATOM 3020 O O . THR B 1 173 ? -1.73 14.367 -4.93 1 96.31 173 THR B O 1
ATOM 3023 N N . VAL B 1 174 ? -1.104 13.625 -2.922 1 97.75 174 VAL B N 1
ATOM 3024 C CA . VAL B 1 174 ? -0.007 14.578 -2.793 1 97.75 174 VAL B CA 1
ATOM 3025 C C . VAL B 1 174 ? 1.18 14.117 -3.637 1 97.75 174 VAL B C 1
ATOM 3027 O O . VAL B 1 174 ? 1.767 14.906 -4.379 1 97.75 174 VAL B O 1
ATOM 3030 N N . VAL B 1 175 ? 1.502 12.875 -3.535 1 96.56 175 VAL B N 1
ATOM 3031 C CA . VAL B 1 175 ? 2.654 12.305 -4.227 1 96.56 175 VAL B CA 1
ATOM 3032 C C . VAL B 1 175 ? 2.523 12.539 -5.73 1 96.56 175 VAL B C 1
ATOM 3034 O O . VAL B 1 175 ? 3.516 12.812 -6.41 1 96.56 175 VAL B O 1
ATOM 3037 N N . HIS B 1 176 ? 1.292 12.531 -6.234 1 95.19 176 HIS B N 1
ATOM 3038 C CA . HIS B 1 176 ? 1.078 12.648 -7.672 1 95.19 176 HIS B CA 1
ATOM 3039 C C . HIS B 1 176 ? 0.607 14.055 -8.047 1 95.19 176 HIS B C 1
ATOM 3041 O O . HIS B 1 176 ? 0.129 14.281 -9.156 1 95.19 176 HIS B O 1
ATOM 3047 N N . ASP B 1 177 ? 0.639 14.93 -7.164 1 97.06 177 ASP B N 1
ATOM 3048 C CA . ASP B 1 177 ? 0.365 16.344 -7.387 1 97.06 177 ASP B CA 1
ATOM 3049 C C . ASP B 1 177 ? -1.046 16.547 -7.934 1 97.06 177 ASP B C 1
ATOM 3051 O O . ASP B 1 177 ? -1.244 17.312 -8.883 1 97.06 177 ASP B O 1
ATOM 3055 N N . MET B 1 178 ? -1.988 15.859 -7.375 1 95.19 178 MET B N 1
ATOM 3056 C CA . MET B 1 178 ? -3.369 16.125 -7.773 1 95.19 178 MET B CA 1
ATOM 3057 C C . MET B 1 178 ? -3.812 17.5 -7.328 1 95.19 178 MET B C 1
ATOM 3059 O O . MET B 1 178 ? -3.352 18.016 -6.301 1 95.19 178 MET B O 1
ATOM 3063 N N . THR B 1 179 ? -4.707 18.078 -8.125 1 97.12 179 THR B N 1
ATOM 3064 C CA . THR B 1 179 ? -5.324 19.312 -7.645 1 97.12 179 THR B CA 1
ATOM 3065 C C . THR B 1 179 ? -6.191 19.047 -6.418 1 97.12 179 THR B C 1
ATOM 3067 O O . THR B 1 179 ? -6.641 17.906 -6.207 1 97.12 179 THR B O 1
ATOM 3070 N N . ARG B 1 180 ? -6.379 20.062 -5.57 1 97.25 180 ARG B N 1
ATOM 3071 C CA . ARG B 1 180 ? -7.199 19.922 -4.371 1 97.25 180 ARG B CA 1
ATOM 3072 C C . ARG B 1 180 ? -8.586 19.391 -4.715 1 97.25 180 ARG B C 1
ATOM 3074 O O . ARG B 1 180 ? -9.094 18.484 -4.051 1 97.25 180 ARG B O 1
ATOM 3081 N N . GLU B 1 181 ? -9.211 19.953 -5.727 1 95.88 181 GLU B N 1
ATOM 3082 C CA . GLU B 1 181 ? -10.555 19.547 -6.121 1 95.88 181 GLU B CA 1
ATOM 3083 C C . GLU B 1 181 ? -10.594 18.078 -6.508 1 95.88 181 GLU B C 1
ATOM 3085 O O . GLU B 1 181 ? -11.469 17.328 -6.055 1 95.88 181 GLU B O 1
ATOM 3090 N N . ARG B 1 182 ? -9.656 17.656 -7.293 1 94.75 182 ARG B N 1
ATOM 3091 C CA . ARG B 1 182 ? -9.578 16.266 -7.711 1 94.75 182 ARG B CA 1
ATOM 3092 C C . ARG B 1 182 ? -9.289 15.344 -6.523 1 94.75 182 ARG B C 1
ATOM 3094 O O . ARG B 1 182 ? -9.844 14.25 -6.422 1 94.75 182 ARG B O 1
ATOM 3101 N N . ALA B 1 183 ? -8.414 15.82 -5.688 1 95.62 183 ALA B N 1
ATOM 3102 C CA . ALA B 1 183 ? -8.055 15.047 -4.508 1 95.62 183 ALA B CA 1
ATOM 3103 C C . ALA B 1 183 ? -9.266 14.812 -3.609 1 95.62 183 ALA B C 1
ATOM 3105 O O . ALA B 1 183 ? -9.453 13.711 -3.092 1 95.62 183 ALA B O 1
ATOM 3106 N N . LEU B 1 184 ? -10.07 15.781 -3.424 1 94.38 184 LEU B N 1
ATOM 3107 C CA . LEU B 1 184 ? -11.242 15.664 -2.568 1 94.38 184 LEU B CA 1
ATOM 3108 C C . LEU B 1 184 ? -12.242 14.664 -3.15 1 94.38 184 LEU B C 1
ATOM 3110 O O . LEU B 1 184 ? -12.812 13.859 -2.418 1 94.38 184 LEU B O 1
ATOM 3114 N N . GLU B 1 185 ? -12.406 14.695 -4.414 1 92.19 185 GLU B N 1
ATOM 3115 C CA . GLU B 1 185 ? -13.273 13.719 -5.07 1 92.19 185 GLU B CA 1
ATOM 3116 C C . GLU B 1 185 ? -12.719 12.305 -4.914 1 92.19 185 GLU B C 1
ATOM 3118 O O . GLU B 1 185 ? -13.461 11.375 -4.602 1 92.19 185 GLU B O 1
ATOM 3123 N N . TYR B 1 186 ? -11.43 12.25 -5.145 1 93.06 186 TYR B N 1
ATOM 3124 C CA . TYR B 1 186 ? -10.727 10.984 -5.031 1 93.06 186 TYR B CA 1
ATOM 3125 C C . TYR B 1 186 ? -10.875 10.398 -3.633 1 93.06 186 TYR B C 1
ATOM 3127 O O . TYR B 1 186 ? -11.227 9.227 -3.479 1 93.06 186 TYR B O 1
ATOM 3135 N N . VAL B 1 187 ? -10.68 11.156 -2.621 1 93.44 187 VAL B N 1
ATOM 3136 C CA . VAL B 1 187 ? -10.672 10.656 -1.249 1 93.44 187 VAL B CA 1
ATOM 3137 C C . VAL B 1 187 ? -12.094 10.312 -0.814 1 93.44 187 VAL B C 1
ATOM 3139 O O . VAL B 1 187 ? -12.297 9.422 0.014 1 93.44 187 VAL B O 1
ATOM 3142 N N . GLN B 1 188 ? -13.055 10.992 -1.323 1 91.25 188 GLN B N 1
ATOM 3143 C CA . GLN B 1 188 ? -14.445 10.664 -1.012 1 91.25 188 GLN B CA 1
ATOM 3144 C C . GLN B 1 188 ? -14.812 9.281 -1.541 1 91.25 188 GLN B C 1
ATOM 3146 O O . GLN B 1 188 ? -15.477 8.5 -0.854 1 91.25 188 GLN B O 1
ATOM 3151 N N . GLN B 1 189 ? -14.398 9.016 -2.705 1 91.62 189 GLN B N 1
ATOM 3152 C CA . GLN B 1 189 ? -14.617 7.68 -3.246 1 91.62 189 GLN B CA 1
ATOM 3153 C C . GLN B 1 189 ? -13.859 6.629 -2.441 1 91.62 189 GLN B C 1
ATOM 3155 O O . GLN B 1 189 ? -14.383 5.543 -2.178 1 91.62 189 GLN B O 1
ATOM 3160 N N . LEU B 1 190 ? -12.625 6.973 -2.123 1 93 190 LEU B N 1
ATOM 3161 C CA . LEU B 1 190 ? -11.805 6.09 -1.305 1 93 190 LEU B CA 1
ATOM 3162 C C . LEU B 1 190 ? -12.492 5.781 0.021 1 93 190 LEU B C 1
ATOM 3164 O O . LEU B 1 190 ? -12.578 4.617 0.424 1 93 190 LEU B O 1
ATOM 3168 N N . ALA B 1 191 ? -12.984 6.82 0.625 1 91.88 191 ALA B N 1
ATOM 3169 C CA . ALA B 1 191 ? -13.68 6.656 1.897 1 91.88 191 ALA B CA 1
ATOM 3170 C C . ALA B 1 191 ? -14.914 5.766 1.738 1 91.88 191 ALA B C 1
ATOM 3172 O O . ALA B 1 191 ? -15.172 4.898 2.578 1 91.88 191 ALA B O 1
ATOM 3173 N N . ALA B 1 192 ? -15.664 6.035 0.716 1 89.88 192 ALA B N 1
ATOM 3174 C CA . ALA B 1 192 ? -16.844 5.215 0.462 1 89.88 192 ALA B CA 1
ATOM 3175 C C . ALA B 1 192 ? -16.469 3.742 0.333 1 89.88 192 ALA B C 1
ATOM 3177 O O . ALA B 1 192 ? -17.141 2.873 0.9 1 89.88 192 ALA B O 1
ATOM 3178 N N . PHE B 1 193 ? -15.461 3.479 -0.379 1 93.06 193 PHE B N 1
ATOM 3179 C CA . PHE B 1 193 ? -14.977 2.115 -0.571 1 93.06 193 PHE B CA 1
ATOM 3180 C C . PHE B 1 193 ? -14.586 1.488 0.761 1 93.06 193 PHE B C 1
ATOM 3182 O O . PHE B 1 193 ? -15.055 0.402 1.105 1 93.06 193 PHE B O 1
ATOM 3189 N N . PHE B 1 194 ? -13.758 2.098 1.502 1 92.81 194 PHE B N 1
ATOM 3190 C CA . PHE B 1 194 ? -13.211 1.522 2.725 1 92.81 194 PHE B CA 1
ATOM 3191 C C . PHE B 1 194 ? -14.281 1.415 3.801 1 92.81 194 PHE B C 1
ATOM 3193 O O . PHE B 1 194 ? -14.297 0.457 4.578 1 92.81 194 PHE B O 1
ATOM 3200 N N . ASN B 1 195 ? -15.18 2.434 3.854 1 90.25 195 ASN B N 1
ATOM 3201 C CA . ASN B 1 195 ? -16.297 2.328 4.789 1 90.25 195 ASN B CA 1
ATOM 3202 C C . ASN B 1 195 ? -17.156 1.104 4.496 1 90.25 195 ASN B C 1
ATOM 3204 O O . ASN B 1 195 ? -17.531 0.367 5.414 1 90.25 195 ASN B O 1
ATOM 3208 N N . SER B 1 196 ? -17.453 0.881 3.285 1 90.44 196 SER B N 1
ATOM 3209 C CA . SER B 1 196 ? -18.219 -0.305 2.893 1 90.44 196 SER B CA 1
ATOM 3210 C C . SER B 1 196 ? -17.438 -1.58 3.203 1 90.44 196 SER B C 1
ATOM 3212 O O . SER B 1 196 ? -18.016 -2.576 3.643 1 90.44 196 SER B O 1
ATOM 3214 N N . GLY B 1 197 ? -16.156 -1.533 2.924 1 91.62 197 GLY B N 1
ATOM 3215 C CA . GLY B 1 197 ? -15.328 -2.678 3.244 1 91.62 197 GLY B CA 1
ATOM 3216 C C . GLY B 1 197 ? -15.359 -3.049 4.715 1 91.62 197 GLY B C 1
ATOM 3217 O O . GLY B 1 197 ? -15.539 -4.219 5.062 1 91.62 197 GLY B O 1
ATOM 3218 N N . TRP B 1 198 ? -15.227 -2.078 5.578 1 89.25 198 TRP B N 1
ATOM 3219 C CA . TRP B 1 198 ? -15.25 -2.318 7.016 1 89.25 198 TRP B CA 1
ATOM 3220 C C . TRP B 1 198 ? -16.625 -2.832 7.457 1 89.25 198 TRP B C 1
ATOM 3222 O O . TRP B 1 198 ? -16.719 -3.721 8.305 1 89.25 198 TRP B O 1
ATOM 3232 N N . GLU B 1 199 ? -17.672 -2.297 6.871 1 87.25 199 GLU B N 1
ATOM 3233 C CA . GLU B 1 199 ? -19.031 -2.754 7.184 1 87.25 199 GLU B CA 1
ATOM 3234 C C . GLU B 1 199 ? -19.203 -4.227 6.828 1 87.25 199 GLU B C 1
ATOM 3236 O O . GLU B 1 199 ? -19.969 -4.941 7.48 1 87.25 199 GLU B O 1
ATOM 3241 N N . GLY B 1 200 ? -18.531 -4.602 5.863 1 87.38 200 GLY B N 1
ATOM 3242 C CA . GLY B 1 200 ? -18.609 -5.996 5.453 1 87.38 200 GLY B CA 1
ATOM 3243 C C . GLY B 1 200 ? -17.922 -6.938 6.422 1 87.38 200 GLY B C 1
ATOM 3244 O O . GLY B 1 200 ? -18.203 -8.141 6.434 1 87.38 200 GLY B O 1
ATOM 3245 N N . LEU B 1 201 ? -17 -6.422 7.211 1 87.62 201 LEU B N 1
ATOM 3246 C CA . LEU B 1 201 ? -16.25 -7.262 8.133 1 87.62 201 LEU B CA 1
ATOM 3247 C C . LEU B 1 201 ? -16.75 -7.082 9.562 1 87.62 201 LEU B C 1
ATOM 3249 O O . LEU B 1 201 ? -16.719 -8.023 10.359 1 87.62 201 LEU B O 1
ATOM 3253 N N . ILE B 1 202 ? -17.047 -5.832 9.836 1 85.25 202 ILE B N 1
ATOM 3254 C CA . ILE B 1 202 ? -17.469 -5.465 11.188 1 85.25 202 ILE B CA 1
ATOM 3255 C C . ILE B 1 202 ? -18.844 -4.809 11.148 1 85.25 202 ILE B C 1
ATOM 3257 O O . ILE B 1 202 ? -19.078 -3.889 10.367 1 85.25 202 ILE B O 1
ATOM 3261 N N . ARG B 1 203 ? -19.75 -5.406 11.914 1 80 203 ARG B N 1
ATOM 3262 C CA . ARG B 1 203 ? -21.109 -4.867 11.977 1 80 203 ARG B CA 1
ATOM 3263 C C . ARG B 1 203 ? -21.375 -4.223 13.336 1 80 203 ARG B C 1
ATOM 3265 O O . ARG B 1 203 ? -21.188 -4.855 14.375 1 80 203 ARG B O 1
ATOM 3272 N N . LEU B 1 204 ? -21.672 -2.986 13.188 1 71.81 204 LEU B N 1
ATOM 3273 C CA . LEU B 1 204 ? -22.062 -2.293 14.406 1 71.81 204 LEU B CA 1
ATOM 3274 C C . LEU B 1 204 ? -23.531 -2.564 14.734 1 71.81 204 LEU B C 1
ATOM 3276 O O . LEU B 1 204 ? -24.375 -2.613 13.844 1 71.81 204 LEU B O 1
ATOM 3280 N N . THR B 1 205 ? -23.875 -3.135 15.898 1 66.94 205 THR B N 1
ATOM 3281 C CA . THR B 1 205 ? -25.234 -3.426 16.344 1 66.94 205 THR B CA 1
ATOM 3282 C C . THR B 1 205 ? -25.797 -2.26 17.156 1 66.94 205 THR B C 1
ATOM 3284 O O . THR B 1 205 ? -25.047 -1.546 17.828 1 66.94 205 THR B O 1
#

Nearest PDB structures (foldseek):
  4xk4-assembly2_D  TM=5.571E-01  e=2.256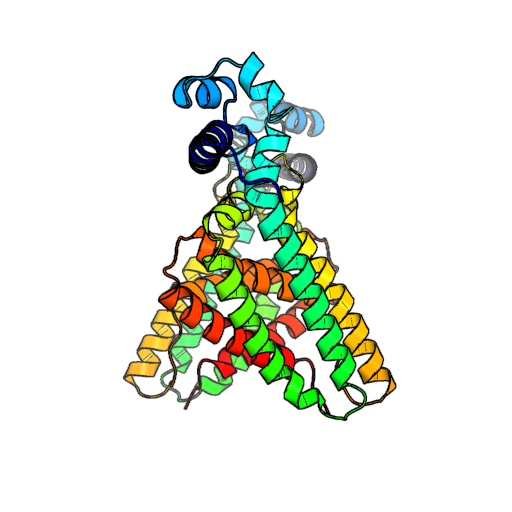E-04  Escherichia coli K-12
  6mj1-assembly1_A-2  TM=5.936E-01  e=3.706E-04  Bacillus subtilis subsp. subtilis str. 168
  3ih3-assembly1_A  TM=5.289E-01  e=3.039E-04  Thermotoga maritima
  2pz9-assembly1_A-2  TM=5.076E-01  e=1.593E-04  Streptomyces coelicolor A3(2)
  2id6-assembly1_A-2  TM=5.389E-01  e=5.247E-04  Thermotoga maritima

Sequence (410 aa):
MAELSATQKKILAVGKEEFLEHGFKGASLRAIVKKAGFTQGAFYGYYPSKEALFEALAGPAADNLIDQFKAAQDAHFDLIPDDRAAESRSLSTEYLLHFVNYVYDNFDAFKLVLCCSDGTRFSSYVHDLVELDVDQTERYYGRLREQGKIEGEVDHDLHHMITSAYFTAVFETVVHDMTRERALEYVQQLAAFFNSGWEGLIRLTMAELSATQKKILAVGKEEFLEHGFKGASLRAIVKKAGFTQGAFYGYYPSKEALFEALAGPAADNLIDQFKAAQDAHFDLIPDDRAAESRSLSTEYLLHFVNYVYDNFDAFKLVLCCSDGTRFSSYVHDLVELDVDQTERYYGRLREQGKIEGEVDHDLHHMITSAYFTAVFETVVHDMTRERALEYVQQLAAFFNSGWEGLIRLT

Solvent-accessible surface area (backbone atoms only — not comparable to full-atom values): 22091 Å² total; per-residue (Å²): 125,83,76,77,48,75,65,54,49,43,46,50,53,40,42,50,52,41,29,70,72,46,18,51,74,62,37,49,66,68,57,35,26,54,75,55,70,44,52,69,69,61,46,46,75,78,32,84,40,72,65,51,48,50,42,68,63,25,39,64,63,55,52,48,52,53,51,50,49,52,52,53,54,54,54,54,62,66,35,59,82,67,76,40,63,74,55,46,58,59,51,49,52,53,48,49,52,53,50,51,51,49,44,63,75,40,40,68,28,50,43,37,40,75,72,18,20,57,93,47,88,40,56,48,45,69,60,51,51,34,52,51,49,48,55,52,51,49,53,52,50,51,55,33,44,77,70,63,34,45,44,73,78,74,54,67,69,54,50,46,48,54,45,40,40,50,54,51,54,55,51,42,35,58,78,67,65,49,52,70,70,57,35,53,55,51,46,50,53,49,46,44,21,51,52,30,11,46,51,57,50,39,41,78,101,126,83,77,77,48,74,65,54,51,43,47,50,54,41,42,50,51,42,30,70,73,44,17,51,74,63,37,50,68,69,58,36,26,54,74,57,71,44,52,68,70,62,45,45,72,78,33,84,40,72,65,50,47,52,40,68,63,24,40,64,64,55,52,47,50,53,51,52,49,52,52,52,55,52,54,54,61,65,31,57,83,70,73,39,62,72,54,46,58,61,51,49,53,52,50,48,51,52,49,50,51,50,45,61,75,40,41,69,27,48,42,35,40,74,73,17,20,58,92,49,88,39,56,48,45,69,59,51,51,33,53,51,50,47,54,51,50,50,51,52,50,51,56,34,42,75,71,64,35,43,43,72,76,73,55,67,68,54,50,47,49,55,46,40,41,49,52,51,55,56,50,41,35,57,77,68,64,49,53,68,71,58,36,53,56,52,48,51,52,49,47,44,21,52,54,30,11,46,53,57,49,38,40,77,101

Organism: Slackia exigua (strain ATCC 700122 / DSM 15923 / CIP 105133 / JCM 11022 / KCTC 5966 / S-7) (NCBI:txid649764)